Protein AF-0000000067843805 (afdb_homodimer)

Secondary structure (DSSP, 8-state):
-----S--B-TTHHHHHHHHHHHH--HHHHHHHHS-HHHHHHHHHHHS------TTS-PPPPHHHHHHHHHHHHHTT--HHHHHHHHHHBHHHHHHTT-TTBS----HHHHHHHHHHHHHHHHHHHHHHHHHHHHHTT----S-EEEEEEEEE-PPP---HHHHHHHHTTPPPTT--HHHHHT--SS-EEEEETTEEEEEEEEEEEEETTT--EEEEEEEETTS-GGGGHHHH--TT-SS-EEEE-GGG--HHHHHHHHHTT-EEEEPP--BTTBPPPHHHHHHHHHHHHHHHHHHHHHHHHHHTT-S-----SHHHHHHHHHHHHHHHHHHHHHHHHHHT----/-----S--B-TTHHHHHHHHHHHH--HHHHHHHHS-HHHHHHHHHHHS------TTS-PPPPHHHHHHHHHHHHHTT--HHHHHHHHHHBHHHHHHTT-TTBS----HHHHHHHHHHHHHHHHHHHHHHHHHHHHHTT----S-EEEEEEEEE-PPP---HHHHHHHHTTPPPTT--HHHHHT--SS-EEEEETTEEEEEEEEEEEEETTT--EEEEEEEETTS-GGGGHHHH--TT-SS-EEEE-GGG--HHHHHHHHHTT-EEEEPP--BTTBPPPHHHHHHHHHHHHHHHHHHHHHHHHHHTT-S-----SHHHHHHHHHHHHHHHHHHHHHHHHHHTPPP-

Nearest PDB structures (foldseek):
  7pik-assembly1_D  TM=4.884E-01  e=7.419E-01  Escherichia coli
  8ea4-assembly1_Z  TM=3.146E-01  e=2.326E-01  Scytonema hofmannii
  7des-assembly1_A  TM=2.210E-01  e=5.798E+00  Leishmania major
  8sxz-assembly1_c  TM=9.378E-02  e=5.798E+00  Homo sapiens
  7des-assembly1_A  TM=2.209E-01  e=5.864E+00  Leishmania major

Sequence (690 aa):
MKKRTAIKTDLFADEHHRKKIDTLGDPLAQIESYIDFAALAAEVDRVAPRPVSPQGGRPPYPTETMVRILVLKRLYNLSDEQMEYQLLDRMSYKRFCGLASAVNIPDRTTVWTFENRIGDAGAKVLFDGVTAQLLRHGFIARGGQIVDATLVPAPKQRNSREENKLVREGAMPANWKPAKRRQKDTDATWTQKHGKNHFGYKLSVNVDKKYKIIRKFETDTASVHDSKHFDALIDRSNTSRDVYADRGHTSADREGWLKDHGYRNQIQRKGYRNKPLSECQQRRNHRIAKTRARVEHVFASIEQMGGKLIRTIGQGRANFAMTMMAACYNLKRLVYFQKAGIKAFMKKRTAIKTDLFADEHHRKKIDTLGDPLAQIESYIDFAALAAEVDRVAPRPVSPQGGRPPYPTETMVRILVLKRLYNLSDEQMEYQLLDRMSYKRFCGLASAVNIPDRTTVWTFENRIGDAGAKVLFDGVTAQLLRHGFIARGGQIVDATLVPAPKQRNSREENKLVREGAMPANWKPAKRRQKDTDATWTQKHGKNHFGYKLSVNVDKKYKIIRKFETDTASVHDSKHFDALIDRSNTSRDVYADRGHTSADREGWLKDHGYRNQIQRKGYRNKPLSECQQRRNHRIAKTRARVEHVFASIEQMGGKLIRTIGQGRANFAMTMMAACYNLKRLVYFQKAGIKAF

InterPro domains:
  IPR002559 Transposase IS4-like domain [PF01609] (144-331)
  IPR008490 Transposase InsH, N-terminal [PF05598] (18-117)
  IPR047959 IS5 family transposase [NF033581] (28-331)

Solvent-accessible surface area (backbone atoms only — not comparable to full-atom values): 37544 Å² total; per-residue (Å²): 126,82,79,70,60,44,68,42,71,40,97,59,20,64,62,54,32,51,53,51,45,57,69,74,60,44,73,60,59,50,46,56,73,67,48,65,51,64,60,37,24,52,52,33,39,69,79,41,59,72,77,74,69,64,100,84,61,84,45,62,67,56,56,43,36,54,49,41,47,53,50,51,30,49,53,54,50,44,52,55,66,52,39,31,51,43,45,58,34,24,53,64,51,17,47,66,36,72,38,69,45,26,52,59,70,76,43,42,64,54,52,49,50,51,51,62,63,34,35,52,64,29,28,49,44,42,29,50,40,47,51,48,53,39,42,74,62,41,54,62,50,30,77,15,38,34,46,50,71,44,77,28,41,34,81,81,76,93,61,56,75,69,50,47,53,33,34,74,70,75,39,76,60,85,83,54,48,72,71,56,51,74,72,50,51,68,57,50,27,63,31,75,55,96,89,38,81,42,45,14,25,26,45,31,38,14,26,21,55,69,78,62,41,72,77,33,64,48,72,47,40,33,56,61,62,69,56,77,48,48,75,78,28,63,65,85,76,36,75,34,47,40,39,34,35,53,44,80,56,64,42,73,66,52,53,52,50,34,52,77,71,63,35,42,88,39,52,27,77,71,64,42,97,92,46,67,68,48,70,68,52,46,52,50,33,49,55,44,46,61,63,52,51,56,56,54,53,49,55,49,52,44,39,70,25,58,37,57,68,41,92,60,64,36,59,65,48,41,42,26,53,53,36,43,50,54,27,50,46,45,45,51,50,49,38,48,32,60,73,71,64,59,70,54,125,127,85,80,71,61,45,69,42,72,39,97,58,20,62,61,55,32,51,52,50,45,58,70,74,60,46,71,60,58,52,45,58,73,68,48,65,52,65,59,38,25,52,51,33,40,70,78,39,58,72,79,75,69,66,100,85,62,84,46,62,67,55,58,42,34,53,49,41,47,52,49,50,29,49,53,56,50,43,53,55,64,53,39,32,51,44,44,59,33,23,53,63,52,17,47,68,36,74,37,69,45,26,50,60,71,76,44,43,64,56,53,49,50,50,52,62,63,34,33,52,65,29,28,50,43,44,30,50,40,47,51,49,52,39,41,74,64,42,56,62,50,30,76,16,36,34,46,52,69,45,78,27,41,32,80,81,77,94,62,55,74,71,51,46,54,34,34,73,71,75,38,78,61,83,82,54,49,71,72,57,50,74,71,50,50,66,57,51,26,64,31,76,55,98,88,38,81,44,45,14,24,26,45,33,38,16,25,20,57,68,78,62,40,73,79,33,65,48,73,48,39,33,56,59,62,70,56,78,49,49,74,78,29,63,64,84,75,35,75,33,46,40,39,36,36,52,43,79,57,64,43,73,68,52,52,52,50,34,50,75,71,63,36,41,88,41,51,28,77,71,62,42,97,92,47,65,67,49,71,68,53,47,52,50,33,49,56,44,48,60,61,52,50,57,55,53,53,50,56,49,52,44,38,69,25,59,38,56,69,42,92,58,65,37,59,65,50,42,42,27,53,52,37,42,50,54,28,50,46,44,44,50,49,49,40,49,32,62,74,70,65,59,70,51,124

pLDDT: mean 88.42, std 11.35, range [29.36, 98.56]

Foldseek 3Di:
DPPDDPDDDDPCVVVVVVVVPVVVPDVLVLLLVQADLVQLLVLLCVQQNDDPDDPPDDDADRSSLLVQLLLLCLLQVHQLQRSQVCCVVPQSNCVSSVNNPPPDDDHSVSSVVVCVRSFLVSLLSLLVSLVVSCVVLPNFFEDEKEKDKDFFAEDDDDDDPVQLVQLVVVHHPPPDDPVRVVQDFSQADWDDDPNDIGIFKMKMFIARLPLRATDDIDIGHPHDQSLVCVVVHDDPRYPALEYAYEQSNDDPVVVVVSVVVPHDYLYQHDADPVGGQDPVSVVSNVVSVVSNCSNVVLQVSLCVSNGRHDHDGYRRVVSSSSSSSSSSSSSVSSSVCVVVVPGHD/DPPDDPDDDDPCVVVVVVVVCVVVPDVLVLLLVQADLVQLLVLLCVQQNDDPDDPPDDDADRSSLLVQLLLLCLLQVHQLQRSQVCCVVPQSNCVSSVNNPPPDDDHSVSSVVVCVRSFLVSLLSLLVSLVVSCVVLPNFFEDEKEKDKDFFAEDDDDDDPVQLVQLVVVHHPPPDDPVRVVQDFSQADWDDDPNDIGIFKMKMFMAGLPLRATDDIDIGHPHDQSLVCVVVHDDPRYPALEYAYEQSNDDPVVVVVSVVVPHDYLYQHDADPVGGQDPVSVVSNVVSVVSNCSNVVLQVSLCVSNGRHDHDGYRRVVSSSSSSSSSSSSSVSSSVCVVVVPGHD

Organism: Pseudomonas putida (strain ATCC 47054 / DSM 6125 / CFBP 8728 / NCIMB 11950 / KT2440) (NCBI:txid160488)

Radius of gyration: 28.91 Å; Cα contacts (8 Å, |Δi|>4): 1058; chains: 2; bounding box: 80×74×62 Å

Structure (mmCIF, N/CA/C/O backbone):
data_AF-0000000067843805-model_v1
#
loop_
_entity.id
_entity.type
_entity.pdbx_description
1 polymer Transposase
#
loop_
_atom_site.group_PDB
_atom_site.id
_atom_site.type_symbol
_atom_site.label_atom_id
_atom_site.label_alt_id
_atom_site.label_comp_id
_atom_site.label_asym_id
_atom_site.label_entity_id
_atom_site.label_seq_id
_atom_site.pdbx_PDB_ins_code
_atom_site.Cartn_x
_atom_site.Cartn_y
_atom_site.Cartn_z
_atom_site.occupancy
_atom_site.B_iso_or_equiv
_atom_site.auth_seq_id
_atom_site.auth_comp_id
_atom_site.auth_asym_id
_atom_site.auth_atom_id
_atom_site.pdbx_PDB_model_num
ATOM 1 N N . MET A 1 1 ? -37.188 27.422 4.289 1 29.36 1 MET A N 1
ATOM 2 C CA . MET A 1 1 ? -37.25 26.625 3.061 1 29.36 1 MET A CA 1
ATOM 3 C C . MET A 1 1 ? -36.219 25.484 3.113 1 29.36 1 MET A C 1
ATOM 5 O O . MET A 1 1 ? -35.062 25.688 3.48 1 29.36 1 MET A O 1
ATOM 9 N N . LYS A 1 2 ? -36.781 24.328 2.949 1 39.44 2 LYS A N 1
ATOM 10 C CA . LYS A 1 2 ? -36 23.109 3.18 1 39.44 2 LYS A CA 1
ATOM 11 C C . LYS A 1 2 ? -34.812 23.016 2.211 1 39.44 2 LYS A C 1
ATOM 13 O O . LYS A 1 2 ? -35 23.094 0.994 1 39.44 2 LYS A O 1
ATOM 18 N N . LYS A 1 3 ? -33.562 23.5 2.525 1 47.06 3 LYS A N 1
ATOM 19 C CA . LYS A 1 3 ? -32.375 23.438 1.675 1 47.06 3 LYS A CA 1
ATOM 20 C C . LYS A 1 3 ? -32.344 22.156 0.862 1 47.06 3 LYS A C 1
ATOM 22 O O . LYS A 1 3 ? -32.469 21.062 1.421 1 47.06 3 LYS A O 1
ATOM 27 N N . ARG A 1 4 ? -32.562 22.094 -0.448 1 50.38 4 ARG A N 1
ATOM 28 C CA . ARG A 1 4 ? -32.625 20.984 -1.38 1 50.38 4 ARG A CA 1
ATOM 29 C C . ARG A 1 4 ? -31.328 20.203 -1.408 1 50.38 4 ARG A C 1
ATOM 31 O O . ARG A 1 4 ? -30.25 20.797 -1.49 1 50.38 4 ARG A O 1
ATOM 38 N N . THR A 1 5 ? -31.297 18.953 -0.808 1 55.38 5 THR A N 1
ATOM 39 C CA . THR A 1 5 ? -30.094 18.125 -0.772 1 55.38 5 THR A CA 1
ATOM 40 C C . THR A 1 5 ? -30.094 17.141 -1.935 1 55.38 5 THR A C 1
ATOM 42 O O . THR A 1 5 ? -31.141 16.672 -2.361 1 55.38 5 THR A O 1
ATOM 45 N N . ALA A 1 6 ? -28.984 16.969 -2.518 1 60.19 6 ALA A N 1
ATOM 46 C CA . ALA A 1 6 ? -28.812 16.016 -3.609 1 60.19 6 ALA A CA 1
ATOM 47 C C . ALA A 1 6 ? -28.969 14.578 -3.113 1 60.19 6 ALA A C 1
ATOM 49 O O . ALA A 1 6 ? -29.125 13.648 -3.914 1 60.19 6 ALA A O 1
ATOM 50 N N . ILE A 1 7 ? -29.062 14.336 -1.867 1 58.94 7 ILE A N 1
ATOM 51 C CA . ILE A 1 7 ? -29.109 12.977 -1.338 1 58.94 7 ILE A CA 1
ATOM 52 C C . ILE A 1 7 ? -30.547 12.453 -1.397 1 58.94 7 ILE A C 1
ATOM 54 O O . ILE A 1 7 ? -31.453 13.031 -0.79 1 58.94 7 ILE A O 1
ATOM 58 N N . LYS A 1 8 ? -30.797 11.492 -2.348 1 63.19 8 LYS A N 1
ATOM 59 C CA . LYS A 1 8 ? -32.062 10.766 -2.424 1 63.19 8 LYS A CA 1
ATOM 60 C C . LYS A 1 8 ? -31.938 9.367 -1.833 1 63.19 8 LYS A C 1
ATOM 62 O O . LYS A 1 8 ? -30.984 8.641 -2.145 1 63.19 8 LYS A O 1
ATOM 67 N N . THR A 1 9 ? -32.719 8.969 -0.816 1 67.88 9 THR A N 1
ATOM 68 C CA . THR A 1 9 ? -32.625 7.684 -0.135 1 67.88 9 THR A CA 1
ATOM 69 C C . THR A 1 9 ? -33.562 6.66 -0.769 1 67.88 9 THR A C 1
ATOM 71 O O . THR A 1 9 ? -34.625 7.023 -1.285 1 67.88 9 THR A O 1
ATOM 74 N N . ASP A 1 10 ? -33.062 5.492 -1.151 1 65.12 10 ASP A N 1
ATOM 75 C CA . ASP A 1 10 ? -33.875 4.402 -1.71 1 65.12 10 ASP A CA 1
ATOM 76 C C . ASP A 1 10 ? -33.5 3.07 -1.058 1 65.12 10 ASP A C 1
ATOM 78 O O . ASP A 1 10 ? -32.344 2.838 -0.704 1 65.12 10 ASP A O 1
ATOM 82 N N . LEU A 1 11 ? -34.562 2.227 -0.754 1 60.84 11 LEU A N 1
ATOM 83 C CA . LEU A 1 11 ? -34.406 0.916 -0.137 1 60.84 11 LEU A CA 1
ATOM 84 C C . LEU A 1 11 ? -33.562 0.006 -1.024 1 60.84 11 LEU A C 1
ATOM 86 O O . LEU A 1 11 ? -32.906 -0.917 -0.532 1 60.84 11 LEU A O 1
ATOM 90 N N . PHE A 1 12 ? -33.688 0.333 -2.316 1 65.38 12 PHE A N 1
ATOM 91 C CA . PHE A 1 12 ? -32.969 -0.493 -3.27 1 65.38 12 PHE A CA 1
ATOM 92 C C . PHE A 1 12 ? -31.672 0.192 -3.699 1 65.38 12 PHE A C 1
ATOM 94 O O . PHE A 1 12 ? -31.156 -0.056 -4.797 1 65.38 12 PHE A O 1
ATOM 101 N N . ALA A 1 13 ? -31.25 1.041 -2.881 1 72.06 13 ALA A N 1
ATOM 102 C CA . ALA A 1 13 ? -30.047 1.812 -3.182 1 72.06 13 ALA A CA 1
ATOM 103 C C . ALA A 1 13 ? -28.859 0.89 -3.496 1 72.06 13 ALA A C 1
ATOM 105 O O . ALA A 1 13 ? -28.078 1.172 -4.398 1 72.06 13 ALA A O 1
ATOM 106 N N . ASP A 1 14 ? -28.844 -0.285 -2.914 1 75.88 14 ASP A N 1
ATOM 107 C CA . ASP A 1 14 ? -27.734 -1.22 -3.086 1 75.88 14 ASP A CA 1
ATOM 108 C C . ASP A 1 14 ? -27.719 -1.8 -4.5 1 75.88 14 ASP A C 1
ATOM 110 O O . ASP A 1 14 ? -26.641 -2.035 -5.066 1 75.88 14 ASP A O 1
ATOM 114 N N . GLU A 1 15 ? -28.891 -2.041 -5.023 1 75.69 15 GLU A N 1
ATOM 115 C CA . GLU A 1 15 ? -28.969 -2.58 -6.379 1 75.69 15 GLU A CA 1
ATOM 116 C C . GLU A 1 15 ? -28.453 -1.573 -7.402 1 75.69 15 GLU A C 1
ATOM 118 O O . GLU A 1 15 ? -27.781 -1.949 -8.367 1 75.69 15 GLU A O 1
ATOM 123 N N . HIS A 1 16 ? -28.844 -0.326 -7.109 1 77.12 16 HIS A N 1
ATOM 124 C CA . HIS A 1 16 ? -28.359 0.733 -7.988 1 77.12 16 HIS A CA 1
ATOM 125 C C . HIS A 1 16 ? -26.844 0.848 -7.918 1 77.12 16 HIS A C 1
ATOM 127 O O . HIS A 1 16 ? -26.188 1.018 -8.945 1 77.12 16 HIS A O 1
ATOM 133 N N . HIS A 1 17 ? -26.375 0.719 -6.777 1 82.75 17 HIS A N 1
ATOM 134 C CA . HIS A 1 17 ? -24.938 0.823 -6.586 1 82.75 17 HIS A CA 1
ATOM 135 C C . HIS A 1 17 ? -24.203 -0.331 -7.266 1 82.75 17 HIS A C 1
ATOM 137 O O . HIS A 1 17 ? -23.156 -0.132 -7.871 1 82.75 17 HIS A O 1
ATOM 143 N N . ARG A 1 18 ? -24.781 -1.494 -7.246 1 79.56 18 ARG A N 1
ATOM 144 C CA . ARG A 1 18 ? -24.188 -2.664 -7.875 1 79.56 18 ARG A CA 1
ATOM 145 C C . ARG A 1 18 ? -24.062 -2.477 -9.383 1 79.56 18 ARG A C 1
ATOM 147 O O . ARG A 1 18 ? -23.047 -2.822 -9.977 1 79.56 18 ARG A O 1
ATOM 154 N N . LYS A 1 19 ? -25.047 -1.924 -9.938 1 79.44 19 LYS A N 1
ATOM 155 C CA . LYS A 1 19 ? -25.047 -1.679 -11.375 1 79.44 19 LYS A CA 1
ATOM 156 C C . LYS A 1 19 ? -23.969 -0.662 -11.758 1 79.44 19 LYS A C 1
ATOM 158 O O . LYS A 1 19 ? -23.297 -0.816 -12.773 1 79.44 19 LYS A O 1
ATOM 163 N N . LYS A 1 20 ? -23.891 0.308 -10.938 1 83.56 20 LYS A N 1
ATOM 164 C CA . LYS A 1 20 ? -22.891 1.335 -11.195 1 83.56 20 LYS A CA 1
ATOM 165 C C . LYS A 1 20 ? -21.469 0.773 -11.055 1 83.56 20 LYS A C 1
ATOM 167 O O . LYS A 1 20 ? -20.578 1.155 -11.797 1 83.56 20 LYS A O 1
ATOM 172 N N . ILE A 1 21 ? -21.281 -0.107 -10.109 1 83.44 21 ILE A N 1
ATOM 173 C CA . ILE A 1 21 ? -20 -0.762 -9.914 1 83.44 21 ILE A CA 1
ATOM 174 C C . ILE A 1 21 ? -19.625 -1.554 -11.164 1 83.44 21 ILE A C 1
ATOM 176 O O . ILE A 1 21 ? -18.469 -1.522 -11.602 1 83.44 21 ILE A O 1
ATOM 180 N N . ASP A 1 22 ? -20.562 -2.191 -11.703 1 81.88 22 ASP A N 1
ATOM 181 C CA . ASP A 1 22 ? -20.344 -2.965 -12.922 1 81.88 22 ASP A CA 1
ATOM 182 C C . ASP A 1 22 ? -19.938 -2.061 -14.086 1 81.88 22 ASP A C 1
ATOM 184 O O . ASP A 1 22 ? -19.062 -2.412 -14.875 1 81.88 22 ASP A O 1
ATOM 188 N N . THR A 1 23 ? -20.547 -0.917 -14.086 1 82.5 23 THR A N 1
ATOM 189 C CA . THR A 1 23 ? -20.266 0.026 -15.164 1 82.5 23 THR A CA 1
ATOM 190 C C . THR A 1 23 ? -18.859 0.599 -15.031 1 82.5 23 THR A C 1
ATOM 192 O O . THR A 1 23 ? -18.172 0.826 -16.031 1 82.5 23 THR A O 1
ATOM 195 N N . LEU A 1 24 ? -18.469 0.817 -13.867 1 82.25 24 LEU A N 1
ATOM 196 C CA . LEU A 1 24 ? -17.141 1.379 -13.625 1 82.25 24 LEU A CA 1
ATOM 197 C C . LEU A 1 24 ? -16.047 0.336 -13.875 1 82.25 24 LEU A C 1
ATOM 199 O O . LEU A 1 24 ? -14.898 0.684 -14.125 1 82.25 24 LEU A O 1
ATOM 203 N N . GLY A 1 25 ? -16.375 -0.924 -13.906 1 80.12 25 GLY A N 1
ATOM 204 C CA . GLY A 1 25 ? -15.422 -2 -14.109 1 80.12 25 GLY A CA 1
ATOM 205 C C . GLY A 1 25 ? -14.938 -2.625 -12.812 1 80.12 25 GLY A C 1
ATOM 206 O O . GLY A 1 25 ? -14.047 -2.086 -12.148 1 80.12 25 GLY A O 1
ATOM 207 N N . ASP A 1 26 ? -15.492 -3.711 -12.453 1 84.5 26 ASP A N 1
ATOM 208 C CA . ASP A 1 26 ? -15.094 -4.512 -11.297 1 84.5 26 ASP A CA 1
ATOM 209 C C . ASP A 1 26 ? -14.039 -5.547 -11.68 1 84.5 26 ASP A C 1
ATOM 211 O O . ASP A 1 26 ? -14.336 -6.512 -12.391 1 84.5 26 ASP A O 1
ATOM 215 N N . PRO A 1 27 ? -12.836 -5.305 -11.266 1 85.81 27 PRO A N 1
ATOM 216 C CA . PRO A 1 27 ? -11.773 -6.25 -11.617 1 85.81 27 PRO A CA 1
ATOM 217 C C . PRO A 1 27 ? -12.102 -7.684 -11.195 1 85.81 27 PRO A C 1
ATOM 219 O O . PRO A 1 2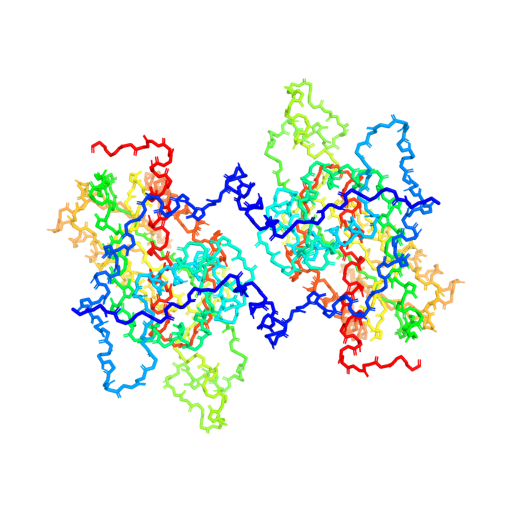7 ? -11.656 -8.633 -11.844 1 85.81 27 PRO A O 1
ATOM 222 N N . LEU A 1 28 ? -12.875 -7.883 -10.172 1 93 28 LEU A N 1
ATOM 223 C CA . LEU A 1 28 ? -13.195 -9.219 -9.68 1 93 28 LEU A CA 1
ATOM 224 C C . LEU A 1 28 ? -14.195 -9.914 -10.594 1 93 28 LEU A C 1
ATOM 226 O O . LEU A 1 28 ? -14.203 -11.141 -10.695 1 93 28 LEU A O 1
ATOM 230 N N . ALA A 1 29 ? -15.039 -9.078 -11.25 1 89.88 29 ALA A N 1
ATOM 231 C CA . ALA A 1 29 ? -15.992 -9.648 -12.203 1 89.88 29 ALA A CA 1
ATOM 232 C C . ALA A 1 29 ? -15.258 -10.273 -13.391 1 89.88 29 ALA A C 1
ATOM 234 O O . ALA A 1 29 ? -15.672 -11.32 -13.898 1 89.88 29 ALA A O 1
ATOM 235 N N . GLN A 1 30 ? -14.211 -9.656 -13.773 1 90.12 30 GLN A N 1
ATOM 236 C CA . GLN A 1 30 ? -13.398 -10.203 -14.859 1 90.12 30 GLN A CA 1
ATOM 237 C C . GLN A 1 30 ? -12.734 -11.508 -14.445 1 90.12 30 GLN A C 1
ATOM 239 O O . GLN A 1 30 ? -12.727 -12.477 -15.211 1 90.12 30 GLN A O 1
ATOM 244 N N . ILE A 1 31 ? -12.219 -11.539 -13.297 1 94.81 31 ILE A N 1
ATOM 245 C CA . ILE A 1 31 ? -11.586 -12.758 -12.805 1 94.81 31 ILE A CA 1
ATOM 246 C C . ILE A 1 31 ? -12.609 -13.891 -12.742 1 94.81 31 ILE A C 1
ATOM 248 O O . ILE A 1 31 ? -12.328 -15.008 -13.18 1 94.81 31 ILE A O 1
ATOM 252 N N . GLU A 1 32 ? -13.758 -13.531 -12.32 1 93.12 32 GLU A N 1
ATOM 253 C CA . GLU A 1 32 ? -14.828 -14.516 -12.188 1 93.12 32 GLU A CA 1
ATOM 254 C C . GLU A 1 32 ? -15.227 -15.086 -13.547 1 93.12 32 GLU A C 1
ATOM 256 O O . GLU A 1 32 ? -15.531 -16.281 -13.656 1 93.12 32 GLU A O 1
ATOM 261 N N . SER A 1 33 ? -15.203 -14.297 -14.523 1 92.56 33 SER A N 1
ATOM 262 C CA . SER A 1 33 ? -15.688 -14.711 -15.836 1 92.56 33 SER A CA 1
ATOM 263 C C . SER A 1 33 ? -14.672 -15.594 -16.547 1 92.56 33 SER A C 1
ATOM 265 O O . SER A 1 33 ? -15.047 -16.422 -17.375 1 92.56 33 SER A O 1
ATOM 267 N N . TYR A 1 34 ? -13.453 -15.531 -16.156 1 94.44 34 TYR A N 1
ATOM 268 C CA . TYR A 1 34 ? -12.438 -16.203 -16.969 1 94.44 34 TYR A CA 1
ATOM 269 C C . TYR A 1 34 ? -11.836 -17.391 -16.203 1 94.44 34 TYR A C 1
ATOM 271 O O . TYR A 1 34 ? -11.188 -18.25 -16.797 1 94.44 34 TYR A O 1
ATOM 279 N N . ILE A 1 35 ? -12.008 -17.422 -14.938 1 97.38 35 ILE A N 1
ATOM 280 C CA . ILE A 1 35 ? -11.422 -18.484 -14.133 1 97.38 35 ILE A CA 1
ATOM 281 C C . ILE A 1 35 ? -12.5 -19.484 -13.734 1 97.38 35 ILE A C 1
ATOM 283 O O . ILE A 1 35 ? -13.594 -19.094 -13.312 1 97.38 35 ILE A O 1
ATOM 287 N N . ASP A 1 36 ? -12.273 -20.734 -13.898 1 97.88 36 ASP A N 1
ATOM 288 C CA . ASP A 1 36 ? -13.172 -21.797 -13.484 1 97.88 36 ASP A CA 1
ATOM 289 C C . ASP A 1 36 ? -12.93 -22.188 -12.023 1 97.88 36 ASP A C 1
ATOM 291 O O . ASP A 1 36 ? -12.25 -23.172 -11.742 1 97.88 36 ASP A O 1
ATOM 295 N N . PHE A 1 37 ? -13.555 -21.516 -11.148 1 97.88 37 PHE A N 1
ATOM 296 C CA . PHE A 1 37 ? -13.352 -21.719 -9.719 1 97.88 37 PHE A CA 1
ATOM 297 C C . PHE A 1 37 ? -13.953 -23.047 -9.273 1 97.88 37 PHE A C 1
ATOM 299 O O . PHE A 1 37 ? -13.492 -23.641 -8.297 1 97.88 37 PHE A O 1
ATOM 306 N N . ALA A 1 38 ? -15 -23.484 -9.945 1 97.19 38 ALA A N 1
ATOM 307 C CA . ALA A 1 38 ? -15.594 -24.781 -9.625 1 97.19 38 ALA A CA 1
ATOM 308 C C . ALA A 1 38 ? -14.578 -25.906 -9.82 1 97.19 38 ALA A C 1
ATOM 310 O O . ALA A 1 38 ? -14.484 -26.812 -8.992 1 97.19 38 ALA A O 1
ATOM 311 N N . ALA A 1 39 ? -13.875 -25.766 -10.867 1 97.62 39 ALA A N 1
ATOM 312 C CA . ALA A 1 39 ? -12.844 -26.766 -11.148 1 97.62 39 ALA A CA 1
ATOM 313 C C . ALA A 1 39 ? -11.742 -26.719 -10.094 1 97.62 39 ALA A C 1
ATOM 315 O O . ALA A 1 39 ? -11.25 -27.766 -9.656 1 97.62 39 ALA A O 1
ATOM 316 N N . LEU A 1 40 ? -11.305 -25.531 -9.711 1 98 40 LEU A N 1
ATOM 317 C CA . LEU A 1 40 ? -10.289 -25.391 -8.672 1 98 40 LEU A CA 1
ATOM 318 C C . LEU A 1 40 ? -10.766 -26 -7.355 1 98 40 LEU A C 1
ATOM 320 O O . LEU A 1 40 ? -10.016 -26.688 -6.676 1 98 40 LEU A O 1
ATOM 324 N N . ALA A 1 41 ? -12.016 -25.75 -7.043 1 96.69 41 ALA A N 1
ATOM 325 C CA . ALA A 1 41 ? -12.602 -26.266 -5.812 1 96.69 41 ALA A CA 1
ATOM 326 C C . ALA A 1 41 ? -12.633 -27.797 -5.824 1 96.69 41 ALA A C 1
ATOM 328 O O . ALA A 1 41 ? -12.359 -28.438 -4.809 1 96.69 41 ALA A O 1
ATOM 329 N N . ALA A 1 42 ? -12.977 -28.312 -6.949 1 96.31 42 ALA A N 1
ATOM 330 C CA . ALA A 1 42 ? -13.023 -29.766 -7.086 1 96.31 42 ALA A CA 1
ATOM 331 C C . ALA A 1 42 ? -11.648 -30.391 -6.84 1 96.31 42 ALA A C 1
ATOM 333 O O . ALA A 1 42 ? -11.539 -31.438 -6.203 1 96.31 42 ALA A O 1
ATOM 334 N N . GLU A 1 43 ? -10.617 -29.734 -7.348 1 95.81 43 GLU A N 1
ATOM 335 C CA . GLU A 1 43 ? -9.258 -30.234 -7.137 1 95.81 43 GLU A CA 1
ATOM 336 C C . GLU A 1 43 ? -8.867 -30.172 -5.664 1 95.81 43 GLU A C 1
ATOM 338 O O . GLU A 1 43 ? -8.211 -31.078 -5.156 1 95.81 43 GLU A O 1
ATOM 343 N N . VAL A 1 44 ? -9.25 -29.109 -4.984 1 96.19 44 VAL A N 1
ATOM 344 C CA . VAL A 1 44 ? -8.961 -28.969 -3.562 1 96.19 44 VAL A CA 1
ATOM 345 C C . VAL A 1 44 ? -9.695 -30.062 -2.777 1 96.19 44 VAL A C 1
ATOM 347 O O . VAL A 1 44 ? -9.117 -30.688 -1.879 1 96.19 44 VAL A O 1
ATOM 350 N N . ASP A 1 45 ? -10.961 -30.328 -3.145 1 93.75 45 ASP A N 1
ATOM 351 C CA . ASP A 1 45 ? -11.766 -31.328 -2.451 1 93.75 45 ASP A CA 1
ATOM 352 C C . ASP A 1 45 ? -11.164 -32.719 -2.611 1 93.75 45 ASP A C 1
ATOM 354 O O . ASP A 1 45 ? -11.297 -33.562 -1.723 1 93.75 45 ASP A O 1
ATOM 358 N N . ARG A 1 46 ? -10.531 -32.938 -3.654 1 93.5 46 ARG A N 1
ATOM 359 C CA . ARG A 1 46 ? -9.906 -34.219 -3.904 1 93.5 46 ARG A CA 1
ATOM 360 C C . ARG A 1 46 ? -8.742 -34.469 -2.947 1 93.5 46 ARG A C 1
ATOM 362 O O . ARG A 1 46 ? -8.57 -35.562 -2.447 1 93.5 46 ARG A O 1
ATOM 369 N N . VAL A 1 47 ? -7.969 -33.469 -2.662 1 92.19 47 VAL A N 1
ATOM 370 C CA . VAL A 1 47 ? -6.754 -33.625 -1.871 1 92.19 47 VAL A CA 1
ATOM 371 C C . VAL A 1 47 ? -7.062 -33.406 -0.394 1 92.19 47 VAL A C 1
ATOM 373 O O . VAL A 1 47 ? -6.371 -33.938 0.482 1 92.19 47 VAL A O 1
ATOM 376 N N . ALA A 1 48 ? -8.008 -32.562 -0.133 1 89.94 48 ALA A N 1
ATOM 377 C CA . ALA A 1 48 ? -8.43 -32.25 1.23 1 89.94 48 ALA A CA 1
ATOM 378 C C . ALA A 1 48 ? -9.953 -32.281 1.355 1 89.94 48 ALA A C 1
ATOM 380 O O . ALA A 1 48 ? -10.594 -31.219 1.417 1 89.94 48 ALA A O 1
ATOM 381 N N . PRO A 1 49 ? -10.406 -33.5 1.468 1 82.25 49 PRO A N 1
ATOM 382 C CA . PRO A 1 49 ? -11.867 -33.656 1.5 1 82.25 49 PRO A CA 1
ATOM 383 C C . PRO A 1 49 ? -12.5 -32.969 2.701 1 82.25 49 PRO A C 1
ATOM 385 O O . PRO A 1 49 ? -11.875 -32.844 3.758 1 82.25 49 PRO A O 1
ATOM 388 N N . ARG A 1 50 ? -13.672 -32.531 2.463 1 76.62 50 ARG A N 1
ATOM 389 C CA . ARG A 1 50 ? -14.445 -31.844 3.492 1 76.62 50 ARG A CA 1
ATOM 390 C C . ARG A 1 50 ? -14.773 -32.781 4.648 1 76.62 50 ARG A C 1
ATOM 392 O O . ARG A 1 50 ? -15.117 -33.938 4.438 1 76.62 50 ARG A O 1
ATOM 399 N N . PRO A 1 51 ? -14.438 -32.219 5.836 1 66.25 51 PRO A N 1
ATOM 400 C CA . PRO A 1 51 ? -14.812 -33.062 6.957 1 66.25 51 PRO A CA 1
ATOM 401 C C . PRO A 1 51 ? -16.312 -33.344 7.016 1 66.25 51 PRO A C 1
ATOM 403 O O . PRO A 1 51 ? -17.109 -32.469 6.703 1 66.25 51 PRO A O 1
ATOM 406 N N . VAL A 1 52 ? -16.734 -34.531 6.664 1 59.25 52 VAL A N 1
ATOM 407 C CA . VAL A 1 52 ? -18.125 -34.906 6.781 1 59.25 52 VAL A CA 1
ATOM 408 C C . VAL A 1 52 ? -18.609 -34.688 8.211 1 59.25 52 VAL A C 1
ATOM 410 O O . VAL A 1 52 ? -17.953 -35.094 9.172 1 59.25 52 VAL A O 1
ATOM 413 N N . SER A 1 53 ? -19.125 -33.469 8.391 1 54.06 53 SER A N 1
ATOM 414 C CA . SER A 1 53 ? -19.625 -33.188 9.727 1 54.06 53 SER A CA 1
ATOM 415 C C . SER A 1 53 ? -20.438 -34.375 10.266 1 54.06 53 SER A C 1
ATOM 417 O O . SER A 1 53 ? -21.281 -34.938 9.555 1 54.06 53 SER A O 1
ATOM 419 N N . PRO A 1 54 ? -20.016 -34.969 11.328 1 48.34 54 PRO A N 1
ATOM 420 C CA . PRO A 1 54 ? -21.031 -35.812 11.945 1 48.34 54 PRO A CA 1
ATOM 421 C C . PRO A 1 54 ? -22.406 -35.156 12 1 48.34 54 PRO A C 1
ATOM 423 O O . PRO A 1 54 ? -22.516 -33.938 11.828 1 48.34 54 PRO A O 1
ATOM 426 N N . GLN A 1 55 ? -23.562 -35.781 12.508 1 43.59 55 GLN A N 1
ATOM 427 C CA . GLN A 1 55 ? -24.922 -35.406 12.867 1 43.59 55 GLN A CA 1
ATOM 428 C C . GLN A 1 55 ? -24.953 -34.188 13.75 1 43.59 55 GLN A C 1
ATOM 430 O O . GLN A 1 55 ? -24.281 -34.125 14.781 1 43.59 55 GLN A O 1
ATOM 435 N N . GLY A 1 56 ? -25.219 -32.781 13.211 1 52.03 56 GLY A N 1
ATOM 436 C CA . GLY A 1 56 ? -25.703 -31.641 13.977 1 52.03 56 GLY A CA 1
ATOM 437 C C . GLY A 1 56 ? -24.859 -30.391 13.797 1 52.03 56 GLY A C 1
ATOM 438 O O . GLY A 1 56 ? -25.203 -29.328 14.32 1 52.03 56 GLY A O 1
ATOM 439 N N . GLY A 1 57 ? -23.609 -30.391 13.25 1 53.75 57 GLY A N 1
ATOM 440 C CA . GLY A 1 57 ? -22.859 -29.156 13.289 1 53.75 57 GLY A CA 1
ATOM 441 C C . GLY A 1 57 ? -23.109 -28.266 12.086 1 53.75 57 GLY A C 1
ATOM 442 O O . GLY A 1 57 ? -23.797 -28.656 11.141 1 53.75 57 GLY A O 1
ATOM 443 N N . ARG A 1 58 ? -23 -26.938 12.219 1 60.12 58 ARG A N 1
ATOM 444 C CA . ARG A 1 58 ? -23.172 -25.984 11.125 1 60.12 58 ARG A CA 1
ATOM 445 C C . ARG A 1 58 ? -22.422 -26.438 9.875 1 60.12 58 ARG A C 1
ATOM 447 O O . ARG A 1 58 ? -21.25 -26.797 9.945 1 60.12 58 ARG A O 1
ATOM 454 N N . PRO A 1 59 ? -23.188 -26.688 8.812 1 70.69 59 PRO A N 1
ATOM 455 C CA . PRO A 1 59 ? -22.547 -27.141 7.578 1 70.69 59 PRO A CA 1
ATOM 456 C C . PRO A 1 59 ? -21.438 -26.203 7.117 1 70.69 59 PRO A C 1
ATOM 458 O O . PRO A 1 59 ? -21.5 -24.984 7.332 1 70.69 59 PRO A O 1
ATOM 461 N N . PRO A 1 60 ? -20.344 -26.812 6.613 1 79.25 60 PRO A N 1
ATOM 462 C CA . PRO A 1 60 ? -19.203 -26 6.148 1 79.25 60 PRO A CA 1
ATOM 463 C C . PRO A 1 60 ? -19.547 -25.172 4.91 1 79.25 60 PRO A C 1
ATOM 465 O O . PRO A 1 60 ? -20.5 -25.484 4.191 1 79.25 60 PRO A O 1
ATOM 468 N N . TYR A 1 61 ? -18.922 -24.078 4.688 1 89.12 61 TYR A N 1
ATOM 469 C CA . TYR A 1 61 ? -19.047 -23.297 3.467 1 89.12 61 TYR A CA 1
ATOM 470 C C . TYR A 1 61 ? -18.562 -24.094 2.258 1 89.12 61 TYR A C 1
ATOM 472 O O . TYR A 1 61 ? -17.688 -24.953 2.385 1 89.12 61 TYR A O 1
ATOM 480 N N . PRO A 1 62 ? -19.156 -23.797 1.126 1 91.44 62 PRO A N 1
ATOM 481 C CA . PRO A 1 62 ? -18.656 -24.469 -0.081 1 91.44 62 PRO A CA 1
ATOM 482 C C . PRO A 1 62 ? -17.172 -24.203 -0.326 1 91.44 62 PRO A C 1
ATOM 484 O O . PRO A 1 62 ? -16.688 -23.109 -0.081 1 91.44 62 PRO A O 1
ATOM 487 N N . THR A 1 63 ? -16.5 -25.25 -0.782 1 94.12 63 THR A N 1
ATOM 488 C CA . THR A 1 63 ? -15.07 -25.141 -1.049 1 94.12 63 THR A CA 1
ATOM 489 C C . THR A 1 63 ? -14.789 -24.031 -2.047 1 94.12 63 THR A C 1
ATOM 491 O O . THR A 1 63 ? -13.789 -23.312 -1.917 1 94.12 63 THR A O 1
ATOM 494 N N . GLU A 1 64 ? -15.68 -23.906 -3.004 1 96 64 GLU A N 1
ATOM 495 C CA . GLU A 1 64 ? -15.492 -22.859 -4.008 1 96 64 GLU A CA 1
ATOM 496 C C . GLU A 1 64 ? -15.453 -21.469 -3.363 1 96 64 GLU A C 1
ATOM 498 O O . GLU A 1 64 ? -14.609 -20.641 -3.715 1 96 64 GLU A O 1
ATOM 503 N N . THR A 1 65 ? -16.359 -21.234 -2.443 1 95.69 65 THR A N 1
ATOM 504 C CA . THR A 1 65 ? -16.391 -19.969 -1.719 1 95.69 65 THR A CA 1
ATOM 505 C C . THR A 1 65 ? -15.078 -19.734 -0.976 1 95.69 65 THR A C 1
ATOM 507 O O . THR A 1 65 ? -14.508 -18.656 -1.045 1 95.69 65 THR A O 1
ATOM 510 N N . MET A 1 66 ? -14.617 -20.75 -0.363 1 96.31 66 MET A N 1
ATOM 511 C CA . MET A 1 66 ? -13.406 -20.625 0.443 1 96.31 66 MET A CA 1
ATOM 512 C C . MET A 1 66 ? -12.188 -20.406 -0.443 1 96.31 66 MET A C 1
ATOM 514 O O . MET A 1 66 ? -11.273 -19.656 -0.084 1 96.31 66 MET A O 1
ATOM 518 N N . VAL A 1 67 ? -12.141 -21.047 -1.6 1 97.62 67 VAL A N 1
ATOM 519 C CA . VAL A 1 67 ? -11.047 -20.859 -2.547 1 97.62 67 VAL A CA 1
ATOM 520 C C . VAL A 1 67 ? -11.039 -19.422 -3.057 1 97.62 67 VAL A C 1
ATOM 522 O O . VAL A 1 67 ? -9.977 -18.797 -3.137 1 97.62 67 VAL A O 1
ATOM 525 N N . ARG A 1 68 ? -12.227 -18.938 -3.361 1 97.88 68 ARG A N 1
ATOM 526 C CA . ARG A 1 68 ? -12.344 -17.547 -3.814 1 97.88 68 ARG A CA 1
ATOM 527 C C . ARG A 1 68 ? -11.852 -16.578 -2.748 1 97.88 68 ARG A C 1
ATOM 529 O O . ARG A 1 68 ? -11.195 -15.586 -3.062 1 97.88 68 ARG A O 1
ATOM 536 N N . ILE A 1 69 ? -12.156 -16.875 -1.547 1 97.5 69 ILE A N 1
ATOM 537 C CA . ILE A 1 69 ? -11.719 -16.031 -0.433 1 97.5 69 ILE A CA 1
ATOM 538 C C . ILE A 1 69 ? -10.195 -16.062 -0.334 1 97.5 69 ILE A C 1
ATOM 540 O O . ILE A 1 69 ? -9.562 -15.016 -0.138 1 97.5 69 ILE A O 1
ATOM 544 N N . LEU A 1 70 ? -9.578 -17.203 -0.529 1 97 70 LEU A N 1
ATOM 545 C CA . LEU A 1 70 ? -8.125 -17.328 -0.481 1 97 70 LEU A CA 1
ATOM 546 C C . LEU A 1 70 ? -7.48 -16.531 -1.608 1 97 70 LEU A C 1
ATOM 548 O O . LEU A 1 70 ? -6.457 -15.867 -1.401 1 97 70 LEU A O 1
ATOM 552 N N . VAL A 1 71 ? -8.07 -16.609 -2.738 1 97.31 71 VAL A N 1
ATOM 553 C CA . VAL A 1 71 ? -7.562 -15.875 -3.891 1 97.31 71 VAL A CA 1
ATOM 554 C C . VAL A 1 71 ? -7.645 -14.375 -3.621 1 97.31 71 VAL A C 1
ATOM 556 O O . VAL A 1 71 ? -6.684 -13.641 -3.859 1 97.31 71 VAL A O 1
ATOM 559 N N . LEU A 1 72 ? -8.773 -13.961 -3.092 1 96.38 72 LEU A N 1
ATOM 560 C CA . LEU A 1 72 ? -8.961 -12.555 -2.746 1 96.38 72 LEU A CA 1
ATOM 561 C C . LEU A 1 72 ? -7.922 -12.102 -1.723 1 96.38 72 LEU A C 1
ATOM 563 O O . LEU A 1 72 ? -7.332 -11.023 -1.863 1 96.38 72 LEU A O 1
ATOM 567 N N . LYS A 1 73 ? -7.773 -12.906 -0.749 1 96 73 LYS A N 1
ATOM 568 C CA . LYS A 1 73 ? -6.836 -12.617 0.329 1 96 73 LYS A CA 1
ATOM 569 C C . LYS A 1 73 ? -5.426 -12.391 -0.216 1 96 73 LYS A C 1
ATOM 571 O O . LYS A 1 73 ? -4.738 -11.453 0.196 1 96 73 LYS A O 1
ATOM 576 N N . ARG A 1 74 ? -5.027 -13.156 -1.184 1 95.44 74 ARG A N 1
ATOM 577 C CA . ARG A 1 74 ? -3.691 -13.031 -1.759 1 95.44 74 ARG A CA 1
ATOM 578 C C . ARG A 1 74 ? -3.629 -11.891 -2.766 1 95.44 74 ARG A C 1
ATOM 580 O O . ARG A 1 74 ? -2.65 -11.141 -2.801 1 95.44 74 ARG A O 1
ATOM 587 N N . LEU A 1 75 ? -4.66 -11.75 -3.584 1 95.06 75 LEU A N 1
ATOM 588 C CA . LEU A 1 75 ? -4.691 -10.711 -4.609 1 95.06 75 LEU A CA 1
ATOM 589 C C . LEU A 1 75 ? -4.469 -9.336 -3.994 1 95.06 75 LEU A C 1
ATOM 591 O O . LEU A 1 75 ? -3.807 -8.484 -4.594 1 95.06 75 LEU A O 1
ATOM 595 N N . TYR A 1 76 ? -4.988 -9.156 -2.789 1 93.5 76 TYR A N 1
ATOM 596 C CA . TYR A 1 76 ? -4.898 -7.848 -2.156 1 93.5 76 TYR A CA 1
ATOM 597 C C . TYR A 1 76 ? -4.027 -7.902 -0.906 1 93.5 76 TYR A C 1
ATOM 599 O O . TYR A 1 76 ? -3.941 -6.926 -0.158 1 93.5 76 TYR A O 1
ATOM 607 N N . ASN A 1 77 ? -3.371 -9.062 -0.726 1 93.75 77 ASN A N 1
ATOM 608 C CA . ASN A 1 77 ? -2.453 -9.312 0.38 1 93.75 77 ASN A CA 1
ATOM 609 C C . ASN A 1 77 ? -3.051 -8.875 1.715 1 93.75 77 ASN A C 1
ATOM 611 O O . ASN A 1 77 ? -2.43 -8.117 2.461 1 93.75 77 ASN A O 1
ATOM 615 N N . LEU A 1 78 ? -4.234 -9.367 2.016 1 94.38 78 LEU A N 1
ATOM 616 C CA . LEU A 1 78 ? -4.98 -9 3.213 1 94.38 78 LEU A CA 1
ATOM 617 C C . LEU A 1 78 ? -4.652 -9.93 4.371 1 94.38 78 LEU A C 1
ATOM 619 O O . LEU A 1 78 ? -4.465 -11.133 4.168 1 94.38 78 LEU A O 1
ATOM 623 N N . SER A 1 79 ? -4.555 -9.367 5.598 1 91.06 79 SER A N 1
ATOM 624 C CA . SER A 1 79 ? -4.52 -10.211 6.785 1 91.06 79 SER A CA 1
ATOM 625 C C . SER A 1 79 ? -5.848 -10.93 6.996 1 91.06 79 SER A C 1
ATOM 627 O O . SER A 1 79 ? -6.836 -10.625 6.324 1 91.06 79 SER A O 1
ATOM 629 N N . ASP A 1 80 ? -5.832 -11.859 7.934 1 90.62 80 ASP A N 1
ATOM 630 C CA . ASP A 1 80 ? -7.07 -12.562 8.242 1 90.62 80 ASP A CA 1
ATOM 631 C C . ASP A 1 80 ? -8.141 -11.594 8.75 1 90.62 80 ASP A C 1
ATOM 633 O O . ASP A 1 80 ? -9.305 -11.695 8.359 1 90.62 80 ASP A O 1
ATOM 637 N N . GLU A 1 81 ? -7.695 -10.695 9.547 1 90.62 81 GLU A N 1
ATOM 638 C CA . GLU A 1 81 ? -8.625 -9.719 10.109 1 90.62 81 GLU A CA 1
ATOM 639 C C . GLU A 1 81 ? -9.164 -8.789 9.023 1 90.62 81 GLU A C 1
ATOM 641 O O . GLU A 1 81 ? -10.367 -8.516 8.977 1 90.62 81 GLU A O 1
ATOM 646 N N . GLN A 1 82 ? -8.328 -8.352 8.18 1 92.31 82 GLN A N 1
ATOM 647 C CA . GLN A 1 82 ? -8.734 -7.469 7.094 1 92.31 82 GLN A CA 1
ATOM 648 C C . GLN A 1 82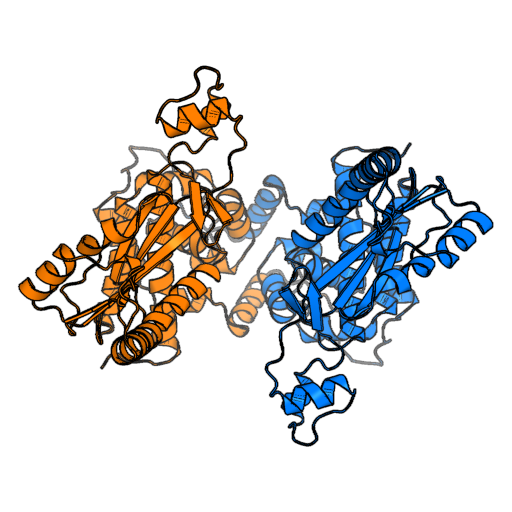 ? -9.656 -8.188 6.113 1 92.31 82 GLN A C 1
ATOM 650 O O . GLN A 1 82 ? -10.594 -7.586 5.578 1 92.31 82 GLN A O 1
ATOM 655 N N . MET A 1 83 ? -9.328 -9.414 5.914 1 94.62 83 MET A N 1
ATOM 656 C CA . MET A 1 83 ? -10.164 -10.188 5 1 94.62 83 MET A CA 1
ATOM 657 C C . MET A 1 83 ? -11.594 -10.297 5.535 1 94.62 83 MET A C 1
ATOM 659 O O . MET A 1 83 ? -12.555 -10.078 4.797 1 94.62 83 MET A O 1
ATOM 663 N N . GLU A 1 84 ? -11.703 -10.648 6.809 1 94.06 84 GLU A N 1
ATOM 664 C CA . GLU A 1 84 ? -13.031 -10.734 7.418 1 94.06 84 GLU A CA 1
ATOM 665 C C . GLU A 1 84 ? -13.758 -9.398 7.344 1 94.06 84 GLU A C 1
ATOM 667 O O . GLU A 1 84 ? -14.914 -9.336 6.914 1 94.06 84 GLU A O 1
ATOM 672 N N . TYR A 1 85 ? -13.055 -8.367 7.691 1 93.5 85 TYR A N 1
ATOM 673 C CA . TYR A 1 85 ? -13.656 -7.039 7.695 1 93.5 85 TYR A CA 1
ATOM 674 C C . TYR A 1 85 ? -14.102 -6.637 6.293 1 93.5 85 TYR A C 1
ATOM 676 O O . TYR A 1 85 ? -15.242 -6.195 6.102 1 93.5 85 TYR A O 1
ATOM 684 N N . GLN A 1 86 ? -13.266 -6.797 5.344 1 94.25 86 GLN A N 1
ATOM 685 C CA . GLN A 1 86 ? -13.547 -6.336 3.988 1 94.25 86 GLN A CA 1
ATOM 686 C C . GLN A 1 86 ? -14.609 -7.211 3.324 1 94.25 86 GLN A C 1
ATOM 688 O O . GLN A 1 86 ? -15.375 -6.734 2.486 1 94.25 86 GLN A O 1
ATOM 693 N N . LEU A 1 87 ? -14.586 -8.461 3.701 1 93.5 87 LEU A N 1
ATOM 694 C CA . LEU A 1 87 ? -15.633 -9.336 3.186 1 93.5 87 LEU A CA 1
ATOM 695 C C . LEU A 1 87 ? -17 -8.859 3.643 1 93.5 87 LEU A C 1
ATOM 697 O O . LEU A 1 87 ? -17.984 -8.969 2.895 1 93.5 87 LEU A O 1
ATOM 701 N N . LEU A 1 88 ? -17.109 -8.359 4.812 1 91.5 88 LEU A N 1
ATOM 702 C CA . LEU A 1 88 ? -18.359 -7.812 5.344 1 91.5 88 LEU A CA 1
ATOM 703 C C . LEU A 1 88 ? -18.672 -6.453 4.727 1 91.5 88 LEU A C 1
ATOM 705 O O . LEU A 1 88 ? -19.828 -6.141 4.445 1 91.5 88 LEU A O 1
ATOM 709 N N . ASP A 1 89 ? -17.688 -5.754 4.414 1 92.69 89 ASP A N 1
ATOM 710 C CA . ASP A 1 89 ? -17.812 -4.328 4.121 1 92.69 89 ASP A CA 1
ATOM 711 C C . ASP A 1 89 ? -18 -4.09 2.623 1 92.69 89 ASP A C 1
ATOM 713 O O . ASP A 1 89 ? -18.656 -3.131 2.219 1 92.69 89 ASP A O 1
ATOM 717 N N . ARG A 1 90 ? -17.422 -4.895 1.771 1 93.5 90 ARG A N 1
ATOM 718 C CA . ARG A 1 90 ? -17.359 -4.613 0.34 1 93.5 90 ARG A CA 1
ATOM 719 C C . ARG A 1 90 ? -18.359 -5.473 -0.423 1 93.5 90 ARG A C 1
ATOM 721 O O . ARG A 1 90 ? -18.328 -6.703 -0.338 1 93.5 90 ARG A O 1
ATOM 728 N N . MET A 1 91 ? -19.141 -4.852 -1.221 1 90.94 91 MET A N 1
ATOM 729 C CA . MET A 1 91 ? -20.156 -5.543 -2.025 1 90.94 91 MET A CA 1
ATOM 730 C C . MET A 1 91 ? -19.484 -6.402 -3.098 1 90.94 91 MET A C 1
ATOM 732 O O . MET A 1 91 ? -19.922 -7.527 -3.355 1 90.94 91 MET A O 1
ATOM 736 N N . SER A 1 92 ? -18.469 -5.906 -3.68 1 93.25 92 SER A N 1
ATOM 737 C CA . SER A 1 92 ? -17.766 -6.629 -4.742 1 93.25 92 SER A CA 1
ATOM 738 C C . SER A 1 92 ? -17.156 -7.926 -4.219 1 93.25 92 SER A C 1
ATOM 740 O O . SER A 1 92 ? -17.203 -8.953 -4.895 1 93.25 92 SER A O 1
ATOM 742 N N . TYR A 1 93 ? -16.562 -7.883 -2.963 1 95 93 TYR A N 1
ATOM 743 C CA . TYR A 1 93 ? -15.977 -9.078 -2.361 1 95 93 TYR A CA 1
ATOM 744 C C . TYR A 1 93 ? -17.031 -10.141 -2.109 1 95 93 TYR A C 1
ATOM 746 O O . TYR A 1 93 ? -16.828 -11.32 -2.418 1 95 93 TYR A O 1
ATOM 754 N N . LYS A 1 94 ? -18.203 -9.695 -1.573 1 92.56 94 LYS A N 1
ATOM 755 C CA . LYS A 1 94 ? -19.297 -10.625 -1.302 1 92.56 94 LYS A CA 1
ATOM 756 C C . LYS A 1 94 ? -19.781 -11.289 -2.586 1 92.56 94 LYS A C 1
ATOM 758 O O . LYS A 1 94 ? -19.969 -12.5 -2.635 1 92.56 94 LYS A O 1
ATOM 763 N N . ARG A 1 95 ? -19.938 -10.484 -3.545 1 91.19 95 ARG A N 1
ATOM 764 C CA . ARG A 1 95 ? -20.406 -11 -4.824 1 91.19 95 ARG A CA 1
ATOM 765 C C . ARG A 1 95 ? -19.406 -11.984 -5.426 1 91.19 95 ARG A C 1
ATOM 767 O O . ARG A 1 95 ? -19.781 -13.062 -5.883 1 91.19 95 ARG A O 1
ATOM 774 N N . PHE A 1 96 ? -18.172 -11.688 -5.438 1 95.56 96 PHE A N 1
ATOM 775 C CA . PHE A 1 96 ? -17.125 -12.523 -5.992 1 95.56 96 PHE A CA 1
ATOM 776 C C . PHE A 1 96 ? -17.078 -13.883 -5.301 1 95.56 96 PHE A C 1
ATOM 778 O O . PHE A 1 96 ? -16.859 -14.906 -5.949 1 95.56 96 PHE A O 1
ATOM 785 N N . CYS A 1 97 ? -17.344 -13.859 -3.982 1 95.38 97 CYS A N 1
ATOM 786 C CA . CYS A 1 97 ? -17.219 -15.086 -3.193 1 95.38 97 CYS A CA 1
ATOM 787 C C . CYS A 1 97 ? -18.562 -15.82 -3.137 1 95.38 97 CYS A C 1
ATOM 789 O O . CYS A 1 97 ? -18.688 -16.812 -2.424 1 95.38 97 CYS A O 1
ATOM 791 N N . GLY A 1 98 ? -19.578 -15.328 -3.797 1 90.06 98 GLY A N 1
ATOM 792 C CA . GLY A 1 98 ? -20.891 -15.961 -3.795 1 90.06 98 GLY A CA 1
ATOM 793 C C . GLY A 1 98 ? -21.656 -15.75 -2.502 1 90.06 98 GLY A C 1
ATOM 794 O O . GLY A 1 98 ? -22.422 -16.609 -2.076 1 90.06 98 GLY A O 1
ATOM 795 N N . LEU A 1 99 ? -21.391 -14.57 -1.868 1 89.75 99 LEU A N 1
ATOM 796 C CA . LEU A 1 99 ? -21.969 -14.328 -0.552 1 89.75 99 LEU A CA 1
ATOM 797 C C . LEU A 1 99 ? -22.844 -13.07 -0.564 1 89.75 99 LEU A C 1
ATOM 799 O O . LEU A 1 99 ? -23.094 -12.484 0.487 1 89.75 99 LEU A O 1
ATOM 803 N N . ALA A 1 100 ? -23.266 -12.586 -1.678 1 82.5 100 ALA A N 1
ATOM 804 C CA . ALA A 1 100 ? -23.969 -11.32 -1.817 1 82.5 100 ALA A CA 1
ATOM 805 C C . ALA A 1 100 ? -25.234 -11.305 -0.965 1 82.5 100 ALA A C 1
ATOM 807 O O . ALA A 1 100 ? -25.578 -10.281 -0.37 1 82.5 100 ALA A O 1
ATOM 808 N N . SER A 1 101 ? -25.906 -12.438 -0.837 1 80 101 SER A N 1
ATOM 809 C CA . SER A 1 101 ? -27.156 -12.492 -0.095 1 80 101 SER A CA 1
ATOM 810 C C . SER A 1 101 ? -27.016 -13.359 1.156 1 80 101 SER A C 1
ATOM 812 O O . SER A 1 101 ? -28.031 -13.789 1.731 1 80 101 SER A O 1
ATOM 814 N N . ALA A 1 102 ? -25.781 -13.586 1.496 1 83.44 102 ALA A N 1
ATOM 815 C CA . ALA A 1 102 ? -25.547 -14.469 2.637 1 83.44 102 ALA A CA 1
ATOM 816 C C . ALA A 1 102 ? -25.609 -13.695 3.949 1 83.44 102 ALA A C 1
ATOM 818 O O . ALA A 1 102 ? -25.078 -12.578 4.047 1 83.44 102 ALA A O 1
ATOM 819 N N . VAL A 1 103 ? -26.281 -14.258 4.902 1 79.12 103 VAL A N 1
ATOM 820 C CA . VAL A 1 103 ? -26.344 -13.641 6.219 1 79.12 103 VAL A CA 1
ATOM 821 C C . VAL A 1 103 ? -25.047 -13.883 6.977 1 79.12 103 VAL A C 1
ATOM 823 O O . VAL A 1 103 ? -24.5 -12.969 7.602 1 79.12 103 VAL A O 1
ATOM 826 N N . ASN A 1 104 ? -24.641 -15.117 6.789 1 84 104 ASN A N 1
ATOM 827 C CA . ASN A 1 104 ? -23.406 -15.477 7.48 1 84 104 ASN A CA 1
ATOM 828 C C . ASN A 1 104 ? -22.203 -15.398 6.547 1 84 104 ASN A C 1
ATOM 830 O O . ASN A 1 104 ? -22.25 -15.906 5.422 1 84 104 ASN A O 1
ATOM 834 N N . ILE A 1 105 ? -21.234 -14.727 7.016 1 89.38 105 ILE A N 1
ATOM 835 C CA . ILE A 1 105 ? -19.984 -14.586 6.27 1 89.38 105 ILE A CA 1
ATOM 836 C C . ILE A 1 105 ? -18.859 -15.266 7.035 1 89.38 105 ILE A C 1
ATOM 838 O O . ILE A 1 105 ? -18.781 -15.18 8.266 1 89.38 105 ILE A O 1
ATOM 842 N N . PRO A 1 106 ? -18.031 -16.047 6.312 1 91.88 106 PRO A N 1
ATOM 843 C CA . PRO A 1 106 ? -16.891 -16.672 6.996 1 91.88 106 PRO A CA 1
ATOM 844 C C . PRO A 1 106 ? -16.047 -15.672 7.77 1 91.88 106 PRO A C 1
ATOM 846 O O . PRO A 1 106 ? -15.695 -14.617 7.238 1 91.88 106 PRO A O 1
ATOM 849 N N . ASP A 1 107 ? -15.758 -15.977 9.016 1 92.38 107 ASP A N 1
ATOM 850 C CA . ASP A 1 107 ? -14.914 -15.109 9.828 1 92.38 107 ASP A CA 1
ATOM 851 C C . ASP A 1 107 ? -13.445 -15.492 9.695 1 92.38 107 ASP A C 1
ATOM 853 O O . ASP A 1 107 ? -13.102 -16.422 8.961 1 92.38 107 ASP A O 1
ATOM 857 N N . ARG A 1 108 ? -12.602 -14.781 10.383 1 93.25 108 ARG A N 1
ATOM 858 C CA . ARG A 1 108 ? -11.164 -14.969 10.25 1 93.25 108 ARG A CA 1
ATOM 859 C C . ARG A 1 108 ? -10.758 -16.375 10.68 1 93.25 108 ARG A C 1
ATOM 861 O O . ARG A 1 108 ? -9.852 -16.969 10.086 1 93.25 108 ARG A O 1
ATOM 868 N N . THR A 1 109 ? -11.406 -16.969 11.625 1 92.69 109 THR A N 1
ATOM 869 C CA . THR A 1 109 ? -11.078 -18.297 12.102 1 92.69 109 THR A CA 1
ATOM 870 C C . THR A 1 109 ? -11.453 -19.359 11.07 1 92.69 109 THR A C 1
ATOM 872 O O . THR A 1 109 ? -10.719 -20.328 10.867 1 92.69 109 THR A O 1
ATOM 875 N N . THR A 1 110 ? -12.625 -19.156 10.469 1 92.06 110 THR A N 1
ATOM 876 C CA . THR A 1 110 ? -13.078 -20.062 9.43 1 92.06 110 THR A CA 1
ATOM 877 C C . THR A 1 110 ? -12.086 -20.094 8.266 1 92.06 110 THR A C 1
ATOM 879 O O . THR A 1 110 ? -11.727 -21.156 7.77 1 92.06 110 THR A O 1
ATOM 882 N N . VAL A 1 111 ? -11.633 -18.922 7.871 1 93.62 111 VAL A N 1
ATOM 883 C CA . VAL A 1 111 ? -10.688 -18.797 6.762 1 93.62 111 VAL A CA 1
ATOM 884 C C . VAL A 1 111 ? -9.359 -19.453 7.148 1 93.62 111 VAL A C 1
ATOM 886 O O . VAL A 1 111 ? -8.797 -20.234 6.379 1 93.62 111 VAL A O 1
ATOM 889 N N . TRP A 1 112 ? -8.953 -19.156 8.297 1 91.81 112 TRP A N 1
ATOM 890 C CA . TRP A 1 112 ? -7.699 -19.719 8.805 1 91.81 112 TRP A CA 1
ATOM 891 C C . TRP A 1 112 ? -7.766 -21.234 8.875 1 91.81 112 TRP A C 1
ATOM 893 O O . TRP A 1 112 ? -6.816 -21.922 8.484 1 91.81 112 TRP A O 1
ATOM 903 N N . THR A 1 113 ? -8.844 -21.781 9.375 1 91.5 113 THR A N 1
ATOM 904 C CA . THR A 1 113 ? -9.023 -23.219 9.492 1 91.5 113 THR A CA 1
ATOM 905 C C . THR A 1 113 ? -9.008 -23.891 8.125 1 91.5 113 THR A C 1
ATOM 907 O O . THR A 1 113 ? -8.422 -24.953 7.953 1 91.5 113 THR A O 1
ATOM 910 N N . PHE A 1 114 ? -9.625 -23.297 7.23 1 93.62 114 PHE A N 1
ATOM 911 C CA . PHE A 1 114 ? -9.633 -23.828 5.875 1 93.62 114 PHE A CA 1
ATOM 912 C C . PHE A 1 114 ? -8.227 -23.844 5.289 1 93.62 114 PHE A C 1
ATOM 914 O O . PHE A 1 114 ? -7.793 -24.828 4.707 1 93.62 114 PHE A O 1
ATOM 921 N N . GLU A 1 115 ? -7.488 -22.75 5.457 1 94 115 GLU A N 1
ATOM 922 C CA . GLU A 1 115 ? -6.109 -22.641 4.984 1 94 115 GLU A CA 1
ATOM 923 C C . GLU A 1 115 ? -5.238 -23.734 5.574 1 94 115 GLU A C 1
ATOM 925 O O . GLU A 1 115 ? -4.461 -24.375 4.859 1 94 115 GLU A O 1
ATOM 930 N N . ASN A 1 116 ? -5.43 -23.969 6.797 1 91.31 116 ASN A N 1
ATOM 931 C CA . ASN A 1 116 ? -4.641 -24.984 7.48 1 91.31 116 ASN A CA 1
ATOM 932 C C . ASN A 1 116 ? -5.043 -26.391 7.039 1 91.31 116 ASN A C 1
ATOM 934 O O . ASN A 1 116 ? -4.203 -27.281 6.977 1 91.31 116 ASN A O 1
ATOM 938 N N . ARG A 1 117 ? -6.273 -26.5 6.801 1 91.56 117 ARG A N 1
ATOM 939 C CA . ARG A 1 117 ? -6.77 -27.797 6.363 1 91.56 117 ARG A CA 1
ATOM 940 C C . ARG A 1 117 ? -6.172 -28.188 5.02 1 91.56 117 ARG A C 1
ATOM 942 O O . ARG A 1 117 ? -5.68 -29.312 4.852 1 91.56 117 ARG A O 1
ATOM 949 N N . ILE A 1 118 ? -6.23 -27.297 4.094 1 93.88 118 ILE A N 1
ATOM 950 C CA . ILE A 1 118 ? -5.773 -27.672 2.764 1 93.88 118 ILE A CA 1
ATOM 951 C C . ILE A 1 118 ? -4.25 -27.641 2.709 1 93.88 118 ILE A C 1
ATOM 953 O O . ILE A 1 118 ? -3.627 -28.422 1.978 1 93.88 118 ILE A O 1
ATOM 957 N N . GLY A 1 119 ? -3.584 -26.719 3.467 1 93.12 119 GLY A N 1
ATOM 958 C CA . GLY A 1 119 ? -2.141 -26.688 3.639 1 93.12 119 GLY A CA 1
ATOM 959 C C . GLY A 1 119 ? -1.388 -26.531 2.33 1 93.12 119 GLY A C 1
ATOM 960 O O . GLY A 1 119 ? -1.929 -26.016 1.353 1 93.12 119 GLY A O 1
ATOM 961 N N . ASP A 1 120 ? -0.174 -27 2.336 1 93.88 120 ASP A N 1
ATOM 962 C CA . ASP A 1 120 ? 0.719 -26.891 1.187 1 93.88 120 ASP A CA 1
ATOM 963 C C . ASP A 1 120 ? 0.175 -27.672 -0.01 1 93.88 120 ASP A C 1
ATOM 965 O O . ASP A 1 120 ? 0.254 -27.203 -1.147 1 93.88 120 ASP A O 1
ATOM 969 N N . ALA A 1 121 ? -0.362 -28.766 0.299 1 94.38 121 ALA A N 1
ATOM 970 C CA . ALA A 1 121 ? -0.9 -29.609 -0.763 1 94.38 121 ALA A CA 1
ATOM 971 C C . ALA A 1 121 ? -2.049 -28.922 -1.489 1 94.38 121 ALA A C 1
ATOM 973 O O . ALA A 1 121 ? -2.127 -28.953 -2.719 1 94.38 121 ALA A O 1
ATOM 974 N N . GLY A 1 122 ? -2.871 -28.328 -0.689 1 95.69 122 GLY A N 1
ATOM 975 C CA . GLY A 1 122 ? -3.986 -27.609 -1.279 1 95.69 122 GLY A CA 1
ATOM 976 C C . GLY A 1 122 ? -3.549 -26.422 -2.125 1 95.69 122 GLY A C 1
ATOM 977 O O . GLY A 1 122 ? -4.109 -26.172 -3.195 1 95.69 122 GLY A O 1
ATOM 978 N N . ALA A 1 123 ? -2.576 -25.688 -1.642 1 97.38 123 ALA A N 1
ATOM 979 C CA . ALA A 1 123 ? -2.057 -24.547 -2.398 1 97.38 123 ALA A CA 1
ATOM 980 C C . ALA A 1 123 ? -1.44 -25.016 -3.719 1 97.38 123 ALA A C 1
ATOM 982 O O . ALA A 1 123 ? -1.636 -24.375 -4.754 1 97.38 123 ALA A O 1
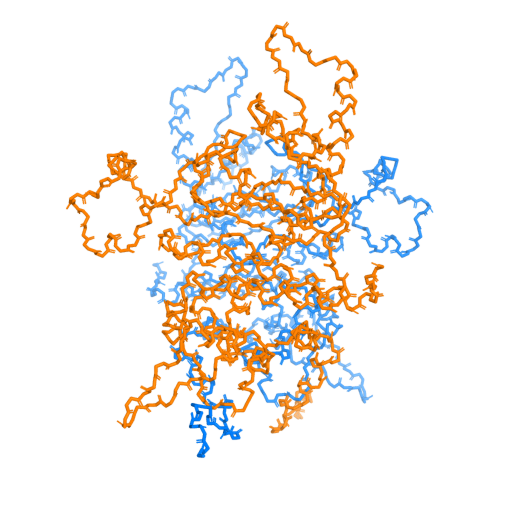ATOM 983 N N . LYS A 1 124 ? -0.738 -26.109 -3.645 1 97.31 124 LYS A N 1
ATOM 984 C CA . LYS A 1 124 ? -0.116 -26.656 -4.852 1 97.31 124 LYS A CA 1
ATOM 985 C C . LYS A 1 124 ? -1.17 -27.078 -5.871 1 97.31 124 LYS A C 1
ATOM 987 O O . LYS A 1 124 ? -1.01 -26.828 -7.07 1 97.31 124 LYS A O 1
ATOM 992 N N . VAL A 1 125 ? -2.189 -27.641 -5.398 1 97.44 125 VAL A N 1
ATOM 993 C CA . VAL A 1 125 ? -3.275 -28.078 -6.27 1 97.44 125 VAL A CA 1
ATOM 994 C C . VAL A 1 125 ? -3.939 -26.859 -6.918 1 97.44 125 VAL A C 1
ATOM 996 O O . VAL A 1 125 ? -4.371 -26.922 -8.07 1 97.44 125 VAL A O 1
ATOM 999 N N . LEU A 1 126 ? -4.059 -25.828 -6.152 1 98.06 126 LEU A N 1
ATOM 1000 C CA . LEU A 1 126 ? -4.621 -24.609 -6.711 1 98.06 126 LEU A CA 1
ATOM 1001 C C . LEU A 1 126 ? -3.715 -24.047 -7.805 1 98.06 126 LEU A C 1
ATOM 1003 O O . LEU A 1 126 ? -4.195 -23.641 -8.867 1 98.06 126 LEU A O 1
ATOM 1007 N N . PHE A 1 127 ? -2.408 -24.047 -7.586 1 98.56 127 PHE A N 1
ATOM 1008 C CA . PHE A 1 127 ? -1.448 -23.609 -8.594 1 98.56 127 PHE A CA 1
ATOM 1009 C C . PHE A 1 127 ? -1.558 -24.453 -9.852 1 98.56 127 PHE A C 1
ATOM 1011 O O . PHE A 1 127 ? -1.646 -23.922 -10.961 1 98.56 127 PHE A O 1
ATOM 1018 N N . ASP A 1 128 ? -1.595 -25.719 -9.633 1 98 128 ASP A N 1
ATOM 1019 C CA . ASP A 1 128 ? -1.693 -26.656 -10.75 1 98 128 ASP A CA 1
ATOM 1020 C C . ASP A 1 128 ? -3.012 -26.484 -11.5 1 98 128 ASP A C 1
ATOM 1022 O O . ASP A 1 128 ? -3.059 -26.609 -12.719 1 98 128 ASP A O 1
ATOM 1026 N N . GLY A 1 129 ? -4.051 -26.234 -10.711 1 98.12 129 GLY A N 1
ATOM 1027 C CA . GLY A 1 129 ? -5.348 -26.016 -11.32 1 98.12 129 GLY A CA 1
ATOM 1028 C C . GLY A 1 129 ? -5.371 -24.797 -12.234 1 98.12 129 GLY A C 1
ATOM 1029 O O . GLY A 1 129 ? -5.93 -24.844 -13.328 1 98.12 129 GLY A O 1
ATOM 1030 N N . VAL A 1 130 ? -4.816 -23.734 -11.781 1 98.25 130 VAL A N 1
ATOM 1031 C CA . VAL A 1 130 ? -4.742 -22.531 -12.602 1 98.25 130 VAL A CA 1
ATOM 1032 C C . VAL A 1 130 ? -3.879 -22.797 -13.836 1 98.25 130 VAL A C 1
ATOM 1034 O O . VAL A 1 130 ? -4.227 -22.391 -14.945 1 98.25 130 VAL A O 1
ATOM 1037 N N . THR A 1 131 ? -2.77 -23.5 -13.617 1 97.38 131 THR A N 1
ATOM 1038 C CA . THR A 1 131 ? -1.883 -23.859 -14.719 1 97.38 131 THR A CA 1
ATOM 1039 C C . THR A 1 131 ? -2.619 -24.719 -15.75 1 97.38 131 THR A C 1
ATOM 1041 O O . THR A 1 131 ? -2.457 -24.516 -16.953 1 97.38 131 THR A O 1
ATOM 1044 N N . ALA A 1 132 ? -3.438 -25.625 -15.289 1 97.38 132 ALA A N 1
ATOM 1045 C CA . ALA A 1 132 ? -4.219 -26.469 -16.172 1 97.38 132 ALA A CA 1
ATOM 1046 C C . ALA A 1 132 ? -5.184 -25.641 -17.016 1 97.38 132 ALA A C 1
ATOM 1048 O O . ALA A 1 132 ? -5.387 -25.938 -18.203 1 97.38 132 ALA A O 1
ATOM 1049 N N . GLN A 1 133 ? -5.77 -24.703 -16.406 1 97.31 133 GLN A N 1
ATOM 1050 C CA . GLN A 1 133 ? -6.672 -23.828 -17.156 1 97.31 133 GLN A CA 1
ATOM 1051 C C . GLN A 1 133 ? -5.914 -23.031 -18.219 1 97.31 133 GLN A C 1
ATOM 1053 O O . GLN A 1 133 ? -6.414 -22.828 -19.328 1 97.31 133 GLN A O 1
ATOM 1058 N N . LEU A 1 134 ? -4.711 -22.562 -17.922 1 96.88 134 LEU A N 1
ATOM 1059 C CA . LEU A 1 134 ? -3.867 -21.875 -18.891 1 96.88 134 LEU A CA 1
ATOM 1060 C C . LEU A 1 134 ? -3.545 -22.797 -20.062 1 96.88 134 LEU A C 1
ATOM 1062 O O . LEU A 1 134 ? -3.627 -22.375 -21.219 1 96.88 134 LEU A O 1
ATOM 1066 N N . LEU A 1 135 ? -3.277 -24.016 -19.766 1 95.25 135 LEU A N 1
ATOM 1067 C CA . LEU A 1 135 ? -2.953 -25 -20.781 1 95.25 135 LEU A CA 1
ATOM 1068 C C . LEU A 1 135 ? -4.164 -25.281 -21.672 1 95.25 135 LEU A C 1
ATOM 1070 O O . LEU A 1 135 ? -4.031 -25.422 -22.891 1 95.25 135 LEU A O 1
ATOM 1074 N N . ARG A 1 136 ? -5.316 -25.359 -21.062 1 95 136 ARG A N 1
ATOM 1075 C CA . ARG A 1 136 ? -6.547 -25.609 -21.812 1 95 136 ARG A CA 1
ATOM 1076 C C . ARG A 1 136 ? -6.812 -24.484 -22.812 1 95 136 ARG A C 1
ATOM 1078 O O . ARG A 1 136 ? -7.379 -24.719 -23.891 1 95 136 ARG A O 1
ATOM 1085 N N . HIS A 1 137 ? -6.383 -23.281 -22.5 1 95.12 137 HIS A N 1
ATOM 1086 C CA . HIS A 1 137 ? -6.551 -22.141 -23.391 1 95.12 137 HIS A CA 1
ATOM 1087 C C . HIS A 1 137 ? -5.414 -22.078 -24.406 1 95.12 137 HIS A C 1
ATOM 1089 O O . HIS A 1 137 ? -5.355 -21.141 -25.219 1 95.12 137 HIS A O 1
ATOM 1095 N N . GLY A 1 138 ? -4.43 -23.047 -24.281 1 94 138 GLY A N 1
ATOM 1096 C CA . GLY A 1 138 ? -3.404 -23.188 -25.297 1 94 138 GLY A CA 1
ATOM 1097 C C . GLY A 1 138 ? -2.096 -22.516 -24.938 1 94 138 GLY A C 1
ATOM 1098 O O . GLY A 1 138 ? -1.172 -22.453 -25.75 1 94 138 GLY A O 1
ATOM 1099 N N . PHE A 1 139 ? -2.008 -22.047 -23.734 1 96.06 139 PHE A N 1
ATOM 1100 C CA . PHE A 1 139 ? -0.792 -21.359 -23.344 1 96.06 139 PHE A CA 1
ATOM 1101 C C . PHE A 1 139 ? 0.252 -22.328 -22.812 1 96.06 139 PHE A C 1
ATOM 1103 O O . PHE A 1 139 ? 0.525 -22.391 -21.609 1 96.06 139 PHE A O 1
ATOM 1110 N N . ILE A 1 140 ? 0.866 -22.984 -23.703 1 94.62 140 ILE A N 1
ATOM 1111 C CA . ILE A 1 140 ? 1.911 -23.953 -23.375 1 94.62 140 ILE A CA 1
ATOM 1112 C C . ILE A 1 140 ? 3.246 -23.219 -23.203 1 94.62 140 ILE A C 1
ATOM 1114 O O . ILE A 1 140 ? 3.436 -22.125 -23.734 1 94.62 140 ILE A O 1
ATOM 1118 N N . ALA A 1 141 ? 4.086 -23.812 -22.469 1 93.19 141 ALA A N 1
ATOM 1119 C CA . ALA A 1 141 ? 5.402 -23.219 -22.266 1 93.19 141 ALA A CA 1
ATOM 1120 C C . ALA A 1 141 ? 6.195 -23.172 -23.562 1 93.19 141 ALA A C 1
ATOM 1122 O O . ALA A 1 141 ? 6.363 -24.203 -24.234 1 93.19 141 ALA A O 1
ATOM 1123 N N . ARG A 1 142 ? 6.652 -22.016 -23.906 1 91.56 142 ARG A N 1
ATOM 1124 C CA . ARG A 1 142 ? 7.328 -21.828 -25.188 1 91.56 142 ARG A CA 1
ATOM 1125 C C . ARG A 1 142 ? 8.391 -20.734 -25.094 1 91.56 142 ARG A C 1
ATOM 1127 O O . ARG A 1 142 ? 8.305 -19.859 -24.234 1 91.56 142 ARG A O 1
ATOM 1134 N N . GLY A 1 143 ? 9.383 -20.828 -25.984 1 92.88 143 GLY A N 1
ATOM 1135 C CA . GLY A 1 143 ? 10.32 -19.75 -26.188 1 92.88 143 GLY A CA 1
ATOM 1136 C C . GLY A 1 143 ? 11.508 -19.797 -25.234 1 92.88 143 GLY A C 1
ATOM 1137 O O . GLY A 1 143 ? 12.398 -18.953 -25.312 1 92.88 143 GLY A O 1
ATOM 1138 N N . GLY A 1 144 ? 11.492 -20.797 -24.375 1 96.12 144 GLY A N 1
ATOM 1139 C CA . GLY A 1 144 ? 12.562 -20.891 -23.391 1 96.12 144 GLY A CA 1
ATOM 1140 C C . GLY A 1 144 ? 12.078 -20.688 -21.969 1 96.12 144 GLY A C 1
ATOM 1141 O O . GLY A 1 144 ? 10.922 -20.312 -21.75 1 96.12 144 GLY A O 1
ATOM 1142 N N . GLN A 1 145 ? 12.898 -21.031 -21.062 1 97.69 145 GLN A N 1
ATOM 1143 C CA . GLN A 1 145 ? 12.539 -20.938 -19.641 1 97.69 145 GLN A CA 1
ATOM 1144 C C . GLN A 1 145 ? 13.547 -20.078 -18.875 1 97.69 145 GLN A C 1
ATOM 1146 O O . GLN A 1 145 ? 14.758 -20.188 -19.109 1 97.69 145 GLN A O 1
ATOM 1151 N N . ILE A 1 146 ? 13.031 -19.188 -18.094 1 98.06 146 ILE A N 1
ATOM 1152 C CA . ILE A 1 146 ? 13.836 -18.25 -17.312 1 98.06 146 ILE A CA 1
ATOM 1153 C C . ILE A 1 146 ? 13.75 -18.609 -15.828 1 98.06 146 ILE A C 1
ATOM 1155 O O . ILE A 1 146 ? 12.656 -18.703 -15.266 1 98.06 146 ILE A O 1
ATOM 1159 N N . VAL A 1 147 ? 14.898 -18.844 -15.203 1 96.81 147 VAL A N 1
ATOM 1160 C CA . VAL A 1 147 ? 14.961 -19.172 -13.789 1 96.81 147 VAL A CA 1
ATOM 1161 C C . VAL A 1 147 ? 15.477 -17.969 -13 1 96.81 147 VAL A C 1
ATOM 1163 O O . VAL A 1 147 ? 16.484 -17.359 -13.367 1 96.81 147 VAL A O 1
ATOM 1166 N N . ASP A 1 148 ? 14.781 -17.594 -12.023 1 96.5 148 ASP A N 1
ATOM 1167 C CA . ASP A 1 148 ? 15.156 -16.5 -11.148 1 96.5 148 ASP A CA 1
ATOM 1168 C C . ASP A 1 148 ? 14.523 -16.641 -9.766 1 96.5 148 ASP A C 1
ATOM 1170 O O . ASP A 1 148 ? 13.781 -17.594 -9.516 1 96.5 148 ASP A O 1
ATOM 1174 N N . ALA A 1 149 ? 14.945 -15.828 -8.836 1 96.12 149 ALA A N 1
ATOM 1175 C CA . ALA A 1 149 ? 14.422 -15.898 -7.477 1 96.12 149 ALA A CA 1
ATOM 1176 C C . ALA A 1 149 ? 14.148 -14.508 -6.918 1 96.12 149 ALA A C 1
ATOM 1178 O O . ALA A 1 149 ? 14.742 -13.523 -7.371 1 96.12 149 ALA A O 1
ATOM 1179 N N . THR A 1 150 ? 13.203 -14.414 -6.074 1 95.88 150 THR A N 1
ATOM 1180 C CA . THR A 1 150 ? 12.898 -13.172 -5.383 1 95.88 150 THR A CA 1
ATOM 1181 C C . THR A 1 150 ? 12.781 -13.398 -3.879 1 95.88 150 THR A C 1
ATOM 1183 O O . THR A 1 150 ? 12.398 -14.484 -3.439 1 95.88 150 THR A O 1
ATOM 1186 N N . LEU A 1 151 ? 13.188 -12.453 -3.1 1 95.69 151 LEU A N 1
ATOM 1187 C CA . LEU A 1 151 ? 13.047 -12.516 -1.649 1 95.69 151 LEU A CA 1
ATOM 1188 C C . LEU A 1 151 ? 11.625 -12.156 -1.224 1 95.69 151 LEU A C 1
ATOM 1190 O O . LEU A 1 151 ? 11.008 -11.266 -1.802 1 95.69 151 LEU A O 1
ATOM 1194 N N . VAL A 1 152 ? 11.125 -12.883 -0.344 1 96.5 152 VAL A N 1
ATOM 1195 C CA . VAL A 1 152 ? 9.82 -12.656 0.257 1 96.5 152 VAL A CA 1
ATOM 1196 C C . VAL A 1 152 ? 9.984 -12.273 1.727 1 96.5 152 VAL A C 1
ATOM 1198 O O . VAL A 1 152 ? 10.281 -13.133 2.566 1 96.5 152 VAL A O 1
ATOM 1201 N N . PRO A 1 153 ? 9.773 -11.016 2.021 1 95.06 153 PRO A N 1
ATOM 1202 C CA . PRO A 1 153 ? 10.023 -10.555 3.389 1 95.06 153 PRO A CA 1
ATOM 1203 C C . PRO A 1 153 ? 8.992 -11.086 4.387 1 95.06 153 PRO A C 1
ATOM 1205 O O . PRO A 1 153 ? 7.824 -11.273 4.031 1 95.06 153 PRO A O 1
ATOM 1208 N N . ALA A 1 154 ? 9.469 -11.352 5.582 1 92.81 154 ALA A N 1
ATOM 1209 C CA . ALA A 1 154 ? 8.648 -11.656 6.754 1 92.81 154 ALA A CA 1
ATOM 1210 C C . ALA A 1 154 ? 8.867 -10.633 7.859 1 92.81 154 ALA A C 1
ATOM 1212 O O . ALA A 1 154 ? 9.875 -9.922 7.863 1 92.81 154 ALA A O 1
ATOM 1213 N N . PRO A 1 155 ? 7.848 -10.406 8.703 1 87 155 PRO A N 1
ATOM 1214 C CA . PRO A 1 155 ? 8.047 -9.43 9.781 1 87 155 PRO A CA 1
ATOM 1215 C C . PRO A 1 155 ? 9.312 -9.703 10.594 1 87 155 PRO A C 1
ATOM 1217 O O . PRO A 1 155 ? 9.586 -10.852 10.961 1 87 155 PRO A O 1
ATOM 1220 N N . LYS A 1 156 ? 10.047 -8.594 10.766 1 82.38 156 LYS A N 1
ATOM 1221 C CA . LYS A 1 156 ? 11.312 -8.711 11.492 1 82.38 156 LYS A CA 1
ATOM 1222 C C . LYS A 1 156 ? 11.062 -8.969 12.977 1 82.38 156 LYS A C 1
ATOM 1224 O O . LYS A 1 156 ? 10.148 -8.398 13.57 1 82.38 156 LYS A O 1
ATOM 1229 N N . GLN A 1 157 ? 11.789 -9.953 13.438 1 74.38 157 GLN A N 1
ATOM 1230 C CA . GLN A 1 157 ? 11.672 -10.297 14.852 1 74.38 157 GLN A CA 1
ATOM 1231 C C . GLN A 1 157 ? 12.719 -9.562 15.68 1 74.38 157 GLN A C 1
ATOM 1233 O O . GLN A 1 157 ? 13.883 -9.469 15.281 1 74.38 157 GLN A O 1
ATOM 1238 N N . ARG A 1 158 ? 12.25 -8.781 16.578 1 73.38 158 ARG A N 1
ATOM 1239 C CA . ARG A 1 158 ? 13.195 -8.109 17.469 1 73.38 158 ARG A CA 1
ATOM 1240 C C . ARG A 1 158 ? 13.695 -9.055 18.547 1 73.38 158 ARG A C 1
ATOM 1242 O O . ARG A 1 158 ? 12.922 -9.484 19.406 1 73.38 158 ARG A O 1
ATOM 1249 N N . ASN A 1 159 ? 14.836 -9.672 18.359 1 71.19 159 ASN A N 1
ATOM 1250 C CA . ASN A 1 159 ? 15.469 -10.555 19.328 1 71.19 159 ASN A CA 1
ATOM 1251 C C . ASN A 1 159 ? 16.828 -10.023 19.766 1 71.19 159 ASN A C 1
ATOM 1253 O O . ASN A 1 159 ? 17.453 -9.227 19.062 1 71.19 159 ASN A O 1
ATOM 1257 N N . SER A 1 160 ? 17.094 -10.273 21.016 1 74.38 160 SER A N 1
ATOM 1258 C CA . SER A 1 160 ? 18.453 -9.969 21.469 1 74.38 160 SER A CA 1
ATOM 1259 C C . SER A 1 160 ? 19.484 -10.742 20.656 1 74.38 160 SER A C 1
ATOM 1261 O O . SER A 1 160 ? 19.141 -11.703 19.969 1 74.38 160 SER A O 1
ATOM 1263 N N . ARG A 1 161 ? 20.75 -10.273 20.766 1 75.81 161 ARG A N 1
ATOM 1264 C CA . ARG A 1 161 ? 21.828 -10.93 20.047 1 75.81 161 ARG A CA 1
ATOM 1265 C C . ARG A 1 161 ? 21.953 -12.391 20.453 1 75.81 161 ARG A C 1
ATOM 1267 O O . ARG A 1 161 ? 22.188 -13.266 19.609 1 75.81 161 ARG A O 1
ATOM 1274 N N . GLU A 1 162 ? 21.797 -12.664 21.703 1 73.69 162 GLU A N 1
ATOM 1275 C CA . GLU A 1 162 ? 21.906 -14.023 22.234 1 73.69 162 GLU A CA 1
ATOM 1276 C C . GLU A 1 162 ? 20.766 -14.906 21.734 1 73.69 162 GLU A C 1
ATOM 1278 O O . GLU A 1 162 ? 21 -16.062 21.359 1 73.69 162 GLU A O 1
ATOM 1283 N N . GLU A 1 163 ? 19.656 -14.305 21.656 1 74.94 163 GLU A N 1
ATOM 1284 C CA . GLU A 1 163 ? 18.484 -15.047 21.203 1 74.94 163 GLU A CA 1
ATOM 1285 C C . GLU A 1 163 ? 18.594 -15.375 19.719 1 74.94 163 GLU A C 1
ATOM 1287 O O . GLU A 1 163 ? 18.219 -16.469 19.281 1 74.94 163 GLU A O 1
ATOM 1292 N N . ASN A 1 164 ? 19.156 -14.508 19.016 1 73.75 164 ASN A N 1
ATOM 1293 C CA . ASN A 1 164 ? 19.312 -14.711 17.578 1 73.75 164 ASN A CA 1
ATOM 1294 C C . ASN A 1 164 ? 20.281 -15.844 17.281 1 73.75 164 ASN A C 1
ATOM 1296 O O . ASN A 1 164 ? 20.078 -16.609 16.344 1 73.75 164 ASN A O 1
ATOM 1300 N N . LYS A 1 165 ? 21.359 -15.883 18.047 1 75.38 165 LYS A N 1
ATOM 1301 C CA . LYS A 1 165 ? 22.328 -16.969 17.875 1 75.38 165 LYS A CA 1
ATOM 1302 C C . LYS A 1 165 ? 21.688 -18.328 18.094 1 75.38 165 LYS A C 1
ATOM 1304 O O . LYS A 1 165 ? 21.922 -19.266 17.328 1 75.38 165 LYS A O 1
ATOM 1309 N N . LEU A 1 166 ? 20.859 -18.406 19.078 1 72.06 166 LEU A N 1
ATOM 1310 C CA . LEU A 1 166 ? 20.188 -19.656 19.406 1 72.06 166 LEU A CA 1
ATOM 1311 C C . LEU A 1 166 ? 19.219 -20.062 18.297 1 72.06 166 LEU A C 1
ATOM 1313 O O . LEU A 1 166 ? 19.156 -21.234 17.906 1 72.06 166 LEU A O 1
ATOM 1317 N N . VAL A 1 167 ? 18.531 -19.125 17.828 1 70.38 167 VAL A N 1
ATOM 1318 C CA . VAL A 1 167 ? 17.547 -19.375 16.781 1 70.38 167 VAL A CA 1
ATOM 1319 C C . VAL A 1 167 ? 18.234 -19.828 15.5 1 70.38 167 VAL A C 1
ATOM 1321 O O . VAL A 1 167 ? 17.766 -20.719 14.805 1 70.38 167 VAL A O 1
ATOM 1324 N N . ARG A 1 168 ? 19.406 -19.266 15.211 1 72.31 168 ARG A N 1
ATOM 1325 C CA . ARG A 1 168 ? 20.156 -19.609 14.008 1 72.31 168 ARG A CA 1
ATOM 1326 C C . ARG A 1 168 ? 20.656 -21.062 14.07 1 72.31 168 ARG A C 1
ATOM 1328 O O . ARG A 1 168 ? 20.797 -21.719 13.039 1 72.31 168 ARG A O 1
ATOM 1335 N N . GLU A 1 169 ? 20.844 -21.422 15.305 1 71.88 169 GLU A N 1
ATOM 1336 C CA . GLU A 1 169 ? 21.328 -22.781 15.508 1 71.88 169 GLU A CA 1
ATOM 1337 C C . GLU A 1 169 ? 20.172 -23.766 15.609 1 71.88 169 GLU A C 1
ATOM 1339 O O . GLU A 1 169 ? 20.375 -24.938 15.898 1 71.88 169 GLU A O 1
ATOM 1344 N N . GLY A 1 170 ? 19.016 -23.266 15.312 1 69.25 170 GLY A N 1
ATOM 1345 C CA . GLY A 1 170 ? 17.844 -24.141 15.312 1 69.25 170 GLY A CA 1
ATOM 1346 C C . GLY A 1 170 ? 17.328 -24.422 16.703 1 69.25 170 GLY A C 1
ATOM 1347 O O . GLY A 1 170 ? 16.578 -25.391 16.906 1 69.25 170 GLY A O 1
ATOM 1348 N N . ALA A 1 171 ? 17.922 -23.641 17.766 1 71.06 171 ALA A N 1
ATOM 1349 C CA . ALA A 1 171 ? 17.5 -23.859 19.141 1 71.06 171 ALA A CA 1
ATOM 1350 C C . ALA A 1 171 ? 16.547 -22.75 19.609 1 71.06 171 ALA A C 1
ATOM 1352 O O . ALA A 1 171 ? 16.594 -21.625 19.094 1 71.06 171 ALA A O 1
ATOM 1353 N N . MET A 1 172 ? 15.516 -23.094 20.375 1 69.5 172 MET A N 1
ATOM 1354 C CA . MET A 1 172 ? 14.586 -22.109 20.953 1 69.5 172 MET A CA 1
ATOM 1355 C C . MET A 1 172 ? 15.109 -21.609 22.281 1 69.5 172 MET A C 1
ATOM 1357 O O . MET A 1 172 ? 15.484 -22.391 23.156 1 69.5 172 MET A O 1
ATOM 1361 N N . PRO A 1 173 ? 15.18 -20.312 22.469 1 69.25 173 PRO A N 1
ATOM 1362 C CA . PRO A 1 173 ? 15.617 -19.812 23.766 1 69.25 173 PRO A CA 1
ATOM 1363 C C . PRO A 1 173 ? 14.734 -20.297 24.906 1 69.25 173 PRO A C 1
ATOM 1365 O O . PRO A 1 173 ? 13.5 -20.219 24.812 1 69.25 173 PRO A O 1
ATOM 1368 N N . ALA A 1 174 ? 15.281 -20.875 25.812 1 68.62 174 ALA A N 1
ATOM 1369 C CA . ALA A 1 174 ? 14.586 -21.469 26.953 1 68.62 174 ALA A CA 1
ATOM 1370 C C . ALA A 1 174 ? 13.773 -20.406 27.703 1 68.62 174 ALA A C 1
ATOM 1372 O O . ALA A 1 174 ? 12.773 -20.734 28.344 1 68.62 174 ALA A O 1
ATOM 1373 N N . ASN A 1 175 ? 14.109 -19.156 27.547 1 69.31 175 ASN A N 1
ATOM 1374 C CA . ASN A 1 175 ? 13.484 -18.125 28.359 1 69.31 175 ASN A CA 1
ATOM 1375 C C . ASN A 1 175 ? 12.266 -17.531 27.656 1 69.31 175 ASN A C 1
ATOM 1377 O O . ASN A 1 175 ? 11.625 -16.609 28.188 1 69.31 175 ASN A O 1
ATOM 1381 N N . TRP A 1 176 ? 12 -18.047 26.469 1 72.81 176 TRP A N 1
ATOM 1382 C CA . TRP A 1 176 ? 10.836 -17.484 25.797 1 72.81 176 TRP A CA 1
ATOM 1383 C C . TRP A 1 176 ? 9.539 -18.016 26.406 1 72.81 176 TRP A C 1
ATOM 1385 O O . TRP A 1 176 ? 9.359 -19.219 26.547 1 72.81 176 TRP A O 1
ATOM 1395 N N . LYS A 1 177 ? 8.75 -17.016 26.844 1 75.12 177 LYS A N 1
ATOM 1396 C CA . LYS A 1 177 ? 7.395 -17.406 27.219 1 75.12 177 LYS A CA 1
ATOM 1397 C C . LYS A 1 177 ? 6.633 -17.984 26.031 1 75.12 177 LYS A C 1
ATOM 1399 O O . LYS A 1 177 ? 6.941 -17.672 24.891 1 75.12 177 LYS A O 1
ATOM 1404 N N . PRO A 1 178 ? 5.785 -19 26.359 1 72.31 178 PRO A N 1
ATOM 1405 C CA . PRO A 1 178 ? 5.039 -19.672 25.281 1 72.31 178 PRO A CA 1
ATOM 1406 C C . PRO A 1 178 ? 4.387 -18.672 24.312 1 72.31 178 PRO A C 1
ATOM 1408 O O . PRO A 1 178 ? 4.379 -18.906 23.109 1 72.31 178 PRO A O 1
ATOM 1411 N N . ALA A 1 179 ? 3.941 -17.562 24.859 1 70 179 ALA A N 1
ATOM 1412 C CA . ALA A 1 179 ? 3.27 -16.578 24.016 1 70 179 ALA A CA 1
ATOM 1413 C C . ALA A 1 179 ? 4.246 -15.945 23.031 1 70 179 ALA A C 1
ATOM 1415 O O . ALA A 1 179 ? 3.908 -15.727 21.859 1 70 179 ALA A O 1
ATOM 1416 N N . LYS A 1 180 ? 5.367 -15.68 23.578 1 72.56 180 LYS A N 1
ATOM 1417 C CA . LYS A 1 180 ? 6.398 -15.094 22.719 1 72.56 180 LYS A CA 1
ATOM 1418 C C . LYS A 1 180 ? 6.863 -16.078 21.656 1 72.56 180 LYS A C 1
ATOM 1420 O O . LYS A 1 180 ? 7.105 -15.695 20.516 1 72.56 180 LYS A O 1
ATOM 1425 N N . ARG A 1 181 ? 6.93 -17.328 22.031 1 70.06 181 ARG A N 1
ATOM 1426 C CA . ARG A 1 181 ? 7.406 -18.375 21.125 1 70.06 181 ARG A CA 1
ATOM 1427 C C . ARG A 1 181 ? 6.469 -18.531 19.938 1 70.06 181 ARG A C 1
ATOM 1429 O O . ARG A 1 181 ? 6.918 -18.734 18.812 1 70.06 181 ARG A O 1
ATOM 1436 N N . ARG A 1 182 ? 5.23 -18.375 20.234 1 72.69 182 ARG A N 1
ATOM 1437 C CA . ARG A 1 182 ? 4.238 -18.578 19.172 1 72.69 182 ARG A CA 1
ATOM 1438 C C . ARG A 1 182 ? 4.27 -17.422 18.172 1 72.69 182 ARG A C 1
ATOM 1440 O O . ARG A 1 182 ? 3.812 -17.578 17.031 1 72.69 182 ARG A O 1
ATOM 1447 N N . GLN A 1 183 ? 4.906 -16.344 18.578 1 77.31 183 GLN A N 1
ATOM 1448 C CA . GLN A 1 183 ? 4.879 -15.148 17.75 1 77.31 183 GLN A CA 1
ATOM 1449 C C . GLN A 1 183 ? 6.199 -14.969 17.016 1 77.31 183 GLN A C 1
ATOM 1451 O O . GLN A 1 183 ? 6.363 -14.008 16.25 1 77.31 183 GLN A O 1
ATOM 1456 N N . LYS A 1 184 ? 7.031 -15.945 17.203 1 78.75 184 LYS A N 1
ATOM 1457 C CA . LYS A 1 184 ? 8.352 -15.812 16.594 1 78.75 184 LYS A CA 1
ATOM 1458 C C . LYS A 1 184 ? 8.523 -16.781 15.438 1 78.75 184 LYS A C 1
ATOM 1460 O O . LYS A 1 184 ? 8.25 -17.984 15.578 1 78.75 184 LYS A O 1
ATOM 1465 N N . ASP A 1 185 ? 8.875 -16.297 14.336 1 83 185 ASP A N 1
ATOM 1466 C CA . ASP A 1 185 ? 9.203 -17.141 13.188 1 83 185 ASP A CA 1
ATOM 1467 C C . ASP A 1 185 ? 10.633 -17.656 13.281 1 83 185 ASP A C 1
ATOM 1469 O O . ASP A 1 185 ? 11.586 -16.969 12.922 1 83 185 ASP A O 1
ATOM 1473 N N . THR A 1 186 ? 10.75 -18.844 13.609 1 81.19 186 THR A N 1
ATOM 1474 C CA . THR A 1 186 ? 12.078 -19.406 13.828 1 81.19 186 THR A CA 1
ATOM 1475 C C . THR A 1 186 ? 12.625 -20.016 12.539 1 81.19 186 THR A C 1
ATOM 1477 O O . THR A 1 186 ? 13.789 -20.406 12.477 1 81.19 186 THR A O 1
ATOM 1480 N N . ASP A 1 187 ? 11.867 -20.109 11.539 1 88.56 187 ASP A N 1
ATOM 1481 C CA . ASP A 1 187 ? 12.305 -20.719 10.297 1 88.56 187 ASP A CA 1
ATOM 1482 C C . ASP A 1 187 ? 12.883 -19.688 9.336 1 88.56 187 ASP A C 1
ATOM 1484 O O . ASP A 1 187 ? 13.828 -19.969 8.594 1 88.56 187 ASP A O 1
ATOM 1488 N N . ALA A 1 188 ? 12.344 -18.438 9.414 1 90.38 188 ALA A N 1
ATOM 1489 C CA . ALA A 1 188 ? 12.82 -17.375 8.531 1 90.38 188 ALA A CA 1
ATOM 1490 C C . ALA A 1 188 ? 14.297 -17.078 8.789 1 90.38 188 ALA A C 1
ATOM 1492 O O . ALA A 1 188 ? 14.789 -17.25 9.906 1 90.38 188 ALA A O 1
ATOM 1493 N N . THR A 1 189 ? 15 -16.656 7.711 1 90.81 189 THR A N 1
ATOM 1494 C CA . THR A 1 189 ? 16.422 -16.422 7.875 1 90.81 189 THR A CA 1
ATOM 1495 C C . THR A 1 189 ? 16.828 -15.07 7.293 1 90.81 189 THR A C 1
ATOM 1497 O O . THR A 1 189 ? 16.047 -14.445 6.582 1 90.81 189 THR A O 1
ATOM 1500 N N . TRP A 1 190 ? 17.938 -14.688 7.695 1 90.31 190 TRP A N 1
ATOM 1501 C CA . TRP A 1 190 ? 18.516 -13.438 7.215 1 90.31 190 TRP A CA 1
ATOM 1502 C C . TRP A 1 190 ? 19.422 -13.68 6.012 1 90.31 190 TRP A C 1
ATOM 1504 O O . TRP A 1 190 ? 20.062 -14.727 5.91 1 90.31 190 TRP A O 1
ATOM 1514 N N . THR A 1 191 ? 19.406 -12.758 5.078 1 91.25 191 THR A N 1
ATOM 1515 C CA . THR A 1 191 ? 20.344 -12.758 3.959 1 91.25 191 THR A CA 1
ATOM 1516 C C . THR A 1 191 ? 20.75 -11.328 3.596 1 91.25 191 THR A C 1
ATOM 1518 O O . THR A 1 191 ? 20.109 -10.367 4.023 1 91.25 191 THR A O 1
ATOM 1521 N N . GLN A 1 192 ? 21.844 -11.195 2.984 1 90 192 GLN A N 1
ATOM 1522 C CA . GLN A 1 192 ? 22.312 -9.883 2.561 1 90 192 GLN A CA 1
ATOM 1523 C C . GLN A 1 192 ? 22.281 -9.75 1.041 1 90 192 GLN A C 1
ATOM 1525 O O . GLN A 1 192 ? 22.781 -10.633 0.326 1 90 192 GLN A O 1
ATOM 1530 N N . LYS A 1 193 ? 21.578 -8.75 0.612 1 84.38 193 LYS A N 1
ATOM 1531 C CA . LYS A 1 193 ? 21.516 -8.43 -0.812 1 84.38 193 LYS A CA 1
ATOM 1532 C C . LYS A 1 193 ? 21.891 -6.973 -1.063 1 84.38 193 LYS A C 1
ATOM 1534 O O . LYS A 1 193 ? 21.25 -6.062 -0.534 1 84.38 193 LYS A O 1
ATOM 1539 N N . HIS A 1 194 ? 22.844 -6.773 -1.908 1 82.44 194 HIS A N 1
ATOM 1540 C CA . HIS A 1 194 ? 23.328 -5.438 -2.236 1 82.44 194 HIS A CA 1
ATOM 1541 C C . HIS A 1 194 ? 23.625 -4.629 -0.974 1 82.44 194 HIS A C 1
ATOM 1543 O O . HIS A 1 194 ? 23.188 -3.477 -0.86 1 82.44 194 HIS A O 1
ATOM 1549 N N . GLY A 1 195 ? 24.141 -5.285 0.003 1 82.81 195 GLY A N 1
ATOM 1550 C CA . GLY A 1 195 ? 24.562 -4.613 1.223 1 82.81 195 GLY A CA 1
ATOM 1551 C C . GLY A 1 195 ? 23.438 -4.406 2.209 1 82.81 195 GLY A C 1
ATOM 1552 O O . GLY A 1 195 ? 23.625 -3.818 3.275 1 82.81 195 GLY A O 1
ATOM 1553 N N . LYS A 1 196 ? 22.297 -4.789 1.848 1 87.38 196 LYS A N 1
ATOM 1554 C CA . LYS A 1 196 ? 21.156 -4.645 2.738 1 87.38 196 LYS A CA 1
ATOM 1555 C C . LYS A 1 196 ? 20.703 -6 3.281 1 87.38 196 LYS A C 1
ATOM 1557 O O . LYS A 1 196 ? 20.734 -7 2.561 1 87.38 196 LYS A O 1
ATOM 1562 N N . ASN A 1 197 ? 20.328 -5.984 4.52 1 89.62 197 ASN A N 1
ATOM 1563 C CA . ASN A 1 197 ? 19.875 -7.211 5.168 1 89.62 197 ASN A CA 1
ATOM 1564 C C . ASN A 1 197 ? 18.391 -7.449 4.922 1 89.62 197 ASN A C 1
ATOM 1566 O O . ASN A 1 197 ? 17.578 -6.52 4.996 1 89.62 197 ASN A O 1
ATOM 1570 N N . HIS A 1 198 ? 18.125 -8.648 4.559 1 91.94 198 HIS A N 1
ATOM 1571 C CA . HIS A 1 198 ? 16.75 -9.047 4.324 1 91.94 198 HIS A CA 1
ATOM 1572 C C . HIS A 1 198 ? 16.375 -10.258 5.172 1 91.94 198 HIS A C 1
ATOM 1574 O O . HIS A 1 198 ? 17.172 -11.172 5.34 1 91.94 198 HIS A O 1
ATOM 1580 N N . PHE A 1 199 ? 15.188 -10.195 5.781 1 92.81 199 PHE A N 1
ATOM 1581 C CA . PHE A 1 199 ? 14.695 -11.273 6.629 1 92.81 199 PHE A CA 1
ATOM 1582 C C . PHE A 1 199 ? 13.438 -11.906 6.027 1 92.81 199 PHE A C 1
ATOM 1584 O O . PHE A 1 199 ? 12.492 -11.195 5.68 1 92.81 199 PHE A O 1
ATOM 1591 N N . GLY A 1 200 ? 13.477 -13.188 5.867 1 95.62 200 GLY A N 1
ATOM 1592 C CA . GLY A 1 200 ? 12.258 -13.836 5.395 1 95.62 200 GLY A CA 1
ATOM 1593 C C . GLY A 1 200 ? 12.531 -15.078 4.57 1 95.62 200 GLY A C 1
ATOM 1594 O O . GLY A 1 200 ? 13.266 -15.969 5.004 1 95.62 200 GLY A O 1
ATOM 1595 N N . TYR A 1 201 ? 11.914 -15.164 3.494 1 96.81 201 TYR A N 1
ATOM 1596 C CA . TYR A 1 201 ? 11.906 -16.375 2.674 1 96.81 201 TYR A CA 1
ATOM 1597 C C . TYR A 1 201 ? 12.273 -16.047 1.229 1 96.81 201 TYR A C 1
ATOM 1599 O O . TYR A 1 201 ? 12.602 -14.898 0.904 1 96.81 201 TYR A O 1
ATOM 1607 N N . LYS A 1 202 ? 12.344 -17.094 0.431 1 96.38 202 LYS A N 1
ATOM 1608 C CA . LYS A 1 202 ? 12.742 -16.969 -0.967 1 96.38 202 LYS A CA 1
ATOM 1609 C C . LYS A 1 202 ? 11.812 -17.766 -1.877 1 96.38 202 LYS A C 1
ATOM 1611 O O . LYS A 1 202 ? 11.438 -18.906 -1.557 1 96.38 202 LYS A O 1
ATOM 1616 N N . LEU A 1 203 ? 11.367 -17.109 -2.916 1 97.25 203 LEU A N 1
ATOM 1617 C CA . LEU A 1 203 ? 10.562 -17.75 -3.953 1 97.25 203 LEU A CA 1
ATOM 1618 C C . LEU A 1 203 ? 11.336 -17.844 -5.262 1 97.25 203 LEU A C 1
ATOM 1620 O O . LEU A 1 203 ? 11.625 -16.828 -5.898 1 97.25 203 LEU A O 1
ATOM 1624 N N . SER A 1 204 ? 11.75 -19.031 -5.645 1 97.38 204 SER A N 1
ATOM 1625 C CA . SER A 1 204 ? 12.391 -19.297 -6.926 1 97.38 204 SER A CA 1
ATOM 1626 C C . SER A 1 204 ? 11.383 -19.75 -7.977 1 97.38 204 SER A C 1
ATOM 1628 O O . SER A 1 204 ? 10.516 -20.578 -7.695 1 97.38 204 SER A O 1
ATOM 1630 N N . VAL A 1 205 ? 11.523 -19.141 -9.133 1 97.94 205 VAL A N 1
ATOM 1631 C CA . VAL A 1 205 ? 10.484 -19.438 -10.117 1 97.94 205 VAL A CA 1
ATOM 1632 C C . VAL A 1 205 ? 11.125 -19.797 -11.453 1 97.94 205 VAL A C 1
ATOM 1634 O O . VAL A 1 205 ? 12.273 -19.438 -11.719 1 97.94 205 VAL A O 1
ATOM 1637 N N . ASN A 1 206 ? 10.477 -20.594 -12.211 1 98 206 ASN A N 1
ATOM 1638 C CA . ASN A 1 206 ? 10.664 -20.828 -13.641 1 98 206 ASN A CA 1
ATOM 1639 C C . ASN A 1 206 ? 9.555 -20.188 -14.469 1 98 206 ASN A C 1
ATOM 1641 O O . ASN A 1 206 ? 8.375 -20.5 -14.273 1 98 206 ASN A O 1
ATOM 1645 N N . VAL A 1 207 ? 9.922 -19.297 -15.32 1 98.25 207 VAL A N 1
ATOM 1646 C CA . VAL A 1 207 ? 8.961 -18.547 -16.125 1 98.25 207 VAL A CA 1
ATOM 1647 C C . VAL A 1 207 ? 9.195 -18.812 -17.609 1 98.25 207 VAL A C 1
ATOM 1649 O O . VAL A 1 207 ? 10.336 -18.812 -18.062 1 98.25 207 VAL A O 1
ATOM 1652 N N . ASP A 1 208 ? 8.164 -19.125 -18.297 1 97.12 208 ASP A N 1
ATOM 1653 C CA . ASP A 1 208 ? 8.336 -19.281 -19.75 1 97.12 208 ASP A CA 1
ATOM 1654 C C . ASP A 1 208 ? 8.562 -17.938 -20.422 1 97.12 208 ASP A C 1
ATOM 1656 O O . ASP A 1 208 ? 7.938 -16.938 -20.062 1 97.12 208 ASP A O 1
ATOM 1660 N N . LYS A 1 209 ? 9.383 -17.938 -21.344 1 96.38 209 LYS A N 1
ATOM 1661 C CA . LYS A 1 209 ? 9.836 -16.719 -21.984 1 96.38 209 LYS A CA 1
ATOM 1662 C C . LYS A 1 209 ? 8.711 -16.062 -22.797 1 96.38 209 LYS A C 1
ATOM 1664 O O . LYS A 1 209 ? 8.516 -14.852 -22.734 1 96.38 209 LYS A O 1
ATOM 1669 N N . LYS A 1 210 ? 7.906 -16.766 -23.438 1 94.69 210 LYS A N 1
ATOM 1670 C CA . LYS A 1 210 ? 6.941 -16.234 -24.406 1 94.69 210 LYS A CA 1
ATOM 1671 C C . LYS A 1 210 ? 5.773 -15.57 -23.688 1 94.69 210 LYS A C 1
ATOM 1673 O O . LYS A 1 210 ? 5.438 -14.414 -23.984 1 94.69 210 LYS A O 1
ATOM 1678 N N . TYR A 1 211 ? 5.203 -16.266 -22.703 1 96.19 211 TYR A N 1
ATOM 1679 C CA . TYR A 1 211 ? 3.951 -15.789 -22.125 1 96.19 211 TYR A CA 1
ATOM 1680 C C . TYR A 1 211 ? 4.172 -15.25 -20.703 1 96.19 211 TYR A C 1
ATOM 1682 O O . TYR A 1 211 ? 3.258 -14.688 -20.109 1 96.19 211 TYR A O 1
ATOM 1690 N N . LYS A 1 212 ? 5.32 -15.43 -20.094 1 97.19 212 LYS A N 1
ATOM 1691 C CA . LYS A 1 212 ? 5.652 -14.977 -18.75 1 97.19 212 LYS A CA 1
ATOM 1692 C C . LYS A 1 212 ? 4.766 -15.648 -17.703 1 97.19 212 LYS A C 1
ATOM 1694 O O . LYS A 1 212 ? 4.25 -14.992 -16.797 1 97.19 212 LYS A O 1
ATOM 1699 N N . ILE A 1 213 ? 4.562 -16.938 -17.938 1 98 213 ILE A N 1
ATOM 1700 C CA . ILE A 1 213 ? 3.779 -17.734 -17 1 98 213 ILE A CA 1
ATOM 1701 C C . ILE A 1 213 ? 4.719 -18.516 -16.078 1 98 213 ILE A C 1
ATOM 1703 O O . ILE A 1 213 ? 5.719 -19.078 -16.531 1 98 213 ILE A O 1
ATOM 1707 N N . ILE A 1 214 ? 4.449 -18.5 -14.789 1 98.56 214 ILE A N 1
ATOM 1708 C CA . ILE A 1 214 ? 5.219 -19.312 -13.859 1 98.56 214 ILE A CA 1
ATOM 1709 C C . ILE A 1 214 ? 4.859 -20.797 -14.055 1 98.56 214 ILE A C 1
ATOM 1711 O O . ILE A 1 214 ? 3.701 -21.172 -13.883 1 98.56 214 ILE A O 1
ATOM 1715 N N . ARG A 1 215 ? 5.824 -21.578 -14.367 1 98.25 215 ARG A N 1
ATOM 1716 C CA . ARG A 1 215 ? 5.574 -22.984 -14.664 1 98.25 215 ARG A CA 1
ATOM 1717 C C . ARG A 1 215 ? 5.949 -23.859 -13.477 1 98.25 215 ARG A C 1
ATOM 1719 O O . ARG A 1 215 ? 5.285 -24.875 -13.211 1 98.25 215 ARG A O 1
ATOM 1726 N N . LYS A 1 216 ? 6.98 -23.484 -12.852 1 97.62 216 LYS A N 1
ATOM 1727 C CA . LYS A 1 216 ? 7.469 -24.156 -11.656 1 97.62 216 LYS A CA 1
ATOM 1728 C C . LYS A 1 216 ? 7.969 -23.156 -10.625 1 97.62 216 LYS A C 1
ATOM 1730 O O . LYS A 1 216 ? 8.281 -22.016 -10.961 1 97.62 216 LYS A O 1
ATOM 1735 N N . PHE A 1 217 ? 7.977 -23.609 -9.391 1 97.81 217 PHE A N 1
ATOM 1736 C CA . PHE A 1 217 ? 8.531 -22.75 -8.352 1 97.81 217 PHE A CA 1
ATOM 1737 C C . PHE A 1 217 ? 9.047 -23.578 -7.184 1 97.81 217 PHE A C 1
ATOM 1739 O O . PHE A 1 217 ? 8.695 -24.75 -7.043 1 97.81 217 PHE A O 1
ATOM 1746 N N . GLU A 1 218 ? 9.891 -23.016 -6.461 1 97 218 GLU A N 1
ATOM 1747 C CA . GLU A 1 218 ? 10.414 -23.562 -5.215 1 97 218 GLU A CA 1
ATOM 1748 C C . GLU A 1 218 ? 10.445 -22.516 -4.113 1 97 218 GLU A C 1
ATOM 1750 O O . GLU A 1 218 ? 10.766 -21.344 -4.367 1 97 218 GLU A O 1
ATOM 1755 N N . THR A 1 219 ? 10.039 -22.953 -2.93 1 96.44 219 THR A N 1
ATOM 1756 C CA . THR A 1 219 ? 10.031 -22.047 -1.783 1 96.44 219 THR A CA 1
ATOM 1757 C C . THR A 1 219 ? 11.086 -22.469 -0.766 1 96.44 219 THR A C 1
ATOM 1759 O O . THR A 1 219 ? 11.312 -23.656 -0.541 1 96.44 219 THR A O 1
ATOM 1762 N N . ASP A 1 220 ? 11.758 -21.484 -0.259 1 96.5 220 ASP A N 1
ATOM 1763 C CA . ASP A 1 220 ? 12.781 -21.734 0.747 1 96.5 220 ASP A CA 1
ATOM 1764 C C . ASP A 1 220 ? 13.016 -20.516 1.62 1 96.5 220 ASP A C 1
ATOM 1766 O O . ASP A 1 220 ? 12.352 -19.484 1.451 1 96.5 220 ASP A O 1
ATOM 1770 N N . THR A 1 221 ? 13.906 -20.641 2.611 1 95.12 221 THR A N 1
ATOM 1771 C CA . THR A 1 221 ? 14.258 -19.5 3.451 1 95.12 221 THR A CA 1
ATOM 1772 C C . THR A 1 221 ? 15.164 -18.531 2.701 1 95.12 221 THR A C 1
ATOM 1774 O O . THR A 1 221 ? 15.75 -18.891 1.675 1 95.12 221 THR A O 1
ATOM 1777 N N . ALA A 1 222 ? 15.297 -17.391 3.172 1 94.44 222 ALA A N 1
ATOM 1778 C CA . ALA A 1 222 ? 16.016 -16.312 2.486 1 94.44 222 ALA A CA 1
ATOM 1779 C C . ALA A 1 222 ? 17.5 -16.641 2.352 1 94.44 222 ALA A C 1
ATOM 1781 O O . ALA A 1 222 ? 18.156 -16.203 1.405 1 94.44 222 ALA A O 1
ATOM 1782 N N . SER A 1 223 ? 18.062 -17.453 3.221 1 92.75 223 SER A N 1
ATOM 1783 C CA . SER A 1 223 ? 19.5 -17.672 3.279 1 92.75 223 SER A CA 1
ATOM 1784 C C . SER A 1 223 ? 19.938 -18.734 2.266 1 92.75 223 SER A C 1
ATOM 1786 O O . SER A 1 223 ? 21.109 -18.812 1.917 1 92.75 223 SER A O 1
ATOM 1788 N N . VAL A 1 224 ? 19.016 -19.531 1.773 1 92 224 VAL A N 1
ATOM 1789 C CA . VAL A 1 224 ? 19.359 -20.609 0.853 1 92 224 VAL A CA 1
ATOM 1790 C C . VAL A 1 224 ? 19.719 -20.016 -0.51 1 92 224 VAL A C 1
ATOM 1792 O O . VAL A 1 224 ? 19.016 -19.156 -1.03 1 92 224 VAL A O 1
ATOM 1795 N N . HIS A 1 225 ? 20.797 -20.484 -0.973 1 90.19 225 HIS A N 1
ATOM 1796 C CA . HIS A 1 225 ? 21.266 -20 -2.266 1 90.19 225 HIS A CA 1
ATOM 1797 C C . HIS A 1 225 ? 20.344 -20.469 -3.395 1 90.19 225 HIS A C 1
ATOM 1799 O O . HIS A 1 225 ? 19.938 -21.625 -3.424 1 90.19 225 HIS A O 1
ATOM 1805 N N . ASP A 1 226 ? 20.109 -19.688 -4.352 1 85.31 226 ASP A N 1
ATOM 1806 C CA . ASP A 1 226 ? 19.172 -19.922 -5.445 1 85.31 226 ASP A CA 1
ATOM 1807 C C . ASP A 1 226 ? 19.625 -21.109 -6.301 1 85.31 226 ASP A C 1
ATOM 1809 O O . ASP A 1 226 ? 18.797 -21.797 -6.906 1 85.31 226 ASP A O 1
ATOM 1813 N N . SER A 1 227 ? 20.922 -21.328 -6.387 1 85.69 227 SER A N 1
ATOM 1814 C CA . SER A 1 227 ? 21.469 -22.375 -7.25 1 85.69 227 SER A CA 1
ATOM 1815 C C . SER A 1 227 ? 20.969 -23.75 -6.812 1 85.69 227 SER A C 1
ATOM 1817 O O . SER A 1 227 ? 20.891 -24.672 -7.625 1 85.69 227 SER A O 1
ATOM 1819 N N . LYS A 1 228 ? 20.547 -23.891 -5.594 1 86.94 228 LYS A N 1
ATOM 1820 C CA . LYS A 1 228 ? 20.109 -25.172 -5.062 1 86.94 228 LYS A CA 1
ATOM 1821 C C . LYS A 1 228 ? 18.75 -25.578 -5.633 1 86.94 228 LYS A C 1
ATOM 1823 O O . LYS A 1 228 ? 18.391 -26.75 -5.633 1 86.94 228 LYS A O 1
ATOM 1828 N N . HIS A 1 229 ? 18.062 -24.609 -6.117 1 90.62 229 HIS A N 1
ATOM 1829 C CA . HIS A 1 229 ? 16.703 -24.859 -6.594 1 90.62 229 HIS A CA 1
ATOM 1830 C C . HIS A 1 229 ? 16.688 -25.078 -8.102 1 90.62 229 HIS A C 1
ATOM 1832 O O . HIS A 1 229 ? 15.656 -25.469 -8.664 1 90.62 229 HIS A O 1
ATOM 1838 N N . PHE A 1 230 ? 17.781 -24.938 -8.742 1 90.88 230 PHE A N 1
ATOM 1839 C CA . PHE A 1 230 ? 17.844 -24.844 -10.203 1 90.88 230 PHE A CA 1
ATOM 1840 C C . PHE A 1 230 ? 17.266 -26.109 -10.844 1 90.88 230 PHE A C 1
ATOM 1842 O O . PHE A 1 230 ? 16.375 -26.016 -11.695 1 90.88 230 PHE A O 1
ATOM 1849 N N . ASP A 1 231 ? 17.609 -27.297 -10.406 1 88.94 231 ASP A N 1
ATOM 1850 C CA . ASP A 1 231 ? 17.203 -28.547 -11.031 1 88.94 231 ASP A CA 1
ATOM 1851 C C . ASP A 1 231 ? 15.703 -28.766 -10.891 1 88.94 231 ASP A C 1
ATOM 1853 O O . ASP A 1 231 ? 15.047 -29.203 -11.836 1 88.94 231 ASP A O 1
ATOM 1857 N N . ALA A 1 232 ? 15.289 -28.391 -9.773 1 92.62 232 ALA A N 1
ATOM 1858 C CA . ALA A 1 232 ? 13.875 -28.609 -9.484 1 92.62 232 ALA A CA 1
ATOM 1859 C C . ALA A 1 232 ? 13 -27.641 -10.281 1 92.62 232 ALA A C 1
ATOM 1861 O O . ALA A 1 232 ? 11.797 -27.875 -10.445 1 92.62 232 ALA A O 1
ATOM 1862 N N . LEU A 1 233 ? 13.586 -26.609 -10.805 1 95.25 233 LEU A N 1
ATOM 1863 C CA . LEU A 1 233 ? 12.812 -25.547 -11.461 1 95.25 233 LEU A CA 1
ATOM 1864 C C . LEU A 1 233 ? 12.734 -25.781 -12.961 1 95.25 233 LEU A C 1
ATOM 1866 O O . LEU A 1 233 ? 11.953 -25.125 -13.656 1 95.25 233 LEU A O 1
ATOM 1870 N N . ILE A 1 234 ? 13.438 -26.703 -13.5 1 95 234 ILE A N 1
ATOM 1871 C CA . ILE A 1 234 ? 13.477 -26.906 -14.945 1 95 234 ILE A CA 1
ATOM 1872 C C . ILE A 1 234 ? 12.172 -27.562 -15.398 1 95 234 ILE A C 1
ATOM 1874 O O . ILE A 1 234 ? 11.742 -28.562 -14.82 1 95 234 ILE A O 1
ATOM 1878 N N . ASP A 1 235 ? 11.555 -26.953 -16.266 1 94.75 235 ASP A N 1
ATOM 1879 C CA . ASP A 1 235 ? 10.328 -27.453 -16.875 1 94.75 235 ASP A CA 1
ATOM 1880 C C . ASP A 1 235 ? 10.625 -28.266 -18.141 1 94.75 235 ASP A C 1
ATOM 1882 O O . ASP A 1 235 ? 10.969 -27.719 -19.172 1 94.75 235 ASP A O 1
ATOM 1886 N N . ARG A 1 236 ? 10.367 -29.469 -18.156 1 92.38 236 ARG A N 1
ATOM 1887 C CA . ARG A 1 236 ? 10.688 -30.359 -19.266 1 92.38 236 ARG A CA 1
ATOM 1888 C C . ARG 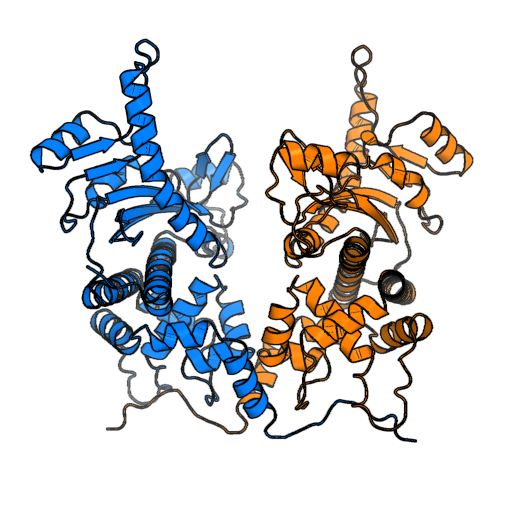A 1 236 ? 9.664 -30.234 -20.375 1 92.38 236 ARG A C 1
ATOM 1890 O O . ARG A 1 236 ? 9.906 -30.688 -21.5 1 92.38 236 ARG A O 1
ATOM 1897 N N . SER A 1 237 ? 8.594 -29.625 -20.062 1 92.38 237 SER A N 1
ATOM 1898 C CA . SER A 1 237 ? 7.512 -29.562 -21.047 1 92.38 237 SER A CA 1
ATOM 1899 C C . SER A 1 237 ? 7.672 -28.359 -21.969 1 92.38 237 SER A C 1
ATOM 1901 O O . SER A 1 237 ? 6.93 -28.203 -22.938 1 92.38 237 SER A O 1
ATOM 1903 N N . ASN A 1 238 ? 8.688 -27.484 -21.641 1 94.19 238 ASN A N 1
ATOM 1904 C CA . ASN A 1 238 ? 8.914 -26.328 -22.516 1 94.19 238 ASN A CA 1
ATOM 1905 C C . ASN A 1 238 ? 9.352 -26.766 -23.906 1 94.19 238 ASN A C 1
ATOM 1907 O O . ASN A 1 238 ? 10.219 -27.625 -24.047 1 94.19 238 ASN A O 1
ATOM 1911 N N . THR A 1 239 ? 8.828 -26.156 -24.938 1 93 239 THR A N 1
ATOM 1912 C CA . THR A 1 239 ? 9.109 -26.562 -26.312 1 93 239 THR A CA 1
ATOM 1913 C C . THR A 1 239 ? 10.508 -26.125 -26.734 1 93 239 THR A C 1
ATOM 1915 O O . THR A 1 239 ? 11.062 -26.656 -27.688 1 93 239 THR A O 1
ATOM 1918 N N . SER A 1 240 ? 10.977 -25.141 -26.109 1 94.56 240 SER A N 1
ATOM 1919 C CA . SER A 1 240 ? 12.344 -24.672 -26.359 1 94.56 240 SER A CA 1
ATOM 1920 C C . SER A 1 240 ? 13.32 -25.266 -25.359 1 94.56 240 SER A C 1
ATOM 1922 O O . SER A 1 240 ? 12.969 -25.484 -24.188 1 94.56 240 SER A O 1
ATOM 1924 N N . ARG A 1 241 ? 14.547 -25.453 -25.766 1 95.19 241 ARG A N 1
ATOM 1925 C CA . ARG A 1 241 ? 15.57 -26.047 -24.922 1 95.19 241 ARG A CA 1
ATOM 1926 C C . ARG A 1 241 ? 16.391 -24.969 -24.219 1 95.19 241 ARG A C 1
ATOM 1928 O O . ARG A 1 241 ? 17.312 -25.281 -23.453 1 95.19 241 ARG A O 1
ATOM 1935 N N . ASP A 1 242 ? 16.031 -23.75 -24.422 1 97 242 ASP A N 1
ATOM 1936 C CA . ASP A 1 242 ? 16.828 -22.656 -23.875 1 97 242 ASP A CA 1
ATOM 1937 C C . ASP A 1 242 ? 16.531 -22.453 -22.391 1 97 242 ASP A C 1
ATOM 1939 O O . ASP A 1 242 ? 15.359 -22.344 -22 1 97 242 ASP A O 1
ATOM 1943 N N . VAL A 1 243 ? 17.578 -22.422 -21.594 1 97.12 243 VAL A N 1
ATOM 1944 C CA . VAL A 1 243 ? 17.469 -22.172 -20.156 1 97.12 243 VAL A CA 1
ATOM 1945 C C . VAL A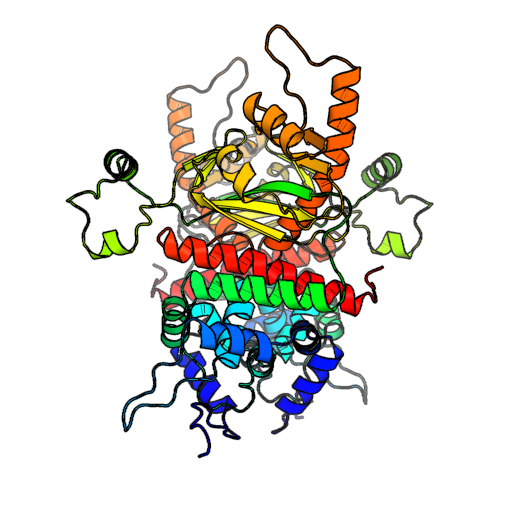 1 243 ? 18.234 -20.906 -19.797 1 97.12 243 VAL A C 1
ATOM 1947 O O . VAL A 1 243 ? 19.469 -20.875 -19.891 1 97.12 243 VAL A O 1
ATOM 1950 N N . TYR A 1 244 ? 17.469 -19.891 -19.375 1 97.31 244 TYR A N 1
ATOM 1951 C CA . TYR A 1 244 ? 18.062 -18.609 -19.031 1 97.31 244 TYR A CA 1
ATOM 1952 C C . TYR A 1 244 ? 18.203 -18.453 -17.516 1 97.31 244 TYR A C 1
ATOM 1954 O O . TYR A 1 244 ? 17.234 -18.672 -16.781 1 97.31 244 TYR A O 1
ATOM 1962 N N . ALA A 1 245 ? 19.391 -18.078 -17 1 95.94 245 ALA A N 1
ATOM 1963 C CA . ALA A 1 245 ? 19.625 -17.844 -15.586 1 95.94 245 ALA A CA 1
ATOM 1964 C C . ALA A 1 245 ? 20.766 -16.844 -15.383 1 95.94 245 ALA A C 1
ATOM 1966 O O . ALA A 1 245 ? 21.453 -16.469 -16.344 1 95.94 245 ALA A O 1
ATOM 1967 N N . ASP A 1 246 ? 20.844 -16.359 -14.203 1 92.94 246 ASP A N 1
ATOM 1968 C CA . ASP A 1 246 ? 21.859 -15.344 -13.922 1 92.94 246 ASP A CA 1
ATOM 1969 C C . ASP A 1 246 ? 23.203 -15.992 -13.625 1 92.94 246 ASP A C 1
ATOM 1971 O O . ASP A 1 246 ? 23.328 -17.219 -13.656 1 92.94 246 ASP A O 1
ATOM 1975 N N . ARG A 1 247 ? 24.203 -15.227 -13.445 1 90.56 247 ARG A N 1
ATOM 1976 C CA . ARG A 1 247 ? 25.578 -15.68 -13.289 1 90.56 247 ARG A CA 1
ATOM 1977 C C . ARG A 1 247 ? 25.734 -16.516 -12.023 1 90.56 247 ARG A C 1
ATOM 1979 O O . ARG A 1 247 ? 26.672 -17.312 -11.914 1 90.56 247 ARG A O 1
ATOM 1986 N N . GLY A 1 248 ? 24.828 -16.391 -11.109 1 87.06 248 GLY A N 1
ATOM 1987 C CA . GLY A 1 248 ? 24.906 -17.141 -9.859 1 87.06 248 GLY A CA 1
ATOM 1988 C C . GLY A 1 248 ? 24.625 -18.625 -10.039 1 87.06 248 GLY A C 1
ATOM 1989 O O . GLY A 1 248 ? 24.922 -19.438 -9.156 1 87.06 248 GLY A O 1
ATOM 1990 N N . HIS A 1 249 ? 24.203 -18.969 -11.164 1 90.31 249 HIS A N 1
ATOM 1991 C CA . HIS A 1 249 ? 23.828 -20.359 -11.406 1 90.31 249 HIS A CA 1
ATOM 1992 C C . HIS A 1 249 ? 24.906 -21.094 -12.188 1 90.31 249 HIS A C 1
ATOM 1994 O O . HIS A 1 249 ? 24.734 -22.266 -12.531 1 90.31 249 HIS A O 1
ATOM 2000 N N . THR A 1 250 ? 25.938 -20.438 -12.422 1 87.38 250 THR A N 1
ATOM 2001 C CA . THR A 1 250 ? 27 -21.047 -13.219 1 87.38 250 THR A CA 1
ATOM 2002 C C . THR A 1 250 ? 27.75 -22.094 -12.398 1 87.38 250 THR A C 1
ATOM 2004 O O . THR A 1 250 ? 28.156 -21.828 -11.266 1 87.38 250 THR A O 1
ATOM 2007 N N . SER A 1 251 ? 27.781 -23.281 -12.914 1 87.44 251 SER A N 1
ATOM 2008 C CA . SER A 1 251 ? 28.578 -24.375 -12.367 1 87.44 251 SER A CA 1
ATOM 2009 C C . SER A 1 251 ? 28.906 -25.406 -13.43 1 87.44 251 SER A C 1
ATOM 2011 O O . SER A 1 251 ? 28.109 -25.625 -14.352 1 87.44 251 SER A O 1
ATOM 2013 N N . ALA A 1 252 ? 30.141 -25.984 -13.273 1 87.5 252 ALA A N 1
ATOM 2014 C CA . ALA A 1 252 ? 30.547 -27.016 -14.234 1 87.5 252 ALA A CA 1
ATOM 2015 C C . ALA A 1 252 ? 29.547 -28.172 -14.25 1 87.5 252 ALA A C 1
ATOM 2017 O O . ALA A 1 252 ? 29.188 -28.656 -15.32 1 87.5 252 ALA A O 1
ATOM 2018 N N . ASP A 1 253 ? 29.156 -28.516 -13.133 1 89.31 253 ASP A N 1
ATOM 2019 C CA . ASP A 1 253 ? 28.219 -29.609 -12.992 1 89.31 253 ASP A CA 1
ATOM 2020 C C . ASP A 1 253 ? 26.891 -29.297 -13.672 1 89.31 253 ASP A C 1
ATOM 2022 O O . ASP A 1 253 ? 26.297 -30.141 -14.352 1 89.31 253 ASP A O 1
ATOM 2026 N N . ARG A 1 254 ? 26.438 -28.125 -13.531 1 90 254 ARG A N 1
ATOM 2027 C CA . ARG A 1 254 ? 25.172 -27.703 -14.109 1 90 254 ARG A CA 1
ATOM 2028 C C . ARG A 1 254 ? 25.266 -27.625 -15.633 1 90 254 ARG A C 1
ATOM 2030 O O . ARG A 1 254 ? 24.328 -28.031 -16.328 1 90 254 ARG A O 1
ATOM 2037 N N . GLU A 1 255 ? 26.375 -27.156 -16.094 1 90.31 255 GLU A N 1
ATOM 2038 C CA . GLU A 1 255 ? 26.578 -27.109 -17.531 1 90.31 255 GLU A CA 1
ATOM 2039 C C . GLU A 1 255 ? 26.562 -28.516 -18.141 1 90.31 255 GLU A C 1
ATOM 2041 O O . GLU A 1 255 ? 25.969 -28.734 -19.203 1 90.31 255 GLU A O 1
ATOM 2046 N N . GLY A 1 256 ? 27.266 -29.375 -17.5 1 91.81 256 GLY A N 1
ATOM 2047 C CA . GLY A 1 256 ? 27.25 -30.766 -17.938 1 91.81 256 GLY A CA 1
ATOM 2048 C C . GLY A 1 256 ? 25.875 -31.391 -17.906 1 91.81 256 GLY A C 1
ATOM 2049 O O . GLY A 1 256 ? 25.484 -32.062 -18.859 1 91.81 256 GLY A O 1
ATOM 2050 N N . TRP A 1 257 ? 25.188 -31.062 -16.844 1 91.12 257 TRP A N 1
ATOM 2051 C CA . TRP A 1 257 ? 23.844 -31.594 -16.688 1 91.12 257 TRP A CA 1
ATOM 2052 C C . TRP A 1 257 ? 22.906 -31.094 -17.797 1 91.12 257 TRP A C 1
ATOM 2054 O O . TRP A 1 257 ? 22.141 -31.859 -18.375 1 91.12 257 TRP A O 1
ATOM 2064 N N . LEU A 1 258 ? 22.984 -29.859 -18.094 1 93.5 258 LEU A N 1
ATOM 2065 C CA . LEU A 1 258 ? 22.156 -29.266 -19.141 1 93.5 258 LEU A CA 1
ATOM 2066 C C . LEU A 1 258 ? 22.453 -29.906 -20.5 1 93.5 258 LEU A C 1
ATOM 2068 O O . LEU A 1 258 ? 21.531 -30.219 -21.25 1 93.5 258 LEU A O 1
ATOM 2072 N N . LYS A 1 259 ? 23.703 -30.094 -20.734 1 92.75 259 LYS A N 1
ATOM 2073 C CA . LYS A 1 259 ? 24.109 -30.734 -21.984 1 92.75 259 LYS A CA 1
ATOM 2074 C C . LYS A 1 259 ? 23.594 -32.156 -22.078 1 92.75 259 LYS A C 1
ATOM 2076 O O . LYS A 1 259 ? 23.031 -32.562 -23.109 1 92.75 259 LYS A O 1
ATOM 2081 N N . ASP A 1 260 ? 23.703 -32.844 -21.047 1 93.75 260 ASP A N 1
ATOM 2082 C CA . ASP A 1 260 ? 23.297 -34.25 -21 1 93.75 260 ASP A CA 1
ATOM 2083 C C . ASP A 1 260 ? 21.797 -34.406 -21.203 1 93.75 260 ASP A C 1
ATOM 2085 O O . ASP A 1 260 ? 21.328 -35.406 -21.734 1 93.75 260 ASP A O 1
ATOM 2089 N N . HIS A 1 261 ? 21.094 -33.406 -20.812 1 93.12 261 HIS A N 1
ATOM 2090 C CA . HIS A 1 261 ? 19.641 -33.469 -20.906 1 93.12 261 HIS A CA 1
ATOM 2091 C C . HIS A 1 261 ? 19.109 -32.719 -22.109 1 93.12 261 HIS A C 1
ATOM 2093 O O . HIS A 1 261 ? 17.906 -32.531 -22.234 1 93.12 261 HIS A O 1
ATOM 2099 N N . GLY A 1 262 ? 20.047 -32.188 -22.906 1 92.12 262 GLY A N 1
ATOM 2100 C CA . GLY A 1 262 ? 19.672 -31.625 -24.188 1 92.12 262 GLY A CA 1
ATOM 2101 C C . GLY A 1 262 ? 19.25 -30.156 -24.094 1 92.12 262 GLY A C 1
ATOM 2102 O O . GLY A 1 262 ? 18.578 -29.656 -24.984 1 92.12 262 GLY A O 1
ATOM 2103 N N . TYR A 1 263 ? 19.531 -29.516 -23.031 1 95.25 263 TYR A N 1
ATOM 2104 C CA . TYR A 1 263 ? 19.172 -28.109 -22.875 1 95.25 263 TYR A CA 1
ATOM 2105 C C . TYR A 1 263 ? 20.281 -27.203 -23.406 1 95.25 263 TYR A C 1
ATOM 2107 O O . TYR A 1 263 ? 21.438 -27.609 -23.453 1 95.25 263 TYR A O 1
ATOM 2115 N N . ARG A 1 264 ? 19.859 -26.062 -23.922 1 95.31 264 ARG A N 1
ATOM 2116 C CA . ARG A 1 264 ? 20.828 -25.031 -24.328 1 95.31 264 ARG A CA 1
ATOM 2117 C C . ARG A 1 264 ? 21.125 -24.094 -23.172 1 95.31 264 ARG A C 1
ATOM 2119 O O . ARG A 1 264 ? 20.219 -23.484 -22.609 1 95.31 264 ARG A O 1
ATOM 2126 N N . ASN A 1 265 ? 22.344 -23.984 -22.938 1 94.06 265 ASN A N 1
ATOM 2127 C CA . ASN A 1 265 ? 22.828 -23.219 -21.797 1 94.06 265 ASN A CA 1
ATOM 2128 C C . ASN A 1 265 ? 22.859 -21.719 -22.094 1 94.06 265 ASN A C 1
ATOM 2130 O O . ASN A 1 265 ? 23.719 -21.25 -22.828 1 94.06 265 ASN A O 1
ATOM 2134 N N . GLN A 1 266 ? 21.875 -21.031 -21.516 1 95.88 266 GLN A N 1
ATOM 2135 C CA . GLN A 1 266 ? 21.859 -19.562 -21.594 1 95.88 266 GLN A CA 1
ATOM 2136 C C . GLN A 1 266 ? 22.047 -18.953 -20.203 1 95.88 266 GLN A C 1
ATOM 2138 O O . GLN A 1 266 ? 21.266 -18.062 -19.812 1 95.88 266 GLN A O 1
ATOM 2143 N N . ILE A 1 267 ? 23.031 -19.359 -19.516 1 94.62 267 ILE A N 1
ATOM 2144 C CA . ILE A 1 267 ? 23.406 -18.812 -18.203 1 94.62 267 ILE A CA 1
ATOM 2145 C C . ILE A 1 267 ? 24.531 -17.797 -18.375 1 94.62 267 ILE A C 1
ATOM 2147 O O . ILE A 1 267 ? 25.516 -18.062 -19.078 1 94.62 267 ILE A O 1
ATOM 2151 N N . GLN A 1 268 ? 24.312 -16.688 -17.766 1 93.88 268 GLN A N 1
ATOM 2152 C CA . GLN A 1 268 ? 25.328 -15.656 -17.875 1 93.88 268 GLN A CA 1
ATOM 2153 C C . GLN A 1 268 ? 26.656 -16.141 -17.312 1 93.88 268 GLN A C 1
ATOM 2155 O O . GLN A 1 268 ? 26.703 -16.844 -16.312 1 93.88 268 GLN A O 1
ATOM 2160 N N . ARG A 1 269 ? 27.719 -15.719 -17.969 1 91.25 269 ARG A N 1
ATOM 2161 C CA . ARG A 1 269 ? 29.062 -16.109 -17.547 1 91.25 269 ARG A CA 1
ATOM 2162 C C . ARG A 1 269 ? 29.578 -15.203 -16.438 1 91.25 269 ARG A C 1
ATOM 2164 O O . ARG A 1 269 ? 29.203 -14.031 -16.359 1 91.25 269 ARG A O 1
ATOM 2171 N N . LYS A 1 270 ? 30.328 -15.812 -15.594 1 88.81 270 LYS A N 1
ATOM 2172 C CA . LYS A 1 270 ? 30.922 -15.07 -14.484 1 88.81 270 LYS A CA 1
ATOM 2173 C C . LYS A 1 270 ? 32.406 -14.859 -14.703 1 88.81 270 LYS A C 1
ATOM 2175 O O . LYS A 1 270 ? 33.125 -15.773 -15.148 1 88.81 270 LYS A O 1
ATOM 2180 N N . GLY A 1 271 ? 32.812 -13.586 -14.453 1 85.25 271 GLY A N 1
ATOM 2181 C CA . GLY A 1 271 ? 34.219 -13.297 -14.508 1 85.25 271 GLY A CA 1
ATOM 2182 C C . GLY A 1 271 ? 34.969 -13.68 -13.242 1 85.25 271 GLY A C 1
ATOM 2183 O O . GLY A 1 271 ? 34.375 -13.719 -12.156 1 85.25 271 GLY A O 1
ATOM 2184 N N . TYR A 1 272 ? 36.188 -14.094 -13.422 1 84.94 272 TYR A N 1
ATOM 2185 C CA . TYR A 1 272 ? 37.031 -14.43 -12.281 1 84.94 272 TYR A CA 1
ATOM 2186 C C . TYR A 1 272 ? 38.188 -13.438 -12.148 1 84.94 272 TYR A C 1
ATOM 2188 O O . TYR A 1 272 ? 38.438 -12.648 -13.062 1 84.94 272 TYR A O 1
ATOM 2196 N N . ARG A 1 273 ? 38.594 -13.188 -10.922 1 82.81 273 ARG A N 1
ATOM 2197 C CA . ARG A 1 273 ? 39.625 -12.227 -10.602 1 82.81 273 ARG A CA 1
ATOM 2198 C C . ARG A 1 273 ? 40.719 -12.211 -11.672 1 82.81 273 ARG A C 1
ATOM 2200 O O . ARG A 1 273 ? 41.125 -11.148 -12.148 1 82.81 273 ARG A O 1
ATOM 2207 N N . ASN A 1 274 ? 41.281 -13.227 -12.203 1 84.62 274 ASN A N 1
ATOM 2208 C CA . ASN A 1 274 ? 42.375 -13.266 -13.148 1 84.62 274 ASN A CA 1
ATOM 2209 C C . ASN A 1 274 ? 41.906 -13.633 -14.555 1 84.62 274 ASN A C 1
ATOM 2211 O O . ASN A 1 274 ? 42.719 -13.812 -15.461 1 84.62 274 ASN A O 1
ATOM 2215 N N . LYS A 1 275 ? 40.656 -13.711 -14.672 1 87.62 275 LYS A N 1
ATOM 2216 C CA . LYS A 1 275 ? 40.062 -14.039 -15.977 1 87.62 275 LYS A CA 1
ATOM 2217 C C . LYS A 1 275 ? 38.781 -13.273 -16.219 1 87.62 275 LYS A C 1
ATOM 2219 O O . LYS A 1 275 ? 37.688 -13.852 -16.141 1 87.62 275 LYS A O 1
ATOM 2224 N N . PRO A 1 276 ? 39.031 -11.922 -16.547 1 88.38 276 PRO A N 1
ATOM 2225 C CA . PRO A 1 276 ? 37.844 -11.133 -16.797 1 88.38 276 PRO A CA 1
ATOM 2226 C C . PRO A 1 276 ? 37.062 -11.594 -18.031 1 88.38 276 PRO A C 1
ATOM 2228 O O . PRO A 1 276 ? 37.625 -12.328 -18.859 1 88.38 276 PRO A O 1
ATOM 2231 N N . LEU A 1 277 ? 35.875 -11.227 -18.141 1 89.25 277 LEU A N 1
ATOM 2232 C CA . LEU A 1 277 ? 35 -11.602 -19.266 1 89.25 277 LEU A CA 1
ATOM 2233 C C . LEU A 1 277 ? 35.5 -10.969 -20.562 1 89.25 277 LEU A C 1
ATOM 2235 O O . LEU A 1 277 ? 35.875 -9.781 -20.594 1 89.25 277 LEU A O 1
ATOM 2239 N N . SER A 1 278 ? 35.688 -11.719 -21.594 1 90.69 278 SER A N 1
ATOM 2240 C CA . SER A 1 278 ? 36.031 -11.195 -22.906 1 90.69 278 SER A CA 1
ATOM 2241 C C . SER A 1 278 ? 34.875 -10.344 -23.469 1 90.69 278 SER A C 1
ATOM 2243 O O . SER A 1 278 ? 33.781 -10.344 -22.922 1 90.69 278 SER A O 1
ATOM 2245 N N . GLU A 1 279 ? 35.156 -9.594 -24.438 1 91 279 GLU A N 1
ATOM 2246 C CA . GLU A 1 279 ? 34.156 -8.773 -25.078 1 91 279 GLU A CA 1
ATOM 2247 C C . GLU A 1 279 ? 33 -9.633 -25.609 1 91 279 GLU A C 1
ATOM 2249 O O . GLU A 1 279 ? 31.828 -9.258 -25.516 1 91 279 GLU A O 1
ATOM 2254 N N . CYS A 1 280 ? 33.469 -10.75 -26.156 1 92.06 280 CYS A N 1
ATOM 2255 C CA . CYS A 1 280 ? 32.469 -11.68 -26.688 1 92.06 280 CYS A CA 1
ATOM 2256 C C . CYS A 1 280 ? 31.562 -12.219 -25.578 1 92.06 280 CYS A C 1
ATOM 2258 O O . CYS A 1 280 ? 30.344 -12.281 -25.734 1 92.06 280 CYS A O 1
ATOM 2260 N N . GLN A 1 281 ? 32.188 -12.484 -24.5 1 91 281 GLN A N 1
ATOM 2261 C CA . GLN A 1 281 ? 31.438 -12.992 -23.359 1 91 281 GLN A CA 1
ATOM 2262 C C . GLN A 1 281 ? 30.516 -11.922 -22.781 1 91 281 GLN A C 1
ATOM 2264 O O . GLN A 1 281 ? 29.406 -12.219 -22.328 1 91 281 GLN A O 1
ATOM 2269 N N . GLN A 1 282 ? 30.922 -10.766 -22.828 1 93.25 282 GLN A N 1
ATOM 2270 C CA . GLN A 1 282 ? 30.109 -9.656 -22.344 1 93.25 282 GLN A CA 1
ATOM 2271 C C . GLN A 1 282 ? 28.875 -9.445 -23.234 1 93.25 282 GLN A C 1
ATOM 2273 O O . GLN A 1 282 ? 27.781 -9.203 -22.734 1 93.25 282 GLN A O 1
ATOM 2278 N N . ARG A 1 283 ? 29.094 -9.508 -24.484 1 93.88 283 ARG A N 1
ATOM 2279 C CA . ARG A 1 283 ? 27.984 -9.367 -25.422 1 93.88 283 ARG A CA 1
ATOM 2280 C C . ARG A 1 283 ? 26.953 -10.477 -25.219 1 93.88 283 ARG A C 1
ATOM 2282 O O . ARG A 1 283 ? 25.75 -10.227 -25.266 1 93.88 283 ARG A O 1
ATOM 2289 N N . ARG A 1 284 ? 27.516 -11.633 -25 1 94 284 ARG A N 1
ATOM 2290 C CA . ARG A 1 284 ? 26.625 -12.766 -24.719 1 94 284 ARG A CA 1
ATOM 2291 C C . ARG A 1 284 ? 25.812 -12.531 -23.453 1 94 284 ARG A C 1
ATOM 2293 O O . ARG A 1 284 ? 24.594 -12.75 -23.453 1 94 284 ARG A O 1
ATOM 2300 N N . ASN A 1 285 ? 26.5 -12.109 -22.438 1 94.56 285 ASN A N 1
ATOM 2301 C CA . ASN A 1 285 ? 25.812 -11.844 -21.172 1 94.56 285 ASN A CA 1
ATOM 2302 C C . ASN A 1 285 ? 24.734 -10.773 -21.344 1 94.56 285 ASN A C 1
ATOM 2304 O O . ASN A 1 285 ? 23.672 -10.867 -20.734 1 94.56 285 ASN A O 1
ATOM 2308 N N . HIS A 1 286 ? 25.016 -9.859 -22.156 1 94.94 286 HIS A N 1
ATOM 2309 C CA . HIS A 1 286 ? 24.047 -8.789 -22.406 1 94.94 286 HIS A CA 1
ATOM 2310 C C . HIS A 1 286 ? 22.797 -9.328 -23.109 1 94.94 286 HIS A C 1
ATOM 2312 O O . HIS A 1 286 ? 21.672 -8.945 -22.781 1 94.94 286 HIS A O 1
ATOM 2318 N N . ARG A 1 287 ? 23 -10.133 -24.031 1 94.5 287 ARG A N 1
ATOM 2319 C CA . ARG A 1 287 ? 21.891 -10.734 -24.75 1 94.5 287 ARG A CA 1
ATOM 2320 C C . ARG A 1 287 ? 21.016 -11.562 -23.812 1 94.5 287 ARG A C 1
ATOM 2322 O O . ARG A 1 287 ? 19.797 -11.477 -23.875 1 94.5 287 ARG A O 1
ATOM 2329 N N . ILE A 1 288 ? 21.672 -12.289 -23 1 95.62 288 ILE A N 1
ATOM 2330 C CA . ILE A 1 288 ? 20.953 -13.141 -22.047 1 95.62 288 ILE A CA 1
ATOM 2331 C C . ILE A 1 288 ? 20.188 -12.273 -21.047 1 95.62 288 ILE A C 1
ATOM 2333 O O . ILE A 1 288 ? 19.031 -12.562 -20.719 1 95.62 288 ILE A O 1
ATOM 2337 N N . ALA A 1 289 ? 20.812 -11.242 -20.656 1 95.44 289 ALA A N 1
ATOM 2338 C CA . ALA A 1 289 ? 20.203 -10.328 -19.688 1 95.44 289 ALA A CA 1
ATOM 2339 C C . ALA A 1 289 ? 18.922 -9.703 -20.25 1 95.44 289 ALA A C 1
ATOM 2341 O O . ALA A 1 289 ? 17.953 -9.5 -19.531 1 95.44 289 ALA A O 1
ATOM 2342 N N . LYS A 1 290 ? 18.953 -9.391 -21.469 1 95.25 290 LYS A N 1
ATOM 2343 C CA . LYS A 1 290 ? 17.797 -8.805 -22.109 1 95.25 290 LYS A CA 1
ATOM 2344 C C . LYS A 1 290 ? 16.594 -9.734 -22.047 1 95.25 290 LYS A C 1
ATOM 2346 O O . LYS A 1 290 ? 15.469 -9.297 -21.766 1 95.25 290 LYS A O 1
ATOM 2351 N N . THR A 1 291 ? 16.859 -10.977 -22.266 1 95.81 291 THR A N 1
ATOM 2352 C CA . THR A 1 291 ? 15.781 -11.961 -22.188 1 95.81 291 THR A CA 1
ATOM 2353 C C . THR A 1 291 ? 15.328 -12.156 -20.75 1 95.81 291 THR A C 1
ATOM 2355 O O . THR A 1 291 ? 14.133 -12.242 -20.469 1 95.81 291 THR A O 1
ATOM 2358 N N . ARG A 1 292 ? 16.281 -12.125 -19.875 1 95.69 292 ARG A N 1
ATOM 2359 C CA . ARG A 1 292 ? 15.992 -12.359 -18.453 1 95.69 292 ARG A CA 1
ATOM 2360 C C . ARG A 1 292 ? 15.164 -11.219 -17.875 1 95.69 292 ARG A C 1
ATOM 2362 O O . ARG A 1 292 ? 14.477 -11.398 -16.859 1 95.69 292 ARG A O 1
ATOM 2369 N N . ALA A 1 293 ? 15.188 -10.102 -18.469 1 95.44 293 ALA A N 1
ATOM 2370 C CA . ALA A 1 293 ? 14.469 -8.93 -17.984 1 95.44 293 ALA A CA 1
ATOM 2371 C C . ALA A 1 293 ? 12.969 -9.195 -17.922 1 95.44 293 ALA A C 1
ATOM 2373 O O . ALA A 1 293 ? 12.25 -8.562 -17.141 1 95.44 293 ALA A O 1
ATOM 2374 N N . ARG A 1 294 ? 12.516 -10.164 -18.594 1 95.5 294 ARG A N 1
ATOM 2375 C CA . ARG A 1 294 ? 11.094 -10.492 -18.625 1 95.5 294 ARG A CA 1
ATOM 2376 C C . ARG A 1 294 ? 10.609 -10.992 -17.266 1 95.5 294 ARG A C 1
ATOM 2378 O O . ARG A 1 294 ? 9.438 -10.812 -16.922 1 95.5 294 ARG A O 1
ATOM 2385 N N . VAL A 1 295 ? 11.531 -11.609 -16.516 1 96.69 295 VAL A N 1
ATOM 2386 C CA . VAL A 1 295 ? 11.133 -12.141 -15.211 1 96.69 295 VAL A CA 1
ATOM 2387 C C . VAL A 1 295 ? 10.906 -10.992 -14.234 1 96.69 295 VAL A C 1
ATOM 2389 O O . VAL A 1 295 ? 10.188 -11.148 -13.242 1 96.69 295 VAL A O 1
ATOM 2392 N N . GLU A 1 296 ? 11.531 -9.859 -14.531 1 94.38 296 GLU A N 1
ATOM 2393 C CA . GLU A 1 296 ? 11.32 -8.688 -13.695 1 94.38 296 GLU A CA 1
ATOM 2394 C C . GLU A 1 296 ? 9.859 -8.227 -13.75 1 94.38 296 GLU A C 1
ATOM 2396 O O . GLU A 1 296 ? 9.336 -7.695 -12.773 1 94.38 296 GLU A O 1
ATOM 2401 N N . HIS A 1 297 ? 9.203 -8.438 -14.812 1 95.56 297 HIS A N 1
ATOM 2402 C CA . HIS A 1 297 ? 7.789 -8.109 -14.945 1 95.56 297 HIS A CA 1
ATOM 2403 C C . HIS A 1 297 ? 6.93 -9.008 -14.062 1 95.56 297 HIS A C 1
ATOM 2405 O O . HIS A 1 297 ? 5.934 -8.555 -13.492 1 95.56 297 HIS A O 1
ATOM 2411 N N . VAL A 1 298 ? 7.371 -10.203 -13.969 1 97.31 298 VAL A N 1
ATOM 2412 C CA . VAL A 1 298 ? 6.648 -11.156 -13.141 1 97.31 298 VAL A CA 1
ATOM 2413 C C . VAL A 1 298 ? 6.719 -10.727 -11.68 1 97.31 298 VAL A C 1
ATOM 2415 O O . VAL A 1 298 ? 5.691 -10.625 -11.008 1 97.31 298 VAL A O 1
ATOM 2418 N N . PHE A 1 299 ? 7.93 -10.438 -11.25 1 96.94 299 PHE A N 1
ATOM 2419 C CA . PHE A 1 299 ? 8.109 -10.047 -9.859 1 96.94 299 PHE A CA 1
ATOM 2420 C C . PHE A 1 299 ? 7.445 -8.711 -9.578 1 96.94 299 PHE A C 1
ATOM 2422 O O . PHE A 1 299 ? 6.906 -8.492 -8.492 1 96.94 299 PHE A O 1
ATOM 2429 N N . ALA A 1 300 ? 7.441 -7.836 -10.586 1 95.12 300 ALA A N 1
ATOM 2430 C CA . ALA A 1 300 ? 6.75 -6.555 -10.445 1 95.12 300 ALA A CA 1
ATOM 2431 C C . ALA A 1 300 ? 5.246 -6.762 -10.281 1 95.12 300 ALA A C 1
ATOM 2433 O O . ALA A 1 300 ? 4.609 -6.094 -9.461 1 95.12 300 ALA A O 1
ATOM 2434 N N . SER A 1 301 ? 4.73 -7.633 -11.039 1 95.69 301 SER A N 1
ATOM 2435 C CA . SER A 1 301 ? 3.307 -7.938 -10.945 1 95.69 301 SER A CA 1
ATOM 2436 C C . SER A 1 301 ? 2.953 -8.516 -9.578 1 95.69 301 SER A C 1
ATOM 2438 O O . SER A 1 301 ? 1.932 -8.148 -8.992 1 95.69 301 SER A O 1
ATOM 2440 N N . ILE A 1 302 ? 3.77 -9.375 -9.086 1 95.56 302 ILE A N 1
ATOM 2441 C CA . ILE A 1 302 ? 3.561 -9.961 -7.77 1 95.56 302 ILE A CA 1
ATOM 2442 C C . ILE A 1 302 ? 3.596 -8.859 -6.707 1 95.56 302 ILE A C 1
ATOM 2444 O O . ILE A 1 302 ? 2.773 -8.852 -5.789 1 95.56 302 ILE A O 1
ATOM 2448 N N . GLU A 1 303 ? 4.508 -7.938 -6.914 1 93.12 303 GLU A N 1
ATOM 2449 C CA . GLU A 1 303 ? 4.609 -6.812 -5.988 1 93.12 303 GLU A CA 1
ATOM 2450 C C . GLU A 1 303 ? 3.355 -5.945 -6.031 1 93.12 303 GLU A C 1
ATOM 2452 O O . GLU A 1 303 ? 2.908 -5.438 -4.996 1 93.12 303 GLU A O 1
ATOM 2457 N N . GLN A 1 304 ? 2.799 -5.809 -7.117 1 89.44 304 GLN A N 1
ATOM 2458 C CA . GLN A 1 304 ? 1.628 -4.957 -7.305 1 89.44 304 GLN A CA 1
ATOM 2459 C C . GLN A 1 304 ? 0.392 -5.57 -6.652 1 89.44 304 GLN A C 1
ATOM 2461 O O . GLN A 1 304 ? -0.607 -4.883 -6.434 1 89.44 304 GLN A O 1
ATOM 2466 N N . MET A 1 305 ? 0.447 -6.836 -6.395 1 89.31 305 MET A N 1
ATOM 2467 C CA . MET A 1 305 ? -0.657 -7.527 -5.734 1 89.31 305 MET A CA 1
ATOM 2468 C C . MET A 1 305 ? -0.562 -7.379 -4.219 1 89.31 305 MET A C 1
ATOM 2470 O O . MET A 1 305 ? -0.664 -8.367 -3.49 1 89.31 305 MET A O 1
ATOM 2474 N N . GLY A 1 306 ? -0.41 -6.18 -3.713 1 82.12 306 GLY A N 1
ATOM 2475 C CA . GLY A 1 306 ? -0.364 -5.906 -2.285 1 82.12 306 GLY A CA 1
ATOM 2476 C C . GLY A 1 306 ? 1.014 -6.105 -1.684 1 82.12 306 GLY A C 1
ATOM 2477 O O . GLY A 1 306 ? 1.18 -6.043 -0.464 1 82.12 306 GLY A O 1
ATOM 2478 N N . GLY A 1 307 ? 1.98 -6.453 -2.547 1 86.56 307 GLY A N 1
ATOM 2479 C CA . GLY A 1 307 ? 3.332 -6.629 -2.039 1 86.56 307 GLY A CA 1
ATOM 2480 C C . GLY A 1 307 ? 3.705 -8.086 -1.829 1 86.56 307 GLY A C 1
ATOM 2481 O O . GLY A 1 307 ? 2.869 -8.977 -1.993 1 86.56 307 GLY A O 1
ATOM 2482 N N . LYS A 1 308 ? 4.949 -8.336 -1.386 1 89.88 308 LYS A N 1
ATOM 2483 C CA . LYS A 1 308 ? 5.465 -9.695 -1.238 1 89.88 308 LYS A CA 1
ATOM 2484 C C . LYS A 1 308 ? 5.543 -10.094 0.232 1 89.88 308 LYS A C 1
ATOM 2486 O O . LYS A 1 308 ? 5.879 -11.234 0.552 1 89.88 308 LYS A O 1
ATOM 2491 N N . LEU A 1 309 ? 5.227 -9.133 1.086 1 90.75 309 LEU A N 1
ATOM 2492 C CA . LEU A 1 309 ? 5.332 -9.406 2.514 1 90.75 309 LEU A CA 1
ATOM 2493 C C . LEU A 1 309 ? 4.367 -10.516 2.924 1 90.75 309 LEU A C 1
ATOM 2495 O O . LEU A 1 309 ? 3.188 -10.477 2.568 1 90.75 309 LEU A O 1
ATOM 2499 N N . ILE A 1 310 ? 4.922 -11.516 3.578 1 92.38 310 ILE A N 1
ATOM 2500 C CA . ILE A 1 310 ? 4.035 -12.547 4.109 1 92.38 310 ILE A CA 1
ATOM 2501 C C . ILE A 1 310 ? 3.914 -12.391 5.621 1 92.38 310 ILE A C 1
ATOM 2503 O O . ILE A 1 310 ? 4.883 -12.031 6.297 1 92.38 310 ILE A O 1
ATOM 2507 N N . ARG A 1 311 ? 2.746 -12.602 6.133 1 87.19 311 ARG A N 1
ATOM 2508 C CA . ARG A 1 311 ? 2.459 -12.414 7.551 1 87.19 311 ARG A CA 1
ATOM 2509 C C . ARG A 1 311 ? 2.338 -13.758 8.266 1 87.19 311 ARG A C 1
ATOM 2511 O O . ARG A 1 311 ? 1.723 -13.844 9.328 1 87.19 311 ARG A O 1
ATOM 2518 N N . THR A 1 312 ? 2.906 -14.703 7.77 1 87.19 312 THR A N 1
ATOM 2519 C CA . THR A 1 312 ? 2.82 -16.047 8.336 1 87.19 312 THR A CA 1
ATOM 2520 C C . THR A 1 312 ? 4.035 -16.328 9.211 1 87.19 312 THR A C 1
ATOM 2522 O O . THR A 1 312 ? 5.055 -15.648 9.117 1 87.19 312 THR A O 1
ATOM 2525 N N . ILE A 1 313 ? 3.811 -17.328 10.055 1 87.06 313 ILE A N 1
ATOM 2526 C CA . ILE A 1 313 ? 4.895 -17.781 10.906 1 87.06 313 ILE A CA 1
ATOM 2527 C C . ILE A 1 313 ? 5.23 -19.234 10.578 1 87.06 313 ILE A C 1
ATOM 2529 O O . ILE A 1 313 ? 4.355 -20.109 10.617 1 87.06 313 ILE A O 1
ATOM 2533 N N . GLY A 1 314 ? 6.477 -19.438 10.203 1 89.94 314 GLY A N 1
ATOM 2534 C CA . GLY A 1 314 ? 6.914 -20.797 9.93 1 89.94 314 GLY A CA 1
ATOM 2535 C C . GLY A 1 314 ? 6.988 -21.125 8.453 1 89.94 314 GLY A C 1
ATOM 2536 O O . GLY A 1 314 ? 6.289 -20.516 7.641 1 89.94 314 GLY A O 1
ATOM 2537 N N . GLN A 1 315 ? 7.727 -22.141 8.172 1 91.38 315 GLN A N 1
ATOM 2538 C CA . GLN A 1 315 ? 8.016 -22.484 6.781 1 91.38 315 GLN A CA 1
ATOM 2539 C C . GLN A 1 315 ? 6.766 -23.016 6.082 1 91.38 315 GLN A C 1
ATOM 2541 O O . GLN A 1 315 ? 6.52 -22.688 4.918 1 91.38 315 GLN A O 1
ATOM 2546 N N . GLY A 1 316 ? 6.023 -23.875 6.785 1 92.25 316 GLY A N 1
ATOM 2547 C CA . GLY A 1 316 ? 4.832 -24.438 6.176 1 92.25 316 GLY A CA 1
ATOM 2548 C C . GLY A 1 316 ? 3.857 -23.391 5.68 1 92.25 316 GLY A C 1
ATOM 2549 O O . GLY A 1 316 ? 3.41 -23.438 4.531 1 92.25 316 GLY A O 1
ATOM 2550 N N . ARG A 1 317 ? 3.582 -22.516 6.504 1 92.31 317 ARG A N 1
ATOM 2551 C CA . ARG A 1 317 ? 2.641 -21.469 6.137 1 92.31 317 ARG A CA 1
ATOM 2552 C C . ARG A 1 317 ? 3.254 -20.516 5.117 1 92.31 317 ARG A C 1
ATOM 2554 O O . ARG A 1 317 ? 2.543 -19.953 4.281 1 92.31 317 ARG A O 1
ATOM 2561 N N . ALA A 1 318 ? 4.543 -20.312 5.246 1 95.44 318 ALA A N 1
ATOM 2562 C CA . ALA A 1 318 ? 5.23 -19.5 4.242 1 95.44 318 ALA A CA 1
ATOM 2563 C C . ALA A 1 318 ? 5.145 -20.141 2.863 1 95.44 318 ALA A C 1
ATOM 2565 O O . ALA A 1 318 ? 4.941 -19.453 1.859 1 95.44 318 ALA A O 1
ATOM 2566 N N . ASN A 1 319 ? 5.262 -21.484 2.891 1 96.75 319 ASN A N 1
ATOM 2567 C CA . ASN A 1 319 ? 5.105 -22.203 1.637 1 96.75 319 ASN A CA 1
ATOM 2568 C C . ASN A 1 319 ? 3.729 -21.984 1.022 1 96.75 319 ASN A C 1
ATOM 2570 O O . ASN A 1 319 ? 3.615 -21.719 -0.177 1 96.75 319 ASN A O 1
ATOM 2574 N N . PHE A 1 320 ? 2.779 -22.094 1.854 1 96.94 320 PHE A N 1
ATOM 2575 C CA . PHE A 1 320 ? 1.412 -21.875 1.4 1 96.94 320 PHE A CA 1
ATOM 2576 C C . PHE A 1 320 ? 1.266 -20.484 0.781 1 96.94 320 PHE A C 1
ATOM 2578 O O . PHE A 1 320 ? 0.755 -20.344 -0.333 1 96.94 320 PHE A O 1
ATOM 2585 N N . ALA A 1 321 ? 1.725 -19.484 1.467 1 96.31 321 ALA A N 1
ATOM 2586 C CA . ALA A 1 321 ? 1.582 -18.094 1.028 1 96.31 321 ALA A CA 1
ATOM 2587 C C . ALA A 1 321 ? 2.316 -17.859 -0.288 1 96.31 321 ALA A C 1
ATOM 2589 O O . ALA A 1 321 ? 1.788 -17.203 -1.192 1 96.31 321 ALA A O 1
ATOM 2590 N N . MET A 1 322 ? 3.498 -18.344 -0.388 1 97.62 322 MET A N 1
ATOM 2591 C CA . MET A 1 322 ? 4.293 -18.156 -1.597 1 97.62 322 MET A CA 1
ATOM 2592 C C . MET A 1 322 ? 3.693 -18.906 -2.775 1 97.62 322 MET A C 1
ATOM 2594 O O . MET A 1 322 ? 3.719 -18.422 -3.908 1 97.62 322 MET A O 1
ATOM 2598 N N . THR A 1 323 ? 3.172 -20.094 -2.496 1 98.06 323 THR A N 1
ATOM 2599 C CA . THR A 1 323 ? 2.486 -20.844 -3.547 1 98.06 323 THR A CA 1
ATOM 2600 C C . THR A 1 323 ? 1.277 -20.062 -4.059 1 98.06 323 THR A C 1
ATOM 2602 O O . THR A 1 323 ? 1.058 -19.969 -5.27 1 98.06 323 THR A O 1
ATOM 2605 N N . MET A 1 324 ? 0.571 -19.5 -3.156 1 97.62 324 MET A N 1
ATOM 2606 C CA . MET A 1 324 ? -0.59 -18.703 -3.549 1 97.62 324 MET A CA 1
ATOM 2607 C C . MET A 1 324 ? -0.165 -17.484 -4.348 1 97.62 324 MET A C 1
ATOM 2609 O O . MET A 1 324 ? -0.881 -17.047 -5.25 1 97.62 324 MET A O 1
ATOM 2613 N N . MET A 1 325 ? 0.984 -16.938 -4.043 1 97.69 325 MET A N 1
ATOM 2614 C CA . MET A 1 325 ? 1.521 -15.82 -4.82 1 97.69 325 MET A CA 1
ATOM 2615 C C . MET A 1 325 ? 1.695 -16.203 -6.285 1 97.69 325 MET A C 1
ATOM 2617 O O . MET A 1 325 ? 1.259 -15.484 -7.184 1 97.69 325 MET A O 1
ATOM 2621 N N . ALA A 1 326 ? 2.283 -17.328 -6.457 1 98.12 326 ALA A N 1
ATOM 2622 C CA . ALA A 1 326 ? 2.518 -17.828 -7.809 1 98.12 326 ALA A CA 1
ATOM 2623 C C . ALA A 1 326 ? 1.199 -18.156 -8.508 1 98.12 326 ALA A C 1
ATOM 2625 O O . ALA A 1 326 ? 1.012 -17.812 -9.68 1 98.12 326 ALA A O 1
ATOM 2626 N N . ALA A 1 327 ? 0.284 -18.781 -7.793 1 98.19 327 ALA A N 1
ATOM 2627 C CA . ALA A 1 327 ? -1.009 -19.156 -8.352 1 98.19 327 ALA A CA 1
ATOM 2628 C C . ALA A 1 327 ? -1.802 -17.922 -8.781 1 98.19 327 ALA A C 1
ATOM 2630 O O . ALA A 1 327 ? -2.367 -17.891 -9.875 1 98.19 327 ALA A O 1
ATOM 2631 N N . CYS A 1 328 ? -1.809 -16.938 -7.938 1 97.88 328 CYS A N 1
ATOM 2632 C CA . CYS A 1 328 ? -2.582 -15.734 -8.227 1 97.88 328 CYS A CA 1
ATOM 2633 C C . CYS A 1 328 ? -1.947 -14.938 -9.359 1 97.88 328 CYS A C 1
ATOM 2635 O O . CYS A 1 328 ? -2.65 -14.305 -10.148 1 97.88 328 CYS A O 1
ATOM 2637 N N . TYR A 1 329 ? -0.66 -14.969 -9.406 1 98.06 329 TYR A N 1
ATOM 2638 C CA . TYR A 1 329 ? -0.015 -14.344 -10.555 1 98.06 329 TYR A CA 1
ATOM 2639 C C . TYR A 1 329 ? -0.481 -14.977 -11.859 1 98.06 329 TYR A C 1
ATOM 2641 O O . TYR A 1 329 ? -0.875 -14.273 -12.789 1 98.06 329 TYR A O 1
ATOM 2649 N N . ASN A 1 330 ? -0.386 -16.328 -11.938 1 98.25 330 ASN A N 1
ATOM 2650 C CA . ASN A 1 330 ? -0.815 -17.047 -13.141 1 98.25 330 ASN A CA 1
ATOM 2651 C C . ASN A 1 330 ? -2.285 -16.781 -13.453 1 98.25 330 ASN A C 1
ATOM 2653 O O . ASN A 1 330 ? -2.664 -16.641 -14.617 1 98.25 330 ASN A O 1
ATOM 2657 N N . LEU A 1 331 ? -3.059 -16.719 -12.383 1 97.81 331 LEU A N 1
ATOM 2658 C CA . LEU A 1 331 ? -4.48 -16.422 -12.531 1 97.81 331 LEU A CA 1
ATOM 2659 C C . LEU A 1 331 ? -4.695 -15.07 -13.18 1 97.81 331 LEU A C 1
ATOM 2661 O O . LEU A 1 331 ? -5.477 -14.945 -14.133 1 97.81 331 LEU A O 1
ATOM 2665 N N . LYS A 1 332 ? -4.023 -14.07 -12.766 1 96.56 332 LYS A N 1
ATOM 2666 C CA . LYS A 1 332 ? -4.129 -12.727 -13.328 1 96.56 332 LYS A CA 1
ATOM 2667 C C . LYS A 1 332 ? -3.627 -12.695 -14.766 1 96.56 332 LYS A C 1
ATOM 2669 O O . LYS A 1 332 ? -4.16 -11.953 -15.594 1 96.56 332 LYS A O 1
ATOM 2674 N N . ARG A 1 333 ? -2.594 -13.461 -14.992 1 96 333 ARG A N 1
ATOM 2675 C CA . ARG A 1 333 ? -2.064 -13.539 -16.359 1 96 333 ARG A CA 1
ATOM 2676 C C . ARG A 1 333 ? -3.105 -14.109 -17.312 1 96 333 ARG A C 1
ATOM 2678 O O . ARG A 1 333 ? -3.27 -13.602 -18.422 1 96 333 ARG A O 1
ATOM 2685 N N . LEU A 1 334 ? -3.787 -15.133 -16.891 1 96.56 334 LEU A N 1
ATOM 2686 C CA . LEU A 1 334 ? -4.836 -15.734 -17.703 1 96.56 334 LEU A CA 1
ATOM 2687 C C . LEU A 1 334 ? -5.934 -14.711 -18 1 96.56 334 LEU A C 1
ATOM 2689 O O . LEU A 1 334 ? -6.375 -14.586 -19.156 1 96.56 334 LEU A O 1
ATOM 2693 N N . VAL A 1 335 ? -6.332 -14 -16.984 1 95.44 335 VAL A N 1
ATOM 2694 C CA . VAL A 1 335 ? -7.363 -12.984 -17.141 1 95.44 335 VAL A CA 1
ATOM 2695 C C . VAL A 1 335 ? -6.898 -11.922 -18.141 1 95.44 335 VAL A C 1
ATOM 2697 O O . VAL A 1 335 ? -7.664 -11.5 -19.016 1 95.44 335 VAL A O 1
ATOM 2700 N N . TYR A 1 336 ? -5.672 -11.562 -18.031 1 94.38 336 TYR A N 1
ATOM 2701 C CA . TYR A 1 336 ? -5.105 -10.578 -18.938 1 94.38 336 TYR A CA 1
ATOM 2702 C C . TYR A 1 336 ? -5.148 -11.078 -20.375 1 94.38 336 TYR A C 1
ATOM 2704 O O . TYR A 1 336 ? -5.539 -10.336 -21.297 1 94.38 336 TYR A O 1
ATOM 2712 N N . PHE A 1 337 ? -4.734 -12.359 -20.609 1 95.12 337 PHE A N 1
ATOM 2713 C CA . PHE A 1 337 ? -4.73 -12.938 -21.938 1 95.12 337 PHE A CA 1
ATOM 2714 C C . PHE A 1 337 ? -6.133 -12.93 -22.531 1 95.12 337 PHE A C 1
ATOM 2716 O O . PHE A 1 337 ? -6.316 -12.578 -23.703 1 95.12 337 PHE A O 1
ATOM 2723 N N . GLN A 1 338 ? -7.07 -13.25 -21.75 1 92.38 338 GLN A N 1
ATOM 2724 C CA . GLN A 1 338 ? -8.453 -13.336 -22.219 1 92.38 338 GLN A CA 1
ATOM 2725 C C . GLN A 1 338 ? -9.016 -11.953 -22.516 1 92.38 338 GLN A C 1
ATOM 2727 O O . GLN A 1 338 ? -9.672 -11.75 -23.547 1 92.38 338 GLN A O 1
ATOM 2732 N N . LYS A 1 339 ? -8.734 -11.016 -21.703 1 89.81 339 LYS A N 1
ATOM 2733 C CA . LYS A 1 339 ? -9.227 -9.648 -21.891 1 89.81 339 LYS A CA 1
ATOM 2734 C C . LYS A 1 339 ? -8.586 -9 -23.109 1 89.81 339 LYS A C 1
ATOM 2736 O O . LYS A 1 339 ? -9.258 -8.289 -23.859 1 89.81 339 LYS A O 1
ATOM 2741 N N . ALA A 1 340 ? -7.305 -9.234 -23.281 1 90.56 340 ALA A N 1
ATOM 2742 C CA . ALA A 1 340 ? -6.57 -8.625 -24.391 1 90.56 340 ALA A CA 1
ATOM 2743 C C . ALA A 1 340 ? -6.809 -9.391 -25.688 1 90.56 340 ALA A C 1
ATOM 2745 O O . ALA A 1 340 ? -6.395 -8.945 -26.766 1 90.56 340 ALA A O 1
ATOM 2746 N N . GLY A 1 341 ? -7.461 -10.461 -25.641 1 86.94 341 GLY A N 1
ATOM 2747 C CA . GLY A 1 341 ? -7.734 -11.266 -26.828 1 86.94 341 GLY A CA 1
ATOM 2748 C C . GLY A 1 341 ? -6.504 -11.977 -27.359 1 86.94 341 GLY A C 1
ATOM 2749 O O . GLY A 1 341 ? -6.383 -12.188 -28.562 1 86.94 341 GLY A O 1
ATOM 2750 N N . ILE A 1 342 ? -5.59 -12.211 -26.484 1 85.56 342 ILE A N 1
ATOM 2751 C CA . ILE A 1 342 ? -4.379 -12.922 -26.875 1 85.56 342 ILE A CA 1
ATOM 2752 C C . ILE A 1 342 ? -4.656 -14.422 -26.922 1 85.56 342 ILE A C 1
ATOM 2754 O O . ILE A 1 342 ? -5.094 -15.008 -25.922 1 85.56 342 ILE A O 1
ATOM 2758 N N . LYS A 1 343 ? -4.5 -14.977 -28.125 1 84.12 343 LYS A N 1
ATOM 2759 C CA . LYS A 1 343 ? -4.711 -16.406 -28.312 1 84.12 343 LYS A CA 1
ATOM 2760 C C . LYS A 1 343 ? -3.385 -17.156 -28.453 1 84.12 343 LYS A C 1
ATOM 2762 O O . LYS A 1 343 ? -2.406 -16.594 -28.953 1 84.12 343 LYS A O 1
ATOM 2767 N N . ALA A 1 344 ? -3.467 -18.297 -27.828 1 79.75 344 ALA A N 1
ATOM 2768 C CA . ALA A 1 344 ? -2.262 -19.125 -27.922 1 79.75 344 ALA A CA 1
ATOM 2769 C C . ALA A 1 344 ? -2.035 -19.625 -29.344 1 79.75 344 ALA A C 1
ATOM 2771 O O . ALA A 1 344 ? -2.992 -19.828 -30.094 1 79.75 344 ALA A O 1
ATOM 2772 N N . PHE A 1 345 ? -0.857 -19.484 -30.031 1 66.44 345 PHE A N 1
ATOM 2773 C CA . PHE A 1 345 ? -0.581 -20.094 -31.312 1 66.44 345 PHE A CA 1
ATOM 2774 C C . PHE A 1 345 ? -0.25 -21.578 -31.141 1 66.44 345 PHE A C 1
ATOM 2776 O O . PHE A 1 345 ? 0.308 -21.984 -30.125 1 66.44 345 PHE A O 1
ATOM 2783 N N . MET B 1 1 ? -30.047 -35.875 -1.904 1 29.75 1 MET B N 1
ATOM 2784 C CA . MET B 1 1 ? -30.156 -35.062 -0.681 1 29.75 1 MET B CA 1
ATOM 2785 C C . MET B 1 1 ? -29.438 -33.75 -0.82 1 29.75 1 MET B C 1
ATOM 2787 O O . MET B 1 1 ? -28.297 -33.688 -1.282 1 29.75 1 MET B O 1
ATOM 2791 N N . LYS B 1 2 ? -30.234 -32.75 -0.63 1 40.69 2 LYS B N 1
ATOM 2792 C CA . LYS B 1 2 ? -29.75 -31.391 -0.922 1 40.69 2 LYS B CA 1
ATOM 2793 C C . LYS B 1 2 ? -28.562 -31.031 -0.038 1 40.69 2 LYS B C 1
ATOM 2795 O O . LYS B 1 2 ? -28.641 -31.125 1.189 1 40.69 2 LYS B O 1
ATOM 2800 N N . LYS B 1 3 ? -27.219 -31.266 -0.447 1 48.53 3 LYS B N 1
ATOM 2801 C CA . LYS B 1 3 ? -26.016 -30.953 0.306 1 48.53 3 LYS B CA 1
ATOM 2802 C C . LYS B 1 3 ? -26.203 -29.672 1.131 1 48.53 3 LYS B C 1
ATOM 2804 O O . LYS B 1 3 ? -26.625 -28.641 0.605 1 48.53 3 LYS B O 1
ATOM 2809 N N . ARG B 1 4 ? -26.312 -29.672 2.473 1 51.66 4 ARG B N 1
ATOM 2810 C CA . ARG B 1 4 ? -26.562 -28.609 3.424 1 51.66 4 ARG B CA 1
ATOM 2811 C C . ARG B 1 4 ? -25.469 -27.547 3.354 1 51.66 4 ARG B C 1
ATOM 2813 O O . ARG B 1 4 ? -24.281 -27.859 3.369 1 51.66 4 ARG B O 1
ATOM 2820 N N . THR B 1 5 ? -25.75 -26.312 2.77 1 55.59 5 THR B N 1
ATOM 2821 C CA . THR B 1 5 ? -24.781 -25.219 2.645 1 55.59 5 THR B CA 1
ATOM 2822 C C . THR B 1 5 ? -24.906 -24.25 3.814 1 55.59 5 THR B C 1
ATOM 2824 O O . THR B 1 5 ? -26.016 -24.031 4.332 1 55.59 5 THR B O 1
ATOM 2827 N N . ALA B 1 6 ? -23.828 -23.812 4.312 1 60.12 6 ALA B N 1
ATOM 2828 C CA . ALA B 1 6 ? -23.781 -22.844 5.398 1 60.12 6 ALA B CA 1
ATOM 2829 C C . ALA B 1 6 ? -24.312 -21.484 4.938 1 60.12 6 ALA B C 1
ATOM 2831 O O . ALA B 1 6 ? -24.625 -20.625 5.758 1 60.12 6 ALA B O 1
ATOM 2832 N N . ILE B 1 7 ? -24.562 -21.266 3.703 1 57.88 7 ILE B N 1
ATOM 2833 C CA . ILE B 1 7 ? -24.969 -19.969 3.201 1 57.88 7 ILE B CA 1
ATOM 2834 C C . ILE B 1 7 ? -26.469 -19.797 3.385 1 57.88 7 ILE B C 1
ATOM 2836 O O . ILE B 1 7 ? -27.266 -20.562 2.846 1 57.88 7 ILE B O 1
ATOM 2840 N N . LYS B 1 8 ? -26.859 -18.906 4.363 1 62.94 8 LYS B N 1
ATOM 2841 C CA . LYS B 1 8 ? -28.234 -18.5 4.551 1 62.94 8 LYS B CA 1
ATOM 2842 C C . LYS B 1 8 ? -28.484 -17.125 3.957 1 62.94 8 LYS B C 1
ATOM 2844 O O . LYS B 1 8 ? -27.703 -16.188 4.18 1 62.94 8 LYS B O 1
ATOM 2849 N N . THR B 1 9 ? -29.422 -16.938 3.025 1 67.38 9 THR B N 1
ATOM 2850 C CA . THR B 1 9 ? -29.688 -15.672 2.346 1 67.38 9 THR B CA 1
ATOM 2851 C C . THR B 1 9 ? -30.781 -14.898 3.062 1 67.38 9 THR B C 1
ATOM 2853 O O . THR B 1 9 ? -31.688 -15.492 3.662 1 67.38 9 THR B O 1
ATOM 2856 N N . ASP B 1 10 ? -30.547 -13.641 3.418 1 64.69 10 ASP B N 1
ATOM 2857 C CA . ASP B 1 10 ? -31.531 -12.758 4.043 1 64.69 10 ASP B CA 1
ATOM 2858 C C . ASP B 1 10 ? -31.547 -11.391 3.371 1 64.69 10 ASP B C 1
ATOM 2860 O O . ASP B 1 10 ? -30.516 -10.898 2.93 1 64.69 10 ASP B O 1
ATOM 2864 N N . LEU B 1 11 ? -32.812 -10.828 3.158 1 60.41 11 LEU B N 1
ATOM 2865 C CA . LEU B 1 11 ? -33 -9.523 2.541 1 60.41 11 LEU B CA 1
ATOM 2866 C C . LEU B 1 11 ? -32.344 -8.43 3.367 1 60.41 11 LEU B C 1
ATOM 2868 O O . LEU B 1 11 ? -31.953 -7.383 2.834 1 60.41 11 LEU B O 1
ATOM 2872 N N . PHE B 1 12 ? -32.281 -8.766 4.668 1 65.12 12 PHE B N 1
ATOM 2873 C CA . PHE B 1 12 ? -31.688 -7.777 5.57 1 65.12 12 PHE B CA 1
ATOM 2874 C C . PHE B 1 12 ? -30.25 -8.133 5.895 1 65.12 12 PHE B C 1
ATOM 2876 O O . PHE B 1 12 ? -29.734 -7.762 6.949 1 65.12 12 PHE B O 1
ATOM 2883 N N . ALA B 1 13 ? -29.719 -8.867 5.039 1 71.81 13 ALA B N 1
ATOM 2884 C CA . ALA B 1 13 ? -28.344 -9.328 5.234 1 71.81 13 ALA B CA 1
ATOM 2885 C C . ALA B 1 13 ? -27.391 -8.156 5.461 1 71.81 13 ALA B C 1
ATOM 2887 O O . ALA B 1 13 ? -26.484 -8.234 6.297 1 71.81 13 ALA B O 1
ATOM 2888 N N . ASP B 1 14 ? -27.688 -7.016 4.883 1 75.94 14 ASP B N 1
ATOM 2889 C CA . ASP B 1 14 ? -26.812 -5.848 4.973 1 75.94 14 ASP B CA 1
ATOM 2890 C C . ASP B 1 14 ? -26.828 -5.262 6.383 1 75.94 14 ASP B C 1
ATOM 2892 O O . ASP B 1 14 ? -25.797 -4.773 6.867 1 75.94 14 ASP B O 1
ATOM 2896 N N . GLU B 1 15 ? -27.969 -5.297 7 1 75.38 15 GLU B N 1
ATOM 2897 C CA . GLU B 1 15 ? -28.078 -4.781 8.359 1 75.38 15 GLU B CA 1
ATOM 2898 C C . GLU B 1 15 ? -27.25 -5.625 9.336 1 75.38 15 GLU B C 1
ATOM 2900 O O . GLU B 1 15 ? -26.609 -5.09 10.242 1 75.38 15 GLU B O 1
ATOM 2905 N N . HIS B 1 16 ? -27.359 -6.938 9.062 1 76.94 16 HIS B N 1
ATOM 2906 C CA . HIS B 1 16 ? -26.562 -7.84 9.891 1 76.94 16 HIS B CA 1
ATOM 2907 C C . HIS B 1 16 ? -25.078 -7.598 9.695 1 76.94 16 HIS B C 1
ATOM 2909 O O . HIS B 1 16 ? -24.312 -7.598 10.664 1 76.94 16 HIS B O 1
ATOM 2915 N N . HIS B 1 17 ? -24.75 -7.367 8.523 1 82.69 17 HIS B N 1
ATOM 2916 C CA . HIS B 1 17 ? -23.344 -7.129 8.211 1 82.69 17 HIS B CA 1
ATOM 2917 C C . HIS B 1 17 ? -22.844 -5.828 8.844 1 82.69 17 HIS B C 1
ATOM 2919 O O . HIS B 1 17 ? -21.734 -5.766 9.359 1 82.69 17 HIS B O 1
ATOM 2925 N N . ARG B 1 18 ? -23.703 -4.848 8.883 1 79.56 18 ARG B N 1
ATOM 2926 C CA . ARG B 1 18 ? -23.344 -3.561 9.469 1 79.56 18 ARG B CA 1
ATOM 2927 C C . ARG B 1 18 ? -23.062 -3.699 10.961 1 79.56 18 ARG B C 1
ATOM 2929 O O . ARG B 1 18 ? -22.109 -3.115 11.477 1 79.56 18 ARG B O 1
ATOM 2936 N N . LYS B 1 19 ? -23.844 -4.469 11.586 1 79.38 19 LYS B N 1
ATOM 2937 C CA . LYS B 1 19 ? -23.656 -4.688 13.016 1 79.38 19 LYS B CA 1
ATOM 2938 C C . LYS B 1 19 ? -22.344 -5.418 13.305 1 79.38 19 LYS B C 1
ATOM 2940 O O . LYS B 1 19 ? -21.641 -5.102 14.266 1 79.38 19 LYS B O 1
ATOM 2945 N N . LYS B 1 20 ? -22.109 -6.344 12.469 1 83.62 20 LYS B N 1
ATOM 2946 C CA . LYS B 1 20 ? -20.875 -7.102 12.633 1 83.62 20 LYS B CA 1
ATOM 2947 C C . LYS B 1 20 ? -19.656 -6.223 12.375 1 83.62 20 LYS B C 1
ATOM 2949 O O . LYS B 1 20 ? -18.625 -6.371 13.047 1 83.62 20 LYS B O 1
ATOM 2954 N N . ILE B 1 21 ? -19.75 -5.332 11.438 1 83.5 21 ILE B N 1
ATOM 2955 C CA . ILE B 1 21 ? -18.672 -4.395 11.141 1 83.5 21 ILE B CA 1
ATOM 2956 C C . ILE B 1 21 ? -18.391 -3.523 12.367 1 83.5 21 ILE B C 1
ATOM 2958 O O . ILE B 1 21 ? -17.234 -3.273 12.711 1 83.5 21 ILE B O 1
ATOM 2962 N N . ASP B 1 22 ? -19.406 -3.125 12.992 1 81.94 22 ASP B N 1
ATOM 2963 C CA . ASP B 1 22 ? -19.281 -2.311 14.203 1 81.94 22 ASP B CA 1
ATOM 2964 C C . ASP B 1 22 ? -18.578 -3.084 15.312 1 81.94 22 ASP B C 1
ATOM 2966 O O . ASP B 1 22 ? -17.75 -2.527 16.031 1 81.94 22 ASP B O 1
ATOM 2970 N N . THR B 1 23 ? -18.891 -4.34 15.344 1 82.56 23 THR B N 1
ATOM 2971 C CA . THR B 1 23 ? -18.297 -5.18 16.375 1 82.56 23 THR B CA 1
ATOM 2972 C C . THR B 1 23 ? -16.812 -5.398 16.125 1 82.56 23 THR B C 1
ATOM 2974 O O . THR B 1 23 ? -16.016 -5.449 17.062 1 82.56 23 THR B O 1
ATOM 2977 N N . LEU B 1 24 ? -16.469 -5.531 14.938 1 82.69 24 LEU B N 1
ATOM 2978 C CA . LEU B 1 24 ? -15.078 -5.762 14.578 1 82.69 24 LEU B CA 1
ATOM 2979 C C . LEU B 1 24 ? -14.258 -4.488 14.75 1 82.69 24 LEU B C 1
ATOM 2981 O O . LEU B 1 24 ? -13.031 -4.547 14.898 1 82.69 24 LEU B O 1
ATOM 2985 N N . GLY B 1 25 ? -14.875 -3.336 14.82 1 80.06 25 GLY B N 1
ATOM 2986 C CA . GLY B 1 25 ? -14.195 -2.059 14.953 1 80.06 25 GLY B CA 1
ATOM 2987 C C . GLY B 1 25 ? -13.977 -1.354 13.625 1 80.06 25 GLY B C 1
ATOM 2988 O O . GLY B 1 25 ? -13.047 -1.682 12.883 1 80.06 25 GLY B O 1
ATOM 2989 N N . ASP B 1 26 ? -14.789 -0.426 13.312 1 84.56 26 ASP B N 1
ATOM 2990 C CA . ASP B 1 26 ? -14.688 0.432 12.133 1 84.56 26 ASP B CA 1
ATOM 2991 C C . ASP B 1 26 ? -13.875 1.689 12.438 1 84.56 26 ASP B C 1
ATOM 2993 O O . ASP B 1 26 ? -14.336 2.562 13.18 1 84.56 26 ASP B O 1
ATOM 2997 N N . PRO B 1 27 ? -12.695 1.725 11.914 1 85.88 27 PRO B N 1
ATOM 2998 C CA . PRO B 1 27 ? -11.859 2.896 12.18 1 85.88 27 PRO B CA 1
ATOM 2999 C C . PRO B 1 27 ? -12.539 4.207 11.805 1 85.88 27 PRO B C 1
ATOM 3001 O O . PRO B 1 27 ? -12.289 5.242 12.43 1 85.88 27 PRO B O 1
ATOM 3004 N N . LEU B 1 28 ? -13.43 4.207 10.852 1 93 28 LEU B N 1
ATOM 3005 C CA . LEU B 1 28 ? -14.086 5.426 10.398 1 93 28 LEU B CA 1
ATOM 3006 C C . LEU B 1 28 ? -15.148 5.875 11.398 1 93 28 LEU B C 1
ATOM 3008 O O . LEU B 1 28 ? -15.43 7.07 11.516 1 93 28 LEU B O 1
ATOM 3012 N N . ALA B 1 29 ? -15.711 4.879 12.125 1 89.75 29 ALA B N 1
ATOM 3013 C CA . ALA B 1 29 ? -16.672 5.227 13.164 1 89.75 29 ALA B CA 1
ATOM 3014 C C . ALA B 1 29 ? -16.016 6.016 14.289 1 89.75 29 ALA B C 1
ATOM 3016 O O . ALA B 1 29 ? -16.625 6.938 14.844 1 89.75 29 ALA B O 1
ATOM 3017 N N . GLN B 1 30 ? -14.828 5.668 14.57 1 90.12 30 GLN B N 1
ATOM 3018 C CA . GLN B 1 30 ? -14.078 6.395 15.586 1 90.12 30 GLN B CA 1
ATOM 3019 C C . GLN B 1 30 ? -13.773 7.82 15.133 1 90.12 30 GLN B C 1
ATOM 3021 O O . GLN B 1 30 ? -13.922 8.766 15.906 1 90.12 30 GLN B O 1
ATOM 3026 N N . ILE B 1 31 ? -13.391 7.961 13.945 1 94.81 31 ILE B N 1
ATOM 3027 C CA . ILE B 1 31 ? -13.102 9.289 13.406 1 94.81 31 ILE B CA 1
ATOM 3028 C C . ILE B 1 31 ? -14.359 10.141 13.445 1 94.81 31 ILE B C 1
ATOM 3030 O O . ILE B 1 31 ? -14.32 11.305 13.867 1 94.81 31 ILE B O 1
ATOM 3034 N N . GLU B 1 32 ? -15.43 9.531 13.117 1 93.12 32 GLU B N 1
ATOM 3035 C CA . GLU B 1 32 ? -16.703 10.234 13.086 1 93.12 32 GLU B CA 1
ATOM 3036 C C . GLU B 1 32 ? -17.109 10.703 14.477 1 93.12 32 GLU B C 1
ATOM 3038 O O . GLU B 1 32 ? -17.688 11.789 14.633 1 93.12 32 GLU B O 1
ATOM 3043 N N . SER B 1 33 ? -16.812 9.961 15.445 1 92.5 33 SER B N 1
ATOM 3044 C CA . SER B 1 33 ? -17.266 10.258 16.797 1 92.5 33 SER B CA 1
ATOM 3045 C C . SER B 1 33 ? -16.438 11.367 17.438 1 92.5 33 SER B C 1
ATOM 3047 O O . SER B 1 33 ? -16.922 12.102 18.297 1 92.5 33 SER B O 1
ATOM 3049 N N . TYR B 1 34 ? -15.266 11.586 16.938 1 94.44 34 TYR B N 1
ATOM 3050 C CA . TYR B 1 34 ? -14.383 12.492 17.656 1 94.44 34 TYR B CA 1
ATOM 3051 C C . TYR B 1 34 ? -14.141 13.773 16.859 1 94.44 34 TYR B C 1
ATOM 3053 O O . TYR B 1 34 ? -13.664 14.766 17.391 1 94.44 34 TYR B O 1
ATOM 3061 N N . ILE B 1 35 ? -14.43 13.75 15.617 1 97.31 35 ILE B N 1
ATOM 3062 C CA . ILE B 1 35 ? -14.18 14.914 14.773 1 97.31 35 ILE B CA 1
ATOM 3063 C C . ILE B 1 35 ? -15.492 15.633 14.477 1 97.31 35 ILE B C 1
ATOM 3065 O O . ILE B 1 35 ? -16.5 14.992 14.148 1 97.31 35 ILE B O 1
ATOM 3069 N N . ASP B 1 36 ? -15.547 16.891 14.633 1 97.81 36 ASP B N 1
ATOM 3070 C CA . ASP B 1 36 ? -16.703 17.719 14.305 1 97.81 36 ASP B CA 1
ATOM 3071 C C . ASP B 1 36 ? -16.688 18.125 12.836 1 97.81 36 ASP B C 1
ATOM 3073 O O . ASP B 1 36 ? -16.281 19.25 12.508 1 97.81 36 ASP B O 1
ATOM 3077 N N . PHE B 1 37 ? -17.203 17.312 12.008 1 97.81 37 PHE B N 1
ATOM 3078 C CA . PHE B 1 37 ? -17.172 17.547 10.562 1 97.81 37 PHE B CA 1
ATOM 3079 C C . PHE B 1 37 ? -18.109 18.688 10.18 1 97.81 37 PHE B C 1
ATOM 3081 O O . PHE B 1 37 ? -17.891 19.375 9.18 1 97.81 37 PHE B O 1
ATOM 3088 N N . ALA B 1 38 ? -19.172 18.891 10.945 1 97.19 38 ALA B N 1
ATOM 3089 C CA . ALA B 1 38 ? -20.078 20 10.688 1 97.19 38 ALA B CA 1
ATOM 3090 C C . ALA B 1 38 ? -19.344 21.328 10.805 1 97.19 38 ALA B C 1
ATOM 3092 O O . ALA B 1 38 ? -19.531 22.234 9.977 1 97.19 38 ALA B O 1
ATOM 3093 N N . ALA B 1 39 ? -18.531 21.375 11.789 1 97.56 39 ALA B N 1
ATOM 3094 C CA . ALA B 1 39 ? -17.766 22.594 11.984 1 97.56 39 ALA B CA 1
ATOM 3095 C C . ALA B 1 39 ? -16.766 22.812 10.844 1 97.56 39 ALA B C 1
ATOM 3097 O O . ALA B 1 39 ? -16.578 23.938 10.375 1 97.56 39 ALA B O 1
ATOM 3098 N N . LEU B 1 40 ? -16.094 21.75 10.414 1 98 40 LEU B N 1
ATOM 3099 C CA . LEU B 1 40 ? -15.164 21.844 9.297 1 98 40 LEU B CA 1
ATOM 3100 C C . LEU B 1 40 ? -15.883 22.297 8.031 1 98 40 LEU B C 1
ATOM 3102 O O . LEU B 1 40 ? -15.375 23.141 7.297 1 98 40 LEU B O 1
ATOM 3106 N N . ALA B 1 41 ? -17.047 21.75 7.824 1 96.69 41 ALA B N 1
ATOM 3107 C CA . ALA B 1 41 ? -17.844 22.109 6.652 1 96.69 41 ALA B CA 1
ATOM 3108 C C . ALA B 1 41 ? -18.234 23.594 6.68 1 96.69 41 ALA B C 1
ATOM 3110 O O . ALA B 1 41 ? -18.203 24.266 5.648 1 96.69 41 ALA B O 1
ATOM 3111 N N . ALA B 1 42 ? -18.594 24.031 7.828 1 96.31 42 ALA B N 1
ATOM 3112 C CA . ALA B 1 42 ? -18.969 25.438 7.984 1 96.31 42 ALA B CA 1
ATOM 3113 C C . ALA B 1 42 ? -17.812 26.359 7.625 1 96.31 42 ALA B C 1
ATOM 3115 O O . ALA B 1 42 ? -18 27.391 6.988 1 96.31 42 ALA B O 1
ATOM 3116 N N . GLU B 1 43 ? -16.625 25.969 8.039 1 95.81 43 GLU B N 1
ATOM 3117 C CA . GLU B 1 43 ? -15.438 26.766 7.719 1 95.81 43 GLU B CA 1
ATOM 3118 C C . GLU B 1 43 ? -15.18 26.781 6.215 1 95.81 43 GLU B C 1
ATOM 3120 O O . GLU B 1 43 ? -14.797 27.812 5.66 1 95.81 43 GLU B O 1
ATOM 3125 N N . VAL B 1 44 ? -15.352 25.656 5.566 1 96.12 44 VAL B N 1
ATOM 3126 C CA . VAL B 1 44 ? -15.156 25.578 4.121 1 96.12 44 VAL B CA 1
ATOM 3127 C C . VAL B 1 44 ? -16.188 26.453 3.412 1 96.12 44 VAL B C 1
ATOM 3129 O O . VAL B 1 44 ? -15.852 27.172 2.471 1 96.12 44 VAL B O 1
ATOM 3132 N N . ASP B 1 45 ? -17.453 26.406 3.883 1 93.81 45 ASP B N 1
ATOM 3133 C CA . ASP B 1 45 ? -18.516 27.188 3.27 1 93.81 45 ASP B CA 1
ATOM 3134 C C . ASP B 1 45 ? -18.25 28.688 3.387 1 93.81 45 ASP B C 1
ATOM 3136 O O . ASP B 1 45 ? -18.656 29.469 2.523 1 93.81 45 ASP B O 1
ATOM 3140 N N . ARG B 1 46 ? -17.594 29.047 4.371 1 93.5 46 ARG B N 1
ATOM 3141 C CA . ARG B 1 46 ? -17.281 30.453 4.578 1 93.5 46 ARG B CA 1
ATOM 3142 C C . ARG B 1 46 ? -16.281 30.953 3.527 1 93.5 46 ARG B C 1
ATOM 3144 O O . ARG B 1 46 ? -16.422 32.062 3.025 1 93.5 46 ARG B O 1
ATOM 3151 N N . VAL B 1 47 ? -15.344 30.156 3.17 1 92.12 47 VAL B N 1
ATOM 3152 C CA . VAL B 1 47 ? -14.273 30.594 2.281 1 92.12 47 VAL B CA 1
ATOM 3153 C C . VAL B 1 47 ? -14.641 30.281 0.834 1 92.12 47 VAL B C 1
ATOM 3155 O O . VAL B 1 47 ? -14.164 30.938 -0.093 1 92.12 47 VAL B O 1
ATOM 3158 N N . ALA B 1 48 ? -15.375 29.219 0.649 1 89.88 48 ALA B N 1
ATOM 3159 C CA . ALA B 1 48 ? -15.82 28.812 -0.675 1 89.88 48 ALA B CA 1
ATOM 3160 C C . ALA B 1 48 ? -17.312 28.469 -0.667 1 89.88 48 ALA B C 1
ATOM 3162 O O . ALA B 1 48 ? -17.688 27.297 -0.685 1 89.88 48 ALA B O 1
ATOM 3163 N N . PRO B 1 49 ? -18.047 29.562 -0.739 1 82.12 49 PRO B N 1
ATOM 3164 C CA . PRO B 1 49 ? -19.5 29.359 -0.644 1 82.12 49 PRO B CA 1
ATOM 3165 C C . PRO B 1 49 ? -20.062 28.516 -1.79 1 82.12 49 PRO B C 1
ATOM 3167 O O . PRO B 1 49 ? -19.516 28.547 -2.896 1 82.12 49 PRO B O 1
ATOM 3170 N N . ARG B 1 50 ? -21.078 27.828 -1.45 1 76.69 50 ARG B N 1
ATOM 3171 C CA . ARG B 1 50 ? -21.75 26.969 -2.416 1 76.69 50 ARG B CA 1
ATOM 3172 C C . ARG B 1 50 ? -22.391 27.781 -3.533 1 76.69 50 ARG B C 1
ATOM 3174 O O . ARG B 1 50 ? -22.969 28.844 -3.281 1 76.69 50 ARG B O 1
ATOM 3181 N N . PRO B 1 51 ? -22.016 27.297 -4.754 1 66.44 51 PRO B N 1
ATOM 3182 C CA . PRO B 1 51 ? -22.672 28.031 -5.832 1 66.44 51 PRO B CA 1
ATOM 3183 C C . PRO B 1 51 ? -24.188 27.953 -5.758 1 66.44 51 PRO B C 1
ATOM 3185 O O . PRO B 1 51 ? -24.75 26.922 -5.395 1 66.44 51 PRO B O 1
ATOM 3188 N N . VAL B 1 52 ? -24.844 29.031 -5.348 1 59.34 52 VAL B N 1
ATOM 3189 C CA . VAL B 1 52 ? -26.297 29.078 -5.344 1 59.34 52 VAL B CA 1
ATOM 3190 C C . VAL B 1 52 ? -26.844 28.719 -6.727 1 59.34 52 VAL B C 1
ATOM 3192 O O . VAL B 1 52 ? -26.375 29.25 -7.734 1 59.34 52 VAL B O 1
ATOM 3195 N N . SER B 1 53 ? -27.047 27.422 -6.883 1 54.06 53 SER B N 1
ATOM 3196 C CA . SER B 1 53 ? -27.578 27.016 -8.18 1 54.06 53 SER B CA 1
ATOM 3197 C C . SER B 1 53 ? -28.703 27.953 -8.633 1 54.06 53 SER B C 1
ATOM 3199 O O . SER B 1 53 ? -29.578 28.297 -7.84 1 54.06 53 SER B O 1
ATOM 3201 N N . PRO B 1 54 ? -28.531 28.625 -9.719 1 48.16 54 PRO B N 1
ATOM 3202 C CA . PRO B 1 54 ? -29.766 29.219 -10.234 1 48.16 54 PRO B CA 1
ATOM 3203 C C . PRO B 1 54 ? -30.938 28.234 -10.18 1 48.16 54 PRO B C 1
ATOM 3205 O O . PRO B 1 54 ? -30.75 27.031 -10.008 1 48.16 54 PRO B O 1
ATOM 3208 N N . GLN B 1 55 ? -32.25 28.547 -10.586 1 43.31 55 GLN B N 1
ATOM 3209 C CA . GLN B 1 55 ? -33.531 27.891 -10.844 1 43.31 55 GLN B CA 1
ATOM 3210 C C . GLN B 1 55 ? -33.344 26.672 -11.742 1 43.31 55 GLN B C 1
ATOM 3212 O O . GLN B 1 55 ? -32.75 26.781 -12.828 1 43.31 55 GLN B O 1
ATOM 3217 N N . GLY B 1 56 ? -33.188 25.234 -11.203 1 52.06 56 GLY B N 1
ATOM 3218 C CA . GLY B 1 56 ? -33.469 24 -11.945 1 52.06 56 GLY B CA 1
ATOM 3219 C C . GLY B 1 56 ? -32.344 23 -11.844 1 52.06 56 GLY B C 1
ATOM 3220 O O . GLY B 1 56 ? -32.438 21.875 -12.352 1 52.06 56 GLY B O 1
ATOM 3221 N N . GLY B 1 57 ? -31.078 23.297 -11.398 1 54 57 GLY B N 1
ATOM 3222 C CA . GLY B 1 57 ? -30.047 22.266 -11.508 1 54 57 GLY B CA 1
ATOM 3223 C C . GLY B 1 57 ? -29.984 21.359 -10.297 1 54 57 GLY B C 1
ATOM 3224 O O . GLY B 1 57 ? -30.656 21.609 -9.297 1 54 57 GLY B O 1
ATOM 3225 N N . ARG B 1 58 ? -29.578 20.094 -10.453 1 60.16 58 ARG B N 1
ATOM 3226 C CA . ARG B 1 58 ? -29.422 19.141 -9.359 1 60.16 58 ARG B CA 1
ATOM 3227 C C . ARG B 1 58 ? -28.719 19.781 -8.164 1 60.16 58 ARG B C 1
ATOM 3229 O O . ARG B 1 58 ? -27.672 20.406 -8.328 1 60.16 58 ARG B O 1
ATOM 3236 N N . PRO B 1 59 ? -29.422 19.844 -7.039 1 71.19 59 PRO B N 1
ATOM 3237 C CA . PRO B 1 59 ? -28.812 20.453 -5.855 1 71.19 59 PRO B CA 1
ATOM 3238 C C . PRO B 1 59 ? -27.469 19.812 -5.492 1 71.19 59 PRO B C 1
ATOM 3240 O O . PRO B 1 59 ? -27.266 18.625 -5.715 1 71.19 59 PRO B O 1
ATOM 3243 N N . PRO B 1 60 ? -26.516 20.672 -5.074 1 79.56 60 PRO B N 1
ATOM 3244 C CA . PRO B 1 60 ? -25.188 20.156 -4.707 1 79.56 60 PRO B CA 1
ATOM 3245 C C . PRO B 1 60 ? -25.219 19.297 -3.453 1 79.56 60 PRO B C 1
ATOM 3247 O O . PRO B 1 60 ? -26.172 19.391 -2.656 1 79.56 60 PRO B O 1
ATOM 3250 N N . TYR B 1 61 ? -24.344 18.391 -3.291 1 89.19 61 TYR B N 1
ATOM 3251 C CA . TYR B 1 61 ? -24.172 17.609 -2.07 1 89.19 61 TYR B CA 1
ATOM 3252 C C . TYR B 1 61 ? -23.781 18.5 -0.9 1 89.19 61 TYR B C 1
ATOM 3254 O O . TYR B 1 61 ? -23.172 19.547 -1.091 1 89.19 61 TYR B O 1
ATOM 3262 N N . PRO B 1 62 ? -24.203 18.094 0.275 1 91.56 62 PRO B N 1
ATOM 3263 C CA . PRO B 1 62 ? -23.781 18.859 1.442 1 91.56 62 PRO B CA 1
ATOM 3264 C C . PRO B 1 62 ? -22.266 18.969 1.558 1 91.56 62 PRO B C 1
ATOM 3266 O O . PRO B 1 62 ? -21.547 18.016 1.261 1 91.56 62 PRO B O 1
ATOM 3269 N N . THR B 1 63 ? -21.812 20.141 1.961 1 94.19 63 THR B N 1
ATOM 3270 C CA . THR B 1 63 ? -20.375 20.375 2.104 1 94.19 63 THR B CA 1
ATOM 3271 C C . THR B 1 63 ? -19.75 19.375 3.064 1 94.19 63 THR B C 1
ATOM 3273 O O . THR B 1 63 ? -18.641 18.906 2.84 1 94.19 63 THR B O 1
ATOM 3276 N N . GLU B 1 64 ? -20.516 19.047 4.094 1 96.06 64 GLU B N 1
ATOM 3277 C CA . GLU B 1 64 ? -20 18.094 5.066 1 96.06 64 GLU B CA 1
ATOM 3278 C C . GLU B 1 64 ? -19.688 16.75 4.406 1 96.06 64 GLU B C 1
ATOM 3280 O O . GLU B 1 64 ? -18.641 16.141 4.676 1 96.06 64 GLU B O 1
ATOM 3285 N N . THR B 1 65 ? -20.578 16.297 3.572 1 95.75 65 THR B N 1
ATOM 3286 C CA . THR B 1 65 ? -20.375 15.055 2.84 1 95.75 65 THR B CA 1
ATOM 3287 C C . THR B 1 65 ? -19.109 15.133 1.987 1 95.75 65 THR B C 1
ATOM 3289 O O . THR B 1 65 ? -18.297 14.211 1.998 1 95.75 65 THR B O 1
ATOM 3292 N N . MET B 1 66 ? -18.969 16.203 1.344 1 96.31 66 MET B N 1
ATOM 3293 C CA . MET B 1 66 ? -17.828 16.359 0.439 1 96.31 66 MET B CA 1
ATOM 3294 C C . MET B 1 66 ? -16.516 16.453 1.217 1 96.31 66 MET B C 1
ATOM 3296 O O . MET B 1 66 ? -15.492 15.938 0.775 1 96.31 66 MET B O 1
ATOM 3300 N N . VAL B 1 67 ? -16.531 17.094 2.373 1 97.62 67 VAL B N 1
ATOM 3301 C CA . VAL B 1 67 ? -15.352 17.188 3.223 1 97.62 67 VAL B CA 1
ATOM 3302 C C . VAL B 1 67 ? -14.961 15.797 3.715 1 97.62 67 VAL B C 1
ATOM 3304 O O . VAL B 1 67 ? -13.781 15.43 3.699 1 97.62 67 VAL B O 1
ATOM 3307 N N . ARG B 1 68 ? -15.969 15.039 4.113 1 97.88 68 ARG B N 1
ATOM 3308 C CA . ARG B 1 68 ? -15.719 13.672 4.562 1 97.88 68 ARG B CA 1
ATOM 3309 C C . ARG B 1 68 ? -15.102 12.836 3.447 1 97.88 68 ARG B C 1
ATOM 3311 O O . ARG B 1 68 ? -14.211 12.023 3.697 1 97.88 68 ARG B O 1
ATOM 3318 N N . ILE B 1 69 ? -15.562 13.031 2.279 1 97.5 69 ILE B N 1
ATOM 3319 C CA . ILE B 1 69 ? -15.039 12.312 1.123 1 97.5 69 ILE B CA 1
ATOM 3320 C C . ILE B 1 69 ? -13.578 12.688 0.897 1 97.5 69 ILE B C 1
ATOM 3322 O O . ILE B 1 69 ? -12.734 11.828 0.64 1 97.5 69 ILE B O 1
ATOM 3326 N N . LEU B 1 70 ? -13.242 13.953 1.047 1 96.94 70 LEU B N 1
ATOM 3327 C CA . LEU B 1 70 ? -11.867 14.406 0.879 1 96.94 70 LEU B CA 1
ATOM 3328 C C . LEU B 1 70 ? -10.953 13.797 1.941 1 96.94 70 LEU B C 1
ATOM 3330 O O . LEU B 1 70 ? -9.828 13.391 1.643 1 96.94 70 LEU B O 1
ATOM 3334 N N . VAL B 1 71 ? -11.453 13.766 3.121 1 97.25 71 VAL B N 1
ATOM 3335 C CA . VAL B 1 71 ? -10.695 13.18 4.219 1 97.25 71 VAL B CA 1
ATOM 3336 C C . VAL B 1 71 ? -10.445 11.703 3.945 1 97.25 71 VAL B C 1
ATOM 3338 O O . VAL B 1 71 ? -9.32 11.219 4.094 1 97.25 71 VAL B O 1
ATOM 3341 N N . LEU B 1 72 ? -11.477 11.016 3.506 1 96.38 72 LEU B N 1
ATOM 3342 C CA . LEU B 1 72 ? -11.352 9.602 3.166 1 96.38 72 LEU B CA 1
ATOM 3343 C C . LEU B 1 72 ? -10.328 9.398 2.055 1 96.38 72 LEU B C 1
ATOM 3345 O O . LEU B 1 72 ? -9.492 8.492 2.135 1 96.38 72 LEU B O 1
ATOM 3349 N N . LYS B 1 73 ? -10.461 10.203 1.079 1 96.06 73 LYS B N 1
ATOM 3350 C CA . LYS B 1 73 ? -9.578 10.125 -0.078 1 96.06 73 LYS B CA 1
ATOM 3351 C C . LYS B 1 73 ? -8.117 10.242 0.343 1 96.06 73 LYS B C 1
ATOM 3353 O O . LYS B 1 73 ? -7.262 9.492 -0.137 1 96.06 73 LYS B O 1
ATOM 3358 N N . ARG B 1 74 ? -7.828 11.094 1.28 1 95.5 74 ARG B N 1
ATOM 3359 C CA . ARG B 1 74 ? -6.457 11.297 1.739 1 95.5 74 ARG B CA 1
ATOM 3360 C C . ARG B 1 74 ? -6.043 10.211 2.725 1 95.5 74 ARG B C 1
ATOM 3362 O O . ARG B 1 74 ? -4.914 9.711 2.672 1 95.5 74 ARG B O 1
ATOM 3369 N N . LEU B 1 75 ? -6.941 9.836 3.629 1 95.06 75 LEU B N 1
ATOM 3370 C CA . LEU B 1 75 ? -6.641 8.836 4.645 1 95.06 75 LEU B CA 1
ATOM 3371 C C . LEU B 1 75 ? -6.148 7.539 4 1 95.06 75 LEU B C 1
ATOM 3373 O O . LEU B 1 75 ? -5.262 6.875 4.535 1 95.06 75 LEU B O 1
ATOM 3377 N N . TYR B 1 76 ? -6.703 7.238 2.838 1 93.5 76 TYR B N 1
ATOM 3378 C CA . TYR B 1 76 ? -6.363 5.98 2.188 1 93.5 76 TYR B CA 1
ATOM 3379 C C . TYR B 1 76 ? -5.641 6.223 0.867 1 93.5 76 TYR B C 1
ATOM 3381 O O . TYR B 1 76 ? -5.402 5.285 0.1 1 93.5 76 TYR B O 1
ATOM 3389 N N . ASN B 1 77 ? -5.293 7.5 0.645 1 93.81 77 ASN B N 1
ATOM 3390 C CA . ASN B 1 77 ? -4.559 7.949 -0.533 1 93.81 77 ASN B CA 1
ATOM 3391 C C . ASN B 1 77 ? -5.148 7.371 -1.816 1 93.81 77 ASN B C 1
ATOM 3393 O O . ASN B 1 77 ? -4.434 6.77 -2.617 1 93.81 77 ASN B O 1
ATOM 3397 N N . LEU B 1 78 ? -6.438 7.57 -2.016 1 94.31 78 LEU B N 1
ATOM 3398 C CA . LEU B 1 78 ? -7.176 7.023 -3.15 1 94.31 78 LEU B CA 1
ATOM 3399 C C . LEU B 1 78 ? -7.176 8 -4.32 1 94.31 78 LEU B C 1
ATOM 3401 O O . LEU B 1 78 ? -7.266 9.211 -4.125 1 94.31 78 LEU B O 1
ATOM 3405 N N . SER B 1 79 ? -7.047 7.465 -5.555 1 91.12 79 SER B N 1
ATOM 3406 C CA . SER B 1 79 ? -7.312 8.281 -6.734 1 91.12 79 SER B CA 1
ATOM 3407 C C . SER B 1 79 ? -8.789 8.664 -6.824 1 91.12 79 SER B C 1
ATOM 3409 O O . SER B 1 79 ? -9.617 8.141 -6.07 1 91.12 79 SER B O 1
ATOM 3411 N N . ASP B 1 80 ? -9.07 9.555 -7.75 1 90.69 80 ASP B N 1
ATOM 3412 C CA . ASP B 1 80 ? -10.461 9.945 -7.945 1 90.69 80 ASP B CA 1
ATOM 3413 C C . ASP B 1 80 ? -11.312 8.742 -8.367 1 90.69 80 ASP B C 1
ATOM 3415 O O . ASP B 1 80 ? -12.43 8.57 -7.875 1 90.69 80 ASP B O 1
ATOM 3419 N N . GLU B 1 81 ? -10.734 7.965 -9.211 1 90.62 81 GLU B N 1
ATOM 3420 C CA . GLU B 1 81 ? -11.445 6.789 -9.695 1 90.62 81 GLU B CA 1
ATOM 3421 C C . GLU B 1 81 ? -11.656 5.77 -8.578 1 90.62 81 GLU B C 1
ATOM 3423 O O . GLU B 1 81 ? -12.742 5.215 -8.43 1 90.62 81 GLU B O 1
ATOM 3428 N N . GLN B 1 82 ? -10.672 5.559 -7.816 1 92.31 82 GLN B N 1
ATOM 3429 C CA . GLN B 1 82 ? -10.766 4.613 -6.711 1 92.31 82 GLN B CA 1
ATOM 3430 C C . GLN B 1 82 ? -11.742 5.102 -5.648 1 92.31 82 GLN B C 1
ATOM 3432 O O . GLN B 1 82 ? -12.461 4.305 -5.047 1 92.31 82 GLN B O 1
ATOM 3437 N N . MET B 1 83 ? -11.695 6.383 -5.461 1 94.56 83 MET B N 1
ATOM 3438 C CA . MET B 1 83 ? -12.617 6.941 -4.473 1 94.56 83 MET B CA 1
ATOM 3439 C C . MET B 1 83 ? -14.07 6.703 -4.883 1 94.56 83 MET B C 1
ATOM 3441 O O . MET B 1 83 ? -14.883 6.27 -4.066 1 94.56 83 MET B O 1
ATOM 3445 N N . GLU B 1 84 ? -14.367 7.012 -6.141 1 94.06 84 GLU B N 1
ATOM 3446 C CA . GLU B 1 84 ? -15.719 6.773 -6.633 1 94.06 84 GLU B CA 1
ATOM 3447 C C . GLU B 1 84 ? -16.094 5.301 -6.508 1 94.06 84 GLU B C 1
ATOM 3449 O O . GLU B 1 84 ? -17.172 4.977 -5.98 1 94.06 84 GLU B O 1
ATOM 3454 N N . TYR B 1 85 ? -15.219 4.461 -6.926 1 93.44 85 TYR B N 1
ATOM 3455 C CA . TYR B 1 85 ? -15.484 3.025 -6.891 1 93.44 85 TYR B CA 1
ATOM 3456 C C . TYR B 1 85 ? -15.703 2.545 -5.465 1 93.44 85 TYR B C 1
ATOM 3458 O O . TYR B 1 85 ? -16.688 1.851 -5.18 1 93.44 85 TYR B O 1
ATOM 3466 N N . GLN B 1 86 ? -14.836 2.904 -4.578 1 94.25 86 GLN B N 1
ATOM 3467 C CA . GLN B 1 86 ? -14.891 2.406 -3.209 1 94.25 86 GLN B CA 1
ATOM 3468 C C . GLN B 1 86 ? -16.062 3.012 -2.451 1 94.25 86 GLN B C 1
ATOM 3470 O O . GLN B 1 86 ? -16.641 2.375 -1.56 1 94.25 86 GLN B O 1
ATOM 3475 N N . LEU B 1 87 ? -16.375 4.234 -2.816 1 93.56 87 LEU B N 1
ATOM 3476 C CA . LEU B 1 87 ? -17.547 4.844 -2.203 1 93.56 87 LEU B CA 1
ATOM 3477 C C . LEU B 1 87 ? -18.812 4.055 -2.547 1 93.56 87 LEU B C 1
ATOM 3479 O O . LEU B 1 87 ? -19.703 3.93 -1.716 1 93.56 87 LEU B O 1
ATOM 3483 N N . LEU B 1 88 ? -18.891 3.533 -3.713 1 91.5 88 LEU B N 1
ATOM 3484 C CA . LEU B 1 88 ? -20.016 2.707 -4.145 1 91.5 88 LEU B CA 1
ATOM 3485 C C . LEU B 1 88 ? -19.938 1.318 -3.518 1 91.5 88 LEU B C 1
ATOM 3487 O O . LEU B 1 88 ? -20.969 0.745 -3.145 1 91.5 88 LEU B O 1
ATOM 3491 N N . ASP B 1 89 ? -18.812 0.865 -3.299 1 92.69 89 ASP B N 1
ATOM 3492 C CA . ASP B 1 89 ? -18.578 -0.546 -3.008 1 92.69 89 ASP B CA 1
ATOM 3493 C C . ASP B 1 89 ? -18.578 -0.804 -1.502 1 92.69 89 ASP B C 1
ATOM 3495 O O . ASP B 1 89 ? -18.969 -1.887 -1.054 1 92.69 89 ASP B O 1
ATOM 3499 N N . ARG B 1 90 ? -18.125 0.124 -0.691 1 93.5 90 ARG B N 1
ATOM 3500 C CA . ARG B 1 90 ? -17.891 -0.12 0.728 1 93.5 90 ARG B CA 1
ATOM 3501 C C . ARG B 1 90 ? -19 0.486 1.58 1 93.5 90 ARG B C 1
ATOM 3503 O O . ARG B 1 90 ? -19.266 1.688 1.502 1 93.5 90 ARG B O 1
ATOM 3510 N N . MET B 1 91 ? -19.531 -0.291 2.432 1 90.88 91 MET B N 1
ATOM 3511 C CA . MET B 1 91 ? -20.594 0.153 3.324 1 90.88 91 MET B CA 1
ATOM 3512 C C . MET B 1 91 ? -20.078 1.154 4.348 1 90.88 91 MET B C 1
ATOM 3514 O O . MET B 1 91 ? -20.734 2.148 4.648 1 90.88 91 MET B O 1
ATOM 3518 N N . SER B 1 92 ? -18.922 0.918 4.832 1 93.25 92 SER B N 1
ATOM 3519 C CA . SER B 1 92 ? -18.328 1.796 5.836 1 93.25 92 SER B CA 1
ATOM 3520 C C . SER B 1 92 ? -18.078 3.193 5.277 1 93.25 92 SER B C 1
ATOM 3522 O O . SER B 1 92 ? -18.312 4.191 5.961 1 93.25 92 SER B O 1
ATOM 3524 N N . TYR B 1 93 ? -17.609 3.273 3.986 1 95.06 93 TYR B N 1
ATOM 3525 C CA . TYR B 1 93 ? -17.359 4.562 3.348 1 95.06 93 TYR B CA 1
ATOM 3526 C C . TYR B 1 93 ? -18.656 5.344 3.193 1 95.06 93 TYR B C 1
ATOM 3528 O O . TYR B 1 93 ? -18.719 6.539 3.494 1 95.06 93 TYR B O 1
ATOM 3536 N N . LYS B 1 94 ? -19.734 4.637 2.752 1 92.56 94 LYS B N 1
ATOM 3537 C CA . LYS B 1 94 ? -21.031 5.277 2.582 1 92.56 94 LYS B CA 1
ATOM 3538 C C . LYS B 1 94 ? -21.547 5.816 3.91 1 92.56 94 LYS B C 1
ATOM 3540 O O . LYS B 1 94 ? -22.016 6.957 3.986 1 92.56 94 LYS B O 1
ATOM 3545 N N . ARG B 1 95 ? -21.438 5.02 4.879 1 91.19 95 ARG B N 1
ATOM 3546 C CA . ARG B 1 95 ? -21.906 5.422 6.199 1 91.19 95 ARG B CA 1
ATOM 3547 C C . ARG B 1 95 ? -21.109 6.617 6.723 1 91.19 95 ARG B C 1
ATOM 3549 O O . ARG B 1 95 ? -21.703 7.586 7.219 1 91.19 95 ARG B O 1
ATOM 3556 N N . PHE B 1 96 ? -19.859 6.613 6.617 1 95.56 96 PHE B N 1
ATOM 3557 C CA . PHE B 1 96 ? -18.984 7.68 7.09 1 95.56 96 PHE B CA 1
ATOM 3558 C C . PHE B 1 96 ? -19.312 9 6.406 1 95.56 96 PHE B C 1
ATOM 3560 O O . PHE B 1 96 ? -19.297 10.055 7.039 1 95.56 96 PHE B O 1
ATOM 3567 N N . CYS B 1 97 ? -19.672 8.914 5.117 1 95.38 97 CYS B N 1
ATOM 3568 C CA . CYS B 1 97 ? -19.922 10.117 4.332 1 95.38 97 CYS B CA 1
ATOM 3569 C C . CYS B 1 97 ? -21.391 10.523 4.395 1 95.38 97 CYS B C 1
ATOM 3571 O O . CYS B 1 97 ? -21.812 11.453 3.707 1 95.38 97 CYS B O 1
ATOM 3573 N N . GLY B 1 98 ? -22.203 9.812 5.141 1 90.06 98 GLY B N 1
ATOM 3574 C CA . GLY B 1 98 ? -23.625 10.117 5.254 1 90.06 98 GLY B CA 1
ATOM 3575 C C . GLY B 1 98 ? -24.422 9.711 4.027 1 90.06 98 GLY B C 1
ATOM 3576 O O . GLY B 1 98 ? -25.406 10.375 3.676 1 90.06 98 GLY B O 1
ATOM 3577 N N . LEU B 1 99 ? -23.938 8.617 3.361 1 89.94 99 LEU B N 1
ATOM 3578 C CA . LEU B 1 99 ? -24.562 8.234 2.098 1 89.94 99 LEU B CA 1
ATOM 3579 C C . LEU B 1 99 ? -25.094 6.805 2.168 1 89.94 99 LEU B C 1
ATOM 3581 O O . LEU B 1 99 ? -25.281 6.16 1.136 1 89.94 99 LEU B O 1
ATOM 3585 N N . ALA B 1 100 ? -25.297 6.254 3.309 1 82.62 100 ALA B N 1
ATOM 3586 C CA . ALA B 1 100 ? -25.672 4.852 3.496 1 82.62 100 ALA B CA 1
ATOM 3587 C C . ALA B 1 100 ? -26.969 4.523 2.748 1 82.62 100 ALA B C 1
ATOM 3589 O O . ALA B 1 100 ? -27.094 3.439 2.176 1 82.62 100 ALA B O 1
ATOM 3590 N N . SER B 1 101 ? -27.891 5.465 2.684 1 80.12 101 SER B N 1
ATOM 3591 C CA . SER B 1 101 ? -29.172 5.211 2.045 1 80.12 101 SER B CA 1
ATOM 3592 C C . SER B 1 101 ? -29.359 6.066 0.795 1 80.12 101 SER B C 1
ATOM 3594 O O . SER B 1 101 ? -30.469 6.23 0.303 1 80.12 101 SER B O 1
ATOM 3596 N N . ALA B 1 102 ? -28.234 6.586 0.368 1 83.62 102 ALA B N 1
ATOM 3597 C CA . ALA B 1 102 ? -28.328 7.484 -0.779 1 83.62 102 ALA B CA 1
ATOM 3598 C C . ALA B 1 102 ? -28.297 6.707 -2.09 1 83.62 102 ALA B C 1
ATOM 3600 O O . ALA B 1 102 ? -27.547 5.75 -2.242 1 83.62 102 ALA B O 1
ATOM 3601 N N . VAL B 1 103 ? -29.172 7.082 -2.973 1 79.44 103 VAL B N 1
ATOM 3602 C CA . VAL B 1 103 ? -29.203 6.449 -4.285 1 79.44 103 VAL B CA 1
ATOM 3603 C C . VAL B 1 103 ? -28.062 6.988 -5.148 1 79.44 103 VAL B C 1
ATOM 3605 O O . VAL B 1 103 ? -27.375 6.223 -5.824 1 79.44 103 VAL B O 1
ATOM 3608 N N . ASN B 1 104 ? -27.953 8.289 -4.98 1 84.31 104 ASN B N 1
ATOM 3609 C CA . ASN B 1 104 ? -26.891 8.922 -5.77 1 84.31 104 ASN B CA 1
ATOM 3610 C C . ASN B 1 104 ? -25.625 9.141 -4.941 1 84.31 104 ASN B C 1
ATOM 3612 O O . ASN B 1 104 ? -25.703 9.625 -3.809 1 84.31 104 ASN B O 1
ATOM 3616 N N . ILE B 1 105 ? -24.578 8.719 -5.504 1 89.56 105 ILE B N 1
ATOM 3617 C CA . ILE B 1 105 ? -23.266 8.883 -4.875 1 89.56 105 ILE B CA 1
ATOM 3618 C C . ILE B 1 105 ? -22.406 9.805 -5.723 1 89.56 105 ILE B C 1
ATOM 3620 O O . ILE B 1 105 ? -22.422 9.727 -6.953 1 89.56 105 ILE B O 1
ATOM 3624 N N . PRO B 1 106 ? -21.734 10.758 -5.062 1 91.88 106 PRO B N 1
ATOM 3625 C CA . PRO B 1 106 ? -20.844 11.625 -5.828 1 91.88 106 PRO B CA 1
ATOM 3626 C C . PRO B 1 106 ? -19.844 10.844 -6.684 1 91.88 106 PRO B C 1
ATOM 3628 O O . PRO B 1 106 ? -19.219 9.914 -6.195 1 91.88 106 PRO B O 1
ATOM 3631 N N . ASP B 1 107 ? -19.75 11.203 -7.957 1 92.31 107 ASP B N 1
ATOM 3632 C CA . ASP B 1 107 ? -18.797 10.555 -8.844 1 92.31 107 ASP B CA 1
ATOM 3633 C C . ASP B 1 107 ? -17.453 11.273 -8.836 1 92.31 107 ASP B C 1
ATOM 3635 O O . ASP B 1 107 ? -17.266 12.266 -8.117 1 92.31 107 ASP B O 1
ATOM 3639 N N . ARG B 1 108 ? -16.516 10.773 -9.594 1 93.19 108 ARG B N 1
ATOM 3640 C CA . ARG B 1 108 ? -15.156 11.305 -9.586 1 93.19 108 ARG B CA 1
ATOM 3641 C C . ARG B 1 108 ? -15.133 12.766 -10.031 1 93.19 108 ARG B C 1
ATOM 3643 O O . ARG B 1 108 ? -14.352 13.562 -9.508 1 93.19 108 ARG B O 1
ATOM 3650 N N . THR B 1 109 ? -15.984 13.172 -10.906 1 92.62 109 THR B N 1
ATOM 3651 C CA . THR B 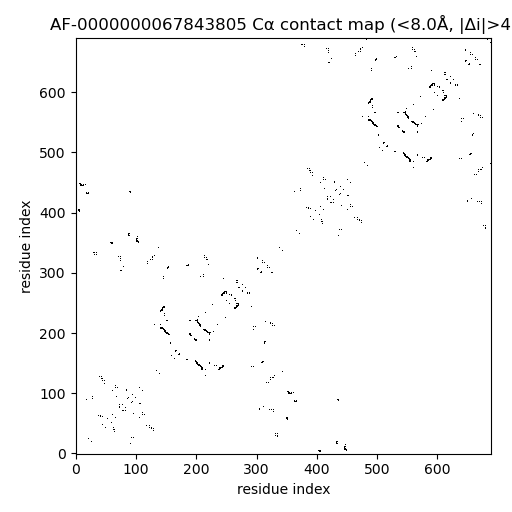1 109 ? -16.016 14.539 -11.398 1 92.62 109 THR B CA 1
ATOM 3652 C C . THR B 1 109 ? -16.547 15.484 -10.32 1 92.62 109 THR B C 1
ATOM 3654 O O . THR B 1 109 ? -16.062 16.609 -10.18 1 92.62 109 THR B O 1
ATOM 3657 N N . THR B 1 110 ? -17.594 15.016 -9.625 1 92 110 THR B N 1
ATOM 3658 C CA . THR B 1 110 ? -18.156 15.812 -8.539 1 92 110 THR B CA 1
ATOM 3659 C C . THR B 1 110 ? -17.094 16.078 -7.469 1 92 110 THR B C 1
ATOM 3661 O O . THR B 1 110 ? -16.953 17.203 -6.996 1 92 110 THR B O 1
ATOM 3664 N N . VAL B 1 111 ? -16.359 15.047 -7.129 1 93.62 111 VAL B N 1
ATOM 3665 C CA . VAL B 1 111 ? -15.32 15.172 -6.105 1 93.62 111 VAL B CA 1
ATOM 3666 C C . VAL B 1 111 ? -14.219 16.109 -6.594 1 93.62 111 VAL B C 1
ATOM 3668 O O . VAL B 1 111 ? -13.797 17.016 -5.867 1 93.62 111 VAL B O 1
ATOM 3671 N N . TRP B 1 112 ? -13.852 15.914 -7.777 1 91.88 112 TRP B N 1
ATOM 3672 C CA . TRP B 1 112 ? -12.812 16.734 -8.383 1 91.88 112 TRP B CA 1
ATOM 3673 C C . TRP B 1 112 ? -13.242 18.203 -8.438 1 91.88 112 TRP B C 1
ATOM 3675 O O . TRP B 1 112 ? -12.453 19.094 -8.125 1 91.88 112 TRP B O 1
ATOM 3685 N N . THR B 1 113 ? -14.445 18.469 -8.828 1 91.5 113 THR B N 1
ATOM 3686 C CA . THR B 1 113 ? -14.977 19.828 -8.922 1 91.5 113 THR B CA 1
ATOM 3687 C C . THR B 1 113 ? -15 20.5 -7.551 1 91.5 113 THR B C 1
ATOM 3689 O O . THR B 1 113 ? -14.672 21.672 -7.422 1 91.5 113 THR B O 1
ATOM 3692 N N . PHE B 1 114 ? -15.383 19.797 -6.621 1 93.69 114 PHE B N 1
ATOM 3693 C CA . PHE B 1 114 ? -15.398 20.328 -5.266 1 93.69 114 PHE B CA 1
ATOM 3694 C C . PHE B 1 114 ? -13.992 20.672 -4.801 1 93.69 114 PHE B C 1
ATOM 3696 O O . PHE B 1 114 ? -13.758 21.734 -4.242 1 93.69 114 PHE B O 1
ATOM 3703 N N . GLU B 1 115 ? -13.039 19.766 -5.043 1 94 115 GLU B N 1
ATOM 3704 C CA . GLU B 1 115 ? -11.641 19.984 -4.691 1 94 115 GLU B CA 1
ATOM 3705 C C . GLU B 1 115 ? -11.102 21.266 -5.34 1 94 115 GLU B C 1
ATOM 3707 O O . GLU B 1 115 ? -10.43 22.062 -4.688 1 94 115 GLU B O 1
ATOM 3712 N N . ASN B 1 116 ? -11.445 21.438 -6.531 1 91.31 116 ASN B N 1
ATOM 3713 C CA . ASN B 1 116 ? -10.977 22.609 -7.266 1 91.31 116 ASN B CA 1
ATOM 3714 C C . ASN B 1 116 ? -11.664 23.875 -6.781 1 91.31 116 ASN B C 1
ATOM 3716 O O . ASN B 1 116 ? -11.055 24.953 -6.777 1 91.31 116 ASN B O 1
ATOM 3720 N N . ARG B 1 117 ? -12.859 23.703 -6.438 1 91.56 117 ARG B N 1
ATOM 3721 C CA . ARG B 1 117 ? -13.609 24.844 -5.945 1 91.56 117 ARG B CA 1
ATOM 3722 C C . ARG B 1 117 ? -13 25.391 -4.648 1 91.56 117 ARG B C 1
ATOM 3724 O O . ARG B 1 117 ? -12.781 26.594 -4.516 1 91.56 117 ARG B O 1
ATOM 3731 N N . ILE B 1 118 ? -12.766 24.5 -3.736 1 93.88 118 ILE B N 1
ATOM 3732 C CA . ILE B 1 118 ? -12.305 25 -2.445 1 93.88 118 ILE B CA 1
ATOM 3733 C C . ILE B 1 118 ? -10.812 25.328 -2.521 1 93.88 118 ILE B C 1
ATOM 3735 O O . ILE B 1 118 ? -10.328 26.219 -1.836 1 93.88 118 ILE B O 1
ATOM 3739 N N . GLY B 1 119 ? -10.016 24.562 -3.34 1 93 119 GLY B N 1
ATOM 3740 C CA . GLY B 1 119 ? -8.625 24.875 -3.635 1 93 119 GLY B CA 1
ATOM 3741 C C . GLY B 1 119 ? -7.75 24.922 -2.398 1 93 119 GLY B C 1
ATOM 3742 O O . GLY B 1 119 ? -8.07 24.297 -1.384 1 93 119 GLY B O 1
ATOM 3743 N N . ASP B 1 120 ? -6.684 25.656 -2.51 1 93.81 120 ASP B N 1
ATOM 3744 C CA . ASP B 1 120 ? -5.695 25.766 -1.441 1 93.81 120 ASP B CA 1
ATOM 3745 C C . ASP B 1 120 ? -6.301 26.422 -0.196 1 93.81 120 ASP B C 1
ATOM 3747 O O . ASP B 1 120 ? -6.016 26 0.927 1 93.81 120 ASP B O 1
ATOM 3751 N N . ALA B 1 121 ? -7.109 27.359 -0.443 1 94.25 121 ALA B N 1
ATOM 3752 C CA . ALA B 1 121 ? -7.742 28.062 0.669 1 94.25 121 ALA B CA 1
ATOM 3753 C C . ALA B 1 121 ? -8.625 27.125 1.481 1 94.25 121 ALA B C 1
ATOM 3755 O O . ALA B 1 121 ? -8.609 27.156 2.715 1 94.25 121 ALA B O 1
ATOM 3756 N N . GLY B 1 122 ? -9.344 26.344 0.745 1 95.69 122 GLY B N 1
ATOM 3757 C CA . GLY B 1 122 ? -10.203 25.391 1.419 1 95.69 122 GLY B CA 1
ATOM 3758 C C . GLY B 1 122 ? -9.43 24.344 2.215 1 95.69 122 GLY B C 1
ATOM 3759 O O . GLY B 1 122 ? -9.828 24 3.326 1 95.69 122 GLY B O 1
ATOM 3760 N N . ALA B 1 123 ? -8.359 23.859 1.645 1 97.38 123 ALA B N 1
ATOM 3761 C CA . ALA B 1 123 ? -7.523 22.891 2.346 1 97.38 123 ALA B CA 1
ATOM 3762 C C . ALA B 1 123 ? -6.926 23.484 3.613 1 97.38 123 ALA B C 1
ATOM 3764 O O . ALA B 1 123 ? -6.875 22.844 4.656 1 97.38 123 ALA B O 1
ATOM 3765 N N . LYS B 1 124 ? -6.512 24.719 3.488 1 97.31 124 LYS B N 1
ATOM 3766 C CA . LYS B 1 124 ? -5.938 25.406 4.645 1 97.31 124 LYS B CA 1
ATOM 3767 C C . LYS B 1 124 ? -6.973 25.578 5.75 1 97.31 124 LYS B C 1
ATOM 3769 O O . LYS B 1 124 ? -6.66 25.406 6.93 1 97.31 124 LYS B O 1
ATOM 3774 N N . VAL B 1 125 ? -8.133 25.875 5.371 1 97.38 125 VAL B N 1
ATOM 3775 C CA . VAL B 1 125 ? -9.219 26.062 6.336 1 97.38 125 VAL B CA 1
ATOM 3776 C C . VAL B 1 125 ? -9.523 24.734 7.023 1 97.38 125 VAL B C 1
ATOM 3778 O O . VAL B 1 125 ? -9.859 24.703 8.211 1 97.38 125 VAL B O 1
ATOM 3781 N N . LEU B 1 126 ? -9.453 23.703 6.27 1 98.06 126 LEU B N 1
ATOM 3782 C CA . LEU B 1 126 ? -9.656 22.375 6.863 1 98.06 126 LEU B CA 1
ATOM 3783 C C . LEU B 1 126 ? -8.555 22.062 7.871 1 98.06 126 LEU B C 1
ATOM 3785 O O . LEU B 1 126 ? -8.836 21.578 8.969 1 98.06 126 LEU B O 1
ATOM 3789 N N . PHE B 1 127 ? -7.309 22.375 7.535 1 98.56 127 PHE B N 1
ATOM 3790 C CA . PHE B 1 127 ? -6.191 22.188 8.453 1 98.56 127 PHE B CA 1
ATOM 3791 C C . PHE B 1 127 ? -6.395 23 9.727 1 98.56 127 PHE B C 1
ATOM 3793 O O . PHE B 1 127 ? -6.266 22.469 10.828 1 98.56 127 PHE B O 1
ATOM 3800 N N . ASP B 1 128 ? -6.75 24.219 9.523 1 98 128 ASP B N 1
ATOM 3801 C CA . ASP B 1 128 ? -6.973 25.109 10.648 1 98 128 ASP B CA 1
ATOM 3802 C C . ASP B 1 128 ? -8.148 24.641 11.508 1 98 128 ASP B C 1
ATOM 3804 O O . ASP B 1 128 ? -8.125 24.781 12.734 1 98 128 ASP B O 1
ATOM 3808 N N . GLY B 1 129 ? -9.164 24.156 10.805 1 98.12 129 GLY B N 1
ATOM 3809 C CA . GLY B 1 129 ? -10.312 23.641 11.531 1 98.12 129 GLY B CA 1
ATOM 3810 C C . GLY B 1 129 ? -9.977 22.453 12.43 1 98.12 129 GLY B C 1
ATOM 3811 O O . GLY B 1 129 ? -10.438 22.391 13.57 1 98.12 129 GLY B O 1
ATOM 3812 N N . VAL B 1 130 ? -9.219 21.547 11.922 1 98.19 130 VAL B N 1
ATOM 3813 C CA . VAL B 1 130 ? -8.797 20.406 12.727 1 98.19 130 VAL B CA 1
ATOM 3814 C C . VAL B 1 130 ? -7.918 20.891 13.883 1 98.19 130 VAL B C 1
ATOM 3816 O O . VAL B 1 130 ? -8.062 20.422 15.016 1 98.19 130 VAL B O 1
ATOM 3819 N N . THR B 1 131 ? -7.027 21.828 13.57 1 97.31 131 THR B N 1
ATOM 3820 C CA . THR B 1 131 ? -6.16 22.406 14.594 1 97.31 131 THR B CA 1
ATOM 3821 C C . THR B 1 131 ? -6.988 23.062 15.695 1 97.31 131 THR B C 1
ATOM 3823 O O . THR B 1 131 ? -6.684 22.922 16.875 1 97.31 131 THR B O 1
ATOM 3826 N N . ALA B 1 132 ? -8.031 23.75 15.312 1 97.38 132 ALA B N 1
ATOM 3827 C CA . ALA B 1 132 ? -8.914 24.406 16.281 1 97.38 132 ALA B CA 1
ATOM 3828 C C . ALA B 1 132 ? -9.586 23.375 17.188 1 97.38 132 ALA B C 1
ATOM 3830 O O . ALA B 1 132 ? -9.75 23.625 18.391 1 97.38 132 ALA B O 1
ATOM 3831 N N . GLN B 1 133 ? -9.977 22.312 16.625 1 97.25 133 GLN B N 1
ATOM 3832 C CA . GLN B 1 133 ? -10.586 21.266 17.438 1 97.25 133 GLN B CA 1
ATOM 3833 C C . GLN B 1 133 ? -9.578 20.688 18.422 1 97.25 133 GLN B C 1
ATOM 3835 O O . GLN B 1 133 ? -9.922 20.391 19.562 1 97.25 133 GLN B O 1
ATOM 3840 N N . LEU B 1 134 ? -8.32 20.5 18.016 1 96.81 134 LEU B N 1
ATOM 3841 C CA . LEU B 1 134 ? -7.258 20.047 18.906 1 96.81 134 LEU B CA 1
ATOM 3842 C C . LEU B 1 134 ? -7.059 21.016 20.062 1 96.81 134 LEU B C 1
ATOM 3844 O O . LEU B 1 134 ? -6.941 20.609 21.219 1 96.81 134 LEU B O 1
ATOM 3848 N N . LEU B 1 135 ? -7.121 22.281 19.734 1 95.19 135 LEU B N 1
ATOM 3849 C CA . LEU B 1 135 ? -6.949 23.312 20.75 1 95.19 135 LEU B CA 1
ATOM 3850 C C . LEU B 1 135 ? -8.117 23.312 21.734 1 95.19 135 LEU B C 1
ATOM 3852 O O . LEU B 1 135 ? -7.914 23.5 22.938 1 95.19 135 LEU B O 1
ATOM 3856 N N . ARG B 1 136 ? -9.297 23.109 21.234 1 94.88 136 ARG B N 1
ATOM 3857 C CA . ARG B 1 136 ? -10.484 23.078 22.078 1 94.88 136 ARG B CA 1
ATOM 3858 C C . ARG B 1 136 ? -10.391 21.938 23.078 1 94.88 136 ARG B C 1
ATOM 3860 O O . ARG B 1 136 ? -10.906 22.031 24.203 1 94.88 136 ARG B O 1
ATOM 3867 N N . HIS B 1 137 ? -9.727 20.859 22.719 1 95 137 HIS B N 1
ATOM 3868 C CA . HIS B 1 137 ? -9.547 19.719 23.609 1 95 137 HIS B CA 1
ATOM 3869 C C . HIS B 1 137 ? -8.344 19.938 24.531 1 95 137 HIS B C 1
ATOM 3871 O O . HIS B 1 137 ? -7.996 19.047 25.312 1 95 137 HIS B O 1
ATOM 3877 N N . GLY B 1 138 ? -7.621 21.109 24.344 1 93.94 138 GLY B N 1
ATOM 3878 C CA . GLY B 1 138 ? -6.578 21.5 25.266 1 93.94 138 GLY B CA 1
ATOM 3879 C C . GLY B 1 138 ? -5.184 21.156 24.781 1 93.94 138 GLY B C 1
ATOM 3880 O O . GLY B 1 138 ? -4.207 21.312 25.516 1 93.94 138 GLY B O 1
ATOM 3881 N N . PHE B 1 139 ? -5.086 20.703 23.578 1 95.94 139 PHE B N 1
ATOM 3882 C CA . PHE B 1 139 ? -3.777 20.312 23.062 1 95.94 139 PHE B CA 1
ATOM 3883 C C . PHE B 1 139 ? -3.045 21.516 22.469 1 95.94 139 PHE B C 1
ATOM 3885 O O . PHE B 1 139 ? -2.896 21.609 21.25 1 95.94 139 PHE B O 1
ATOM 3892 N N . ILE B 1 140 ? -2.535 22.297 23.297 1 94.25 140 ILE B N 1
ATOM 3893 C CA . ILE B 1 140 ? -1.778 23.469 22.891 1 94.25 140 ILE B CA 1
ATOM 3894 C C . ILE B 1 140 ? -0.328 23.078 22.609 1 94.25 140 ILE B C 1
ATOM 3896 O O . ILE B 1 140 ? 0.161 22.078 23.125 1 94.25 140 ILE B O 1
ATOM 3900 N N . ALA B 1 141 ? 0.281 23.844 21.812 1 93 141 ALA B N 1
ATOM 3901 C CA . ALA B 1 141 ? 1.681 23.578 21.5 1 93 141 ALA B CA 1
ATOM 3902 C C . ALA B 1 141 ? 2.564 23.734 22.734 1 93 141 ALA B C 1
ATOM 3904 O O . ALA B 1 141 ? 2.539 24.781 23.391 1 93 141 ALA B O 1
ATOM 3905 N N . ARG B 1 142 ? 3.32 22.719 23.031 1 91.31 142 ARG B N 1
ATOM 3906 C CA . ARG B 1 142 ? 4.129 22.719 24.234 1 91.31 142 ARG B CA 1
ATOM 3907 C C . ARG B 1 142 ? 5.402 21.906 24.047 1 91.31 142 ARG B C 1
ATOM 3909 O O . ARG B 1 142 ? 5.457 21.016 23.203 1 91.31 142 ARG B O 1
ATOM 3916 N N . GLY B 1 143 ? 6.41 22.25 24.828 1 92.69 143 GLY B N 1
ATOM 3917 C CA . GLY B 1 143 ? 7.598 21.422 24.969 1 92.69 143 GLY B CA 1
ATOM 3918 C C . GLY B 1 143 ? 8.648 21.719 23.906 1 92.69 143 GLY B C 1
ATOM 3919 O O . GLY B 1 143 ? 9.727 21.125 23.922 1 92.69 143 GLY B O 1
ATOM 3920 N N . GLY B 1 144 ? 8.328 22.672 23.047 1 96.12 144 GLY B N 1
ATOM 3921 C CA . GLY B 1 144 ? 9.258 23 21.984 1 96.12 144 GLY B CA 1
ATOM 3922 C C . GLY B 1 144 ? 8.719 22.688 20.609 1 96.12 144 GLY B C 1
ATOM 3923 O O . GLY B 1 144 ? 7.668 22.047 20.484 1 96.12 144 GLY B O 1
ATOM 3924 N N . GLN B 1 145 ? 9.352 23.203 19.625 1 97.69 145 GLN B N 1
ATOM 3925 C CA . GLN B 1 145 ? 8.914 23.016 18.25 1 97.69 145 GLN B CA 1
ATOM 3926 C C . GLN B 1 145 ? 10.023 22.406 17.391 1 97.69 145 GLN B C 1
ATOM 3928 O O . GLN B 1 145 ? 11.188 22.797 17.516 1 97.69 145 GLN B O 1
ATOM 3933 N N . ILE B 1 146 ? 9.664 21.406 16.641 1 98.06 146 ILE B N 1
ATOM 3934 C CA . ILE B 1 146 ? 10.594 20.688 15.789 1 98.06 146 ILE B CA 1
ATOM 3935 C C . ILE B 1 146 ? 10.297 21 14.32 1 98.06 146 ILE B C 1
ATOM 3937 O O . ILE B 1 146 ? 9.172 20.828 13.859 1 98.06 146 ILE B O 1
ATOM 3941 N N . VAL B 1 147 ? 11.305 21.484 13.609 1 96.88 147 VAL B N 1
ATOM 3942 C CA . VAL B 1 147 ? 11.164 21.797 12.195 1 96.88 147 VAL B CA 1
ATOM 3943 C C . VAL B 1 147 ? 11.883 20.734 11.352 1 96.88 147 VAL B C 1
ATOM 3945 O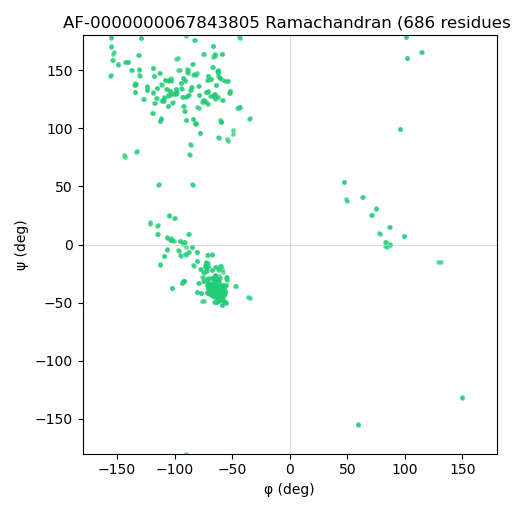 O . VAL B 1 147 ? 13.031 20.391 11.633 1 96.88 147 VAL B O 1
ATOM 3948 N N . ASP B 1 148 ? 11.203 20.219 10.438 1 96.5 148 ASP B N 1
ATOM 3949 C CA . ASP B 1 148 ? 11.758 19.219 9.523 1 96.5 148 ASP B CA 1
ATOM 3950 C C . ASP B 1 148 ? 10.992 19.203 8.203 1 96.5 148 ASP B C 1
ATOM 3952 O O . ASP B 1 148 ? 10.039 19.953 8.023 1 96.5 148 ASP B O 1
ATOM 3956 N N . ALA B 1 149 ? 11.516 18.484 7.246 1 96.12 149 ALA B N 1
ATOM 3957 C CA . ALA B 1 149 ? 10.883 18.422 5.934 1 96.12 149 ALA B CA 1
ATOM 3958 C C . ALA B 1 149 ? 10.891 17 5.387 1 96.12 149 ALA B C 1
ATOM 3960 O O . ALA B 1 149 ? 11.734 16.188 5.777 1 96.12 149 ALA B O 1
ATOM 3961 N N . THR B 1 150 ? 9.93 16.688 4.613 1 95.88 150 THR B N 1
ATOM 3962 C CA . THR B 1 150 ? 9.867 15.391 3.939 1 95.88 150 THR B CA 1
ATOM 3963 C C . THR B 1 150 ? 9.57 15.57 2.453 1 95.88 150 THR B C 1
ATOM 3965 O O . THR B 1 150 ? 8.914 16.531 2.059 1 95.88 150 THR B O 1
ATOM 3968 N N . LEU B 1 151 ? 10.125 14.727 1.637 1 95.69 151 LEU B N 1
ATOM 3969 C CA . LEU B 1 151 ? 9.852 14.734 0.203 1 95.69 151 LEU B CA 1
ATOM 3970 C C . LEU B 1 151 ? 8.523 14.055 -0.104 1 95.69 151 LEU B C 1
ATOM 3972 O O . LEU B 1 151 ? 8.188 13.039 0.514 1 95.69 151 LEU B O 1
ATOM 3976 N N . VAL B 1 152 ? 7.793 14.641 -0.931 1 96.44 152 VAL B N 1
ATOM 3977 C CA . VAL B 1 152 ? 6.527 14.102 -1.422 1 96.44 152 VAL B CA 1
ATOM 3978 C C . VAL B 1 152 ? 6.652 13.758 -2.902 1 96.44 152 VAL B C 1
ATOM 3980 O O . VAL B 1 152 ? 6.672 14.641 -3.758 1 96.44 152 VAL B O 1
ATOM 3983 N N . PRO B 1 153 ? 6.723 12.477 -3.184 1 95 153 PRO B N 1
ATOM 3984 C CA . PRO B 1 153 ? 6.957 12.07 -4.57 1 95 153 PRO B CA 1
ATOM 3985 C C . PRO B 1 153 ? 5.754 12.328 -5.473 1 95 153 PRO B C 1
ATOM 3987 O O . PRO B 1 153 ? 4.609 12.242 -5.02 1 95 153 PRO B O 1
ATOM 3990 N N . ALA B 1 154 ? 6.043 12.688 -6.707 1 92.69 154 ALA B N 1
ATOM 3991 C CA . ALA B 1 154 ? 5.082 12.781 -7.801 1 92.69 154 ALA B CA 1
ATOM 3992 C C . ALA B 1 154 ? 5.441 11.82 -8.93 1 92.69 154 ALA B C 1
ATOM 3994 O O . ALA B 1 154 ? 6.582 11.367 -9.023 1 92.69 154 ALA B O 1
ATOM 3995 N N . PRO B 1 155 ? 4.43 11.359 -9.695 1 86.81 155 PRO B N 1
ATOM 3996 C CA . PRO B 1 155 ? 4.758 10.445 -10.797 1 86.81 155 PRO B CA 1
ATOM 3997 C C . PRO B 1 155 ? 5.848 11 -11.711 1 86.81 155 PRO B C 1
ATOM 3999 O O . PRO B 1 155 ? 5.809 12.172 -12.086 1 86.81 155 PRO B O 1
ATOM 4002 N N . LYS B 1 156 ? 6.816 10.086 -11.953 1 82.12 156 LYS B N 1
ATOM 4003 C CA . LYS B 1 156 ? 7.945 10.492 -12.781 1 82.12 156 LYS B CA 1
ATOM 4004 C C . LYS B 1 156 ? 7.523 10.664 -14.234 1 82.12 156 LYS B C 1
ATOM 4006 O O . LYS B 1 156 ? 6.723 9.875 -14.758 1 82.12 156 LYS B O 1
ATOM 4011 N N . GLN B 1 157 ? 7.941 11.789 -14.742 1 74.06 157 GLN B N 1
ATOM 4012 C CA . GLN B 1 157 ? 7.625 12.078 -16.141 1 74.06 157 GLN B CA 1
ATOM 4013 C C . GLN B 1 157 ? 8.742 11.602 -17.062 1 74.06 157 GLN B C 1
ATOM 4015 O O . GLN B 1 157 ? 9.922 11.789 -16.766 1 74.06 157 GLN B O 1
ATOM 4020 N N . ARG B 1 158 ? 8.391 10.703 -17.938 1 72.56 158 ARG B N 1
ATOM 4021 C CA . ARG B 1 158 ? 9.391 10.266 -18.906 1 72.56 158 ARG B CA 1
ATOM 4022 C C . ARG B 1 158 ? 9.57 11.297 -20.016 1 72.56 158 ARG B C 1
ATOM 4024 O O . ARG B 1 158 ? 8.648 11.547 -20.797 1 72.56 158 ARG B O 1
ATOM 4031 N N . ASN B 1 159 ? 10.547 12.164 -19.891 1 70.56 159 ASN B N 1
ATOM 4032 C CA . ASN B 1 159 ? 10.875 13.172 -20.906 1 70.56 159 ASN B CA 1
ATOM 4033 C C . ASN B 1 159 ? 12.281 12.969 -21.469 1 70.56 159 ASN B C 1
ATOM 4035 O O . ASN B 1 159 ? 13.125 12.336 -20.828 1 70.56 159 ASN B O 1
ATOM 4039 N N . SER B 1 160 ? 12.383 13.258 -22.734 1 74.06 160 SER B N 1
ATOM 4040 C CA . SER B 1 160 ? 13.727 13.273 -23.297 1 74.06 160 SER B CA 1
ATOM 4041 C C . SER B 1 160 ? 14.625 14.273 -22.578 1 74.06 160 SER B C 1
ATOM 4043 O O . SER B 1 160 ? 14.133 15.133 -21.844 1 74.06 160 SER B O 1
ATOM 4045 N N . ARG B 1 161 ? 15.938 14.117 -22.797 1 75.5 161 ARG B N 1
ATOM 4046 C CA . ARG B 1 161 ? 16.891 15.016 -22.172 1 75.5 161 ARG B CA 1
ATOM 4047 C C . ARG B 1 161 ? 16.641 16.469 -22.578 1 75.5 161 ARG B C 1
ATOM 4049 O O . ARG B 1 161 ? 16.734 17.375 -21.75 1 75.5 161 ARG B O 1
ATOM 4056 N N . GLU B 1 162 ? 16.312 16.672 -23.812 1 73.12 162 GLU B N 1
ATOM 4057 C CA . GLU B 1 162 ? 16.078 18.016 -24.328 1 73.12 162 GLU B CA 1
ATOM 4058 C C . GLU B 1 162 ? 14.805 18.625 -23.734 1 73.12 162 GLU B C 1
ATOM 4060 O O . GLU B 1 162 ? 14.781 19.797 -23.359 1 73.12 162 GLU B O 1
ATOM 4065 N N . GLU B 1 163 ? 13.867 17.781 -23.578 1 74.62 163 GLU B N 1
ATOM 4066 C CA . GLU B 1 163 ? 12.602 18.234 -23 1 74.62 163 GLU B CA 1
ATOM 4067 C C . GLU B 1 163 ? 12.758 18.594 -21.531 1 74.62 163 GLU B C 1
ATOM 4069 O O . GLU B 1 163 ? 12.172 19.578 -21.062 1 74.62 163 GLU B O 1
ATOM 4074 N N . ASN B 1 164 ? 13.57 17.891 -20.875 1 73.31 164 ASN B N 1
ATOM 4075 C CA . ASN B 1 164 ? 13.797 18.141 -19.469 1 73.31 164 ASN B CA 1
ATOM 4076 C C . ASN B 1 164 ? 14.492 19.484 -19.234 1 73.31 164 ASN B C 1
ATOM 4078 O O . ASN B 1 164 ? 14.188 20.188 -18.281 1 73.31 164 ASN B O 1
ATOM 4082 N N . LYS B 1 165 ? 15.461 19.766 -20.094 1 75.06 165 LYS B N 1
ATOM 4083 C CA . LYS B 1 165 ? 16.156 21.031 -19.984 1 75.06 165 LYS B CA 1
ATOM 4084 C C . LYS B 1 165 ? 15.195 22.203 -20.156 1 75.06 165 LYS B C 1
ATOM 4086 O O . LYS B 1 165 ? 15.273 23.188 -19.406 1 75.06 165 LYS B O 1
ATOM 4091 N N . LEU B 1 166 ? 14.297 22.078 -21.047 1 72.06 166 LEU B N 1
ATOM 4092 C CA . LEU B 1 166 ? 13.328 23.141 -21.297 1 72.06 166 LEU B CA 1
ATOM 4093 C C . LEU B 1 166 ? 12.391 23.312 -20.109 1 72.06 166 LEU B C 1
ATOM 4095 O O . LEU B 1 166 ? 12.086 24.438 -19.719 1 72.06 166 LEU B O 1
ATOM 4099 N N . VAL B 1 167 ? 11.984 22.25 -19.594 1 70.06 167 VAL B N 1
ATOM 4100 C CA . VAL B 1 167 ? 11.047 22.266 -18.484 1 70.06 167 VAL B CA 1
ATOM 4101 C C . VAL B 1 167 ? 11.727 22.875 -17.25 1 70.06 167 VAL B C 1
ATOM 4103 O O . VAL B 1 167 ? 11.109 23.641 -16.516 1 70.06 167 VAL B O 1
ATOM 4106 N N . ARG B 1 168 ? 13.016 22.609 -17.078 1 72.19 168 ARG B N 1
ATOM 4107 C CA . ARG B 1 168 ? 13.766 23.141 -15.945 1 72.19 168 ARG B CA 1
ATOM 4108 C C . ARG B 1 168 ? 13.898 24.656 -16.031 1 72.19 168 ARG B C 1
ATOM 4110 O O . ARG B 1 168 ? 13.969 25.344 -15.008 1 72.19 168 ARG B O 1
ATOM 4117 N N . GLU B 1 169 ? 13.891 25.047 -17.266 1 71.75 169 GLU B N 1
ATOM 4118 C CA . GLU B 1 169 ? 14.023 26.484 -17.5 1 71.75 169 GLU B CA 1
ATOM 4119 C C . GLU B 1 169 ? 12.656 27.172 -17.484 1 71.75 169 GLU B C 1
ATOM 4121 O O . GLU B 1 169 ? 12.555 28.359 -17.781 1 71.75 169 GLU B O 1
ATOM 4126 N N . GLY B 1 170 ? 11.688 26.422 -17.094 1 69.38 170 GLY B N 1
ATOM 4127 C CA . GLY B 1 170 ? 10.352 26.984 -16.984 1 69.38 170 GLY B CA 1
ATOM 4128 C C . GLY B 1 170 ? 9.656 27.125 -18.328 1 69.38 170 GLY B C 1
ATOM 4129 O O . GLY B 1 170 ? 8.695 27.891 -18.453 1 69.38 170 GLY B O 1
ATOM 4130 N N . ALA B 1 171 ? 10.328 26.484 -19.438 1 70.88 171 ALA B N 1
ATOM 4131 C CA . ALA B 1 171 ? 9.75 26.578 -20.766 1 70.88 171 ALA B CA 1
ATOM 4132 C C . ALA B 1 171 ? 9.047 25.281 -21.156 1 70.88 171 ALA B C 1
ATOM 4134 O O . ALA B 1 171 ? 9.375 24.219 -20.656 1 70.88 171 ALA B O 1
ATOM 4135 N N . MET B 1 172 ? 7.91 25.375 -21.844 1 69.25 172 MET B N 1
ATOM 4136 C CA . MET B 1 172 ? 7.191 24.203 -22.344 1 69.25 172 MET B CA 1
ATOM 4137 C C . MET B 1 172 ? 7.703 23.812 -23.734 1 69.25 172 MET B C 1
ATOM 4139 O O . MET B 1 172 ? 7.828 24.656 -24.625 1 69.25 172 MET B O 1
ATOM 4143 N N . PRO B 1 173 ? 8.047 22.578 -23.922 1 69.38 173 PRO B N 1
ATOM 4144 C CA . PRO B 1 173 ? 8.477 22.172 -25.266 1 69.38 173 PRO B CA 1
ATOM 4145 C C . PRO B 1 173 ? 7.414 22.422 -26.328 1 69.38 173 PRO B C 1
ATOM 4147 O O . PRO B 1 173 ? 6.246 22.078 -26.125 1 69.38 173 PRO B O 1
ATOM 4150 N N . ALA B 1 174 ? 7.77 23.094 -27.25 1 67.56 174 ALA B N 1
ATOM 4151 C CA . ALA B 1 174 ? 6.867 23.484 -28.328 1 67.56 174 ALA B CA 1
ATOM 4152 C C . ALA B 1 174 ? 6.258 22.266 -29 1 67.56 174 ALA B C 1
ATOM 4154 O O . ALA B 1 174 ? 5.164 22.344 -29.578 1 67.56 174 ALA B O 1
ATOM 4155 N N . ASN B 1 175 ? 6.891 21.156 -28.906 1 69.31 175 ASN B N 1
ATOM 4156 C CA . ASN B 1 175 ? 6.457 19.984 -29.656 1 69.31 175 ASN B CA 1
ATOM 4157 C C . ASN B 1 175 ? 5.457 19.141 -28.859 1 69.31 175 ASN B C 1
ATOM 4159 O O . ASN B 1 175 ? 5 18.109 -29.344 1 69.31 175 ASN B O 1
ATOM 4163 N N . TRP B 1 176 ? 5.199 19.578 -27.656 1 72.56 176 TRP B N 1
ATOM 4164 C CA . TRP B 1 176 ? 4.246 18.781 -26.906 1 72.56 176 TRP B CA 1
ATOM 4165 C C . TRP B 1 176 ? 2.826 19 -27.406 1 72.56 176 TRP B C 1
ATOM 4167 O O . TRP B 1 176 ? 2.363 20.141 -27.516 1 72.56 176 TRP B O 1
ATOM 4177 N N . LYS B 1 177 ? 2.246 17.844 -27.797 1 75.25 177 LYS B N 1
ATOM 4178 C CA . LYS B 1 177 ? 0.812 17.922 -28.062 1 75.25 177 LYS B CA 1
ATOM 4179 C C . LYS B 1 177 ? 0.039 18.312 -26.797 1 75.25 177 LYS B C 1
ATOM 4181 O O . LYS B 1 177 ? 0.507 18.094 -25.688 1 75.25 177 LYS B O 1
ATOM 4186 N N . PRO B 1 178 ? -1.053 19.094 -27.016 1 71.38 178 PRO B N 1
ATOM 4187 C CA . PRO B 1 178 ? -1.839 19.562 -25.875 1 71.38 178 PRO B CA 1
ATOM 4188 C C . PRO B 1 178 ? -2.16 18.453 -24.875 1 71.38 178 PRO B C 1
ATOM 4190 O O . PRO B 1 178 ? -2.113 18.672 -23.656 1 71.38 178 PRO B O 1
ATOM 4193 N N . ALA B 1 179 ? -2.391 17.281 -25.391 1 69.81 179 ALA B N 1
ATOM 4194 C CA . ALA B 1 179 ? -2.746 16.172 -24.516 1 69.81 179 ALA B CA 1
ATOM 4195 C C . ALA B 1 179 ? -1.571 15.773 -23.625 1 69.81 179 ALA B C 1
ATOM 4197 O O . ALA B 1 179 ? -1.752 15.477 -22.438 1 69.81 179 ALA B O 1
ATOM 4198 N N . LYS B 1 180 ? -0.468 15.766 -24.25 1 72.38 180 LYS B N 1
ATOM 4199 C CA . LYS B 1 180 ? 0.737 15.43 -23.5 1 72.38 180 LYS B CA 1
ATOM 4200 C C . LYS B 1 180 ? 1.055 16.5 -22.469 1 72.38 180 LYS B C 1
ATOM 4202 O O . LYS B 1 180 ? 1.474 16.188 -21.344 1 72.38 180 LYS B O 1
ATOM 4207 N N . ARG B 1 181 ? 0.807 17.734 -22.828 1 70.38 181 ARG B N 1
ATOM 4208 C CA . ARG B 1 181 ? 1.11 18.859 -21.953 1 70.38 181 ARG B CA 1
ATOM 4209 C C . ARG B 1 181 ? 0.266 18.797 -20.688 1 70.38 181 ARG B C 1
ATOM 4211 O O . ARG B 1 181 ? 0.754 19.109 -19.594 1 70.38 181 ARG B O 1
ATOM 4218 N N . ARG B 1 182 ? -0.929 18.375 -20.875 1 71.75 182 ARG B N 1
ATOM 4219 C CA . ARG B 1 182 ? -1.847 18.344 -19.734 1 71.75 182 ARG B CA 1
ATOM 4220 C C . ARG B 1 182 ? -1.465 17.25 -18.75 1 71.75 182 ARG B C 1
ATOM 4222 O O . ARG B 1 182 ? -1.846 17.297 -17.578 1 71.75 182 ARG B O 1
ATOM 4229 N N . GLN B 1 183 ? -0.631 16.344 -19.234 1 76.94 183 GLN B N 1
ATOM 4230 C CA . GLN B 1 183 ? -0.308 15.18 -18.406 1 76.94 183 GLN B CA 1
ATOM 4231 C C . GLN B 1 183 ? 1.077 15.312 -17.781 1 76.94 183 GLN B C 1
ATOM 4233 O O . GLN B 1 183 ? 1.518 14.438 -17.047 1 76.94 183 GLN B O 1
ATOM 4238 N N . LYS B 1 184 ? 1.637 16.469 -18.047 1 78.31 184 LYS B N 1
ATOM 4239 C CA . LYS B 1 184 ? 2.998 16.641 -17.547 1 78.31 184 LYS B CA 1
ATOM 4240 C C . LYS B 1 184 ? 3.029 17.641 -16.391 1 78.31 184 LYS B C 1
ATOM 4242 O O . LYS B 1 184 ? 2.455 18.734 -16.484 1 78.31 184 LYS B O 1
ATOM 4247 N N . ASP B 1 185 ? 3.578 17.25 -15.336 1 82.69 185 ASP B N 1
ATOM 4248 C CA . ASP B 1 185 ? 3.787 18.156 -14.211 1 82.69 185 ASP B CA 1
ATOM 4249 C C . ASP B 1 185 ? 5.039 19.016 -14.414 1 82.69 185 ASP B C 1
ATOM 4251 O O . ASP B 1 185 ? 6.152 18.562 -14.117 1 82.69 185 ASP B O 1
ATOM 4255 N N . THR B 1 186 ? 4.852 20.172 -14.75 1 80.44 186 THR B N 1
ATOM 4256 C CA . THR B 1 186 ? 5.984 21.031 -15.07 1 80.44 186 THR B CA 1
ATOM 4257 C C . THR B 1 186 ? 6.48 21.766 -13.828 1 80.44 186 THR B C 1
ATOM 4259 O O . THR B 1 186 ? 7.531 22.422 -13.867 1 80.44 186 THR B O 1
ATOM 4262 N N . ASP B 1 187 ? 5.809 21.703 -12.773 1 88.38 187 ASP B N 1
ATOM 4263 C CA . ASP B 1 187 ? 6.203 22.422 -11.562 1 88.38 187 ASP B CA 1
ATOM 4264 C C . ASP B 1 187 ? 7.086 21.547 -10.672 1 88.38 187 ASP B C 1
ATOM 4266 O O . ASP B 1 187 ? 7.992 22.047 -10.008 1 88.38 187 ASP B O 1
ATOM 4270 N N . ALA B 1 188 ? 6.848 20.219 -10.703 1 90.19 188 ALA B N 1
ATOM 4271 C CA . ALA B 1 188 ? 7.629 19.297 -9.875 1 90.19 188 ALA B CA 1
ATOM 4272 C C . ALA B 1 188 ? 9.109 19.344 -10.258 1 90.19 188 ALA B C 1
ATOM 4274 O O . ALA B 1 188 ? 9.453 19.609 -11.414 1 90.19 188 ALA B O 1
ATOM 4275 N N . THR B 1 189 ? 9.969 19.125 -9.242 1 90.5 189 THR B N 1
ATOM 4276 C CA . THR B 1 189 ? 11.398 19.234 -9.531 1 90.5 189 THR B CA 1
ATOM 4277 C C . THR B 1 189 ? 12.148 18.031 -8.992 1 90.5 189 THR B C 1
ATOM 4279 O O . THR B 1 189 ? 11.602 17.234 -8.227 1 90.5 189 THR B O 1
ATOM 4282 N N . TRP B 1 190 ? 13.289 17.906 -9.5 1 90.06 190 TRP B N 1
ATOM 4283 C CA . TRP B 1 190 ? 14.18 16.828 -9.086 1 90.06 190 TRP B CA 1
ATOM 4284 C C . TRP B 1 190 ? 15.102 17.297 -7.961 1 90.06 190 TRP B C 1
ATOM 4286 O O . TRP B 1 190 ? 15.484 18.469 -7.906 1 90.06 190 TRP B O 1
ATOM 4296 N N . THR B 1 191 ? 15.375 16.422 -7.039 1 91.12 191 THR B N 1
ATOM 4297 C CA . THR B 1 191 ? 16.375 16.656 -6.008 1 91.12 191 THR B CA 1
ATOM 4298 C C . THR B 1 191 ? 17.141 15.367 -5.695 1 91.12 191 THR B C 1
ATOM 4300 O O . THR B 1 191 ? 16.703 14.273 -6.066 1 91.12 191 THR B O 1
ATOM 4303 N N . GLN B 1 192 ? 18.297 15.5 -5.184 1 89.88 192 GLN B N 1
ATOM 4304 C CA . GLN B 1 192 ? 19.109 14.336 -4.816 1 89.88 192 GLN B CA 1
ATOM 4305 C C . GLN B 1 192 ? 19.234 14.219 -3.303 1 89.88 192 GLN B C 1
ATOM 4307 O O . GLN B 1 192 ? 19.562 15.195 -2.621 1 89.88 192 GLN B O 1
ATOM 4312 N N . LYS B 1 193 ? 18.844 13.062 -2.822 1 84.44 193 LYS B N 1
ATOM 4313 C CA . LYS B 1 193 ? 18.984 12.75 -1.403 1 84.44 193 LYS B CA 1
ATOM 4314 C C . LYS B 1 193 ? 19.719 11.422 -1.202 1 84.44 193 LYS B C 1
ATOM 4316 O O . LYS B 1 193 ? 19.25 10.383 -1.678 1 84.44 193 LYS B O 1
ATOM 4321 N N . HIS B 1 194 ? 20.75 11.469 -0.444 1 82.5 194 HIS B N 1
ATOM 4322 C CA . HIS B 1 194 ? 21.562 10.289 -0.174 1 82.5 194 HIS B CA 1
ATOM 4323 C C . HIS B 1 194 ? 21.922 9.562 -1.464 1 82.5 194 HIS B C 1
ATOM 4325 O O . HIS B 1 194 ? 21.781 8.336 -1.554 1 82.5 194 HIS B O 1
ATOM 4331 N N . GLY B 1 195 ? 22.203 10.312 -2.482 1 82.88 195 GLY B N 1
ATOM 4332 C CA . GLY B 1 195 ? 22.656 9.75 -3.74 1 82.88 195 GLY B CA 1
ATOM 4333 C C . GLY B 1 195 ? 21.516 9.266 -4.625 1 82.88 195 GLY B C 1
ATOM 4334 O O . GLY B 1 195 ? 21.766 8.734 -5.715 1 82.88 195 GLY B O 1
ATOM 4335 N N . LYS B 1 196 ? 20.375 9.383 -4.156 1 87.44 196 LYS B N 1
ATOM 4336 C CA . LYS B 1 196 ? 19.203 8.961 -4.945 1 87.44 196 LYS B CA 1
ATOM 4337 C C . LYS B 1 196 ? 18.406 10.164 -5.43 1 87.44 196 LYS B C 1
ATOM 4339 O O . LYS B 1 196 ? 18.25 11.148 -4.699 1 87.44 196 LYS B O 1
ATOM 4344 N N . ASN B 1 197 ? 17.922 10.055 -6.637 1 89.5 197 ASN B N 1
ATOM 4345 C CA . ASN B 1 197 ? 17.141 11.133 -7.223 1 89.5 197 ASN B CA 1
ATOM 4346 C C . ASN B 1 197 ? 15.664 11.016 -6.852 1 89.5 197 ASN B C 1
ATOM 4348 O O . ASN B 1 197 ? 15.102 9.914 -6.859 1 89.5 197 ASN B O 1
ATOM 4352 N N . HIS B 1 198 ? 15.172 12.117 -6.453 1 91.88 198 HIS B N 1
ATOM 4353 C CA . HIS B 1 198 ? 13.758 12.18 -6.098 1 91.88 198 HIS B CA 1
ATOM 4354 C C . HIS B 1 198 ? 13.039 13.258 -6.898 1 91.88 198 HIS B C 1
ATOM 4356 O O . HIS B 1 198 ? 13.578 14.336 -7.125 1 91.88 198 HIS B O 1
ATOM 4362 N N . PHE B 1 199 ? 11.844 12.906 -7.398 1 92.69 199 PHE B N 1
ATOM 4363 C CA . PHE B 1 199 ? 11.039 13.828 -8.188 1 92.69 199 PHE B CA 1
ATOM 4364 C C . PHE B 1 199 ? 9.727 14.156 -7.477 1 92.69 199 PHE B C 1
ATOM 4366 O O . PHE B 1 199 ? 9.008 13.25 -7.051 1 92.69 199 PHE B O 1
ATOM 4373 N N . GLY B 1 200 ? 9.477 15.422 -7.309 1 95.62 200 GLY B N 1
ATOM 4374 C CA . GLY B 1 200 ? 8.188 15.766 -6.734 1 95.62 200 GLY B CA 1
ATOM 4375 C C . GLY B 1 200 ? 8.219 17.047 -5.926 1 95.62 200 GLY B C 1
ATOM 4376 O O . GLY B 1 200 ? 8.68 18.094 -6.414 1 95.62 200 GLY B O 1
ATOM 4377 N N . TYR B 1 201 ? 7.703 17 -4.801 1 96.81 201 TYR B N 1
ATOM 4378 C CA . TYR B 1 201 ? 7.48 18.172 -3.973 1 96.81 201 TYR B CA 1
ATOM 4379 C C . TYR B 1 201 ? 8.031 17.969 -2.568 1 96.81 201 TYR B C 1
ATOM 4381 O O . TYR B 1 201 ? 8.648 16.938 -2.285 1 96.81 201 TYR B O 1
ATOM 4389 N N . LYS B 1 202 ? 7.918 19.016 -1.76 1 96.38 202 LYS B N 1
ATOM 4390 C CA . LYS B 1 202 ? 8.453 19 -0.401 1 96.38 202 LYS B CA 1
ATOM 4391 C C . LYS B 1 202 ? 7.438 19.562 0.592 1 96.38 202 LYS B C 1
ATOM 4393 O O . LYS B 1 202 ? 6.785 20.578 0.312 1 96.38 202 LYS B O 1
ATOM 4398 N N . LEU B 1 203 ? 7.246 18.844 1.65 1 97.25 203 LEU B N 1
ATOM 4399 C CA . LEU B 1 203 ? 6.402 19.281 2.758 1 97.25 203 LEU B CA 1
ATOM 4400 C C . LEU B 1 203 ? 7.242 19.562 3.996 1 97.25 203 LEU B C 1
ATOM 4402 O O . LEU B 1 203 ? 7.805 18.656 4.602 1 97.25 203 LEU B O 1
ATOM 4406 N N . SER B 1 204 ? 7.402 20.828 4.355 1 97.44 204 SER B N 1
ATOM 4407 C CA . SER B 1 204 ? 8.078 21.234 5.582 1 97.44 204 SER B CA 1
ATOM 4408 C C . SER B 1 204 ? 7.078 21.453 6.715 1 97.44 204 SER B C 1
ATOM 4410 O O . SER B 1 204 ? 6.02 22.047 6.516 1 97.44 204 SER B O 1
ATOM 4412 N N . VAL B 1 205 ? 7.449 20.906 7.848 1 97.94 205 VAL B N 1
ATOM 4413 C CA . VAL B 1 205 ? 6.457 20.953 8.914 1 97.94 205 VAL B CA 1
ATOM 4414 C C . VAL B 1 205 ? 7.105 21.469 10.203 1 97.94 205 VAL B C 1
ATOM 4416 O O . VAL B 1 205 ? 8.32 21.375 10.367 1 97.94 205 VAL B O 1
ATOM 4419 N N . ASN B 1 206 ? 6.363 22.109 11.016 1 98 206 ASN B N 1
ATOM 4420 C CA . ASN B 1 206 ? 6.609 22.391 12.422 1 98 206 ASN B CA 1
ATOM 4421 C C . ASN B 1 206 ? 5.75 21.531 13.336 1 98 206 ASN B C 1
ATOM 4423 O O . ASN B 1 206 ? 4.52 21.547 13.242 1 98 206 ASN B O 1
ATOM 4427 N N . VAL B 1 207 ? 6.398 20.75 14.148 1 98.25 207 VAL B N 1
ATOM 4428 C CA . VAL B 1 207 ? 5.707 19.812 15.016 1 98.25 207 VAL B CA 1
ATOM 4429 C C . VAL B 1 207 ? 6 20.141 16.484 1 98.25 207 VAL B C 1
ATOM 4431 O O . VAL B 1 207 ? 7.145 20.406 16.844 1 98.25 207 VAL B O 1
ATOM 4434 N N . ASP B 1 208 ? 4.988 20.203 17.266 1 97.06 208 ASP B N 1
ATOM 4435 C CA . ASP B 1 208 ? 5.238 20.406 18.688 1 97.06 208 ASP B CA 1
ATOM 4436 C C . ASP B 1 208 ? 5.836 19.156 19.344 1 97.06 208 ASP B C 1
ATOM 4438 O O . ASP B 1 208 ? 5.438 18.047 19.016 1 97.06 208 ASP B O 1
ATOM 4442 N N . LYS B 1 209 ? 6.703 19.375 20.188 1 96.31 209 LYS B N 1
ATOM 4443 C CA . LYS B 1 209 ? 7.48 18.281 20.781 1 96.31 209 LYS B CA 1
ATOM 4444 C C . LYS B 1 209 ? 6.609 17.406 21.672 1 96.31 209 LYS B C 1
ATOM 4446 O O . LYS B 1 209 ? 6.699 16.172 21.609 1 96.31 209 LYS B O 1
ATOM 4451 N N . LYS B 1 210 ? 5.73 17.906 22.391 1 94.56 210 LYS B N 1
ATOM 4452 C CA . LYS B 1 210 ? 5.004 17.172 23.422 1 94.56 210 LYS B CA 1
ATOM 4453 C C . LYS B 1 210 ? 3.971 16.234 22.797 1 94.56 210 LYS B C 1
ATOM 4455 O O . LYS B 1 210 ? 3.947 15.031 23.109 1 94.56 210 LYS B O 1
ATOM 4460 N N . TYR B 1 211 ? 3.166 16.75 21.859 1 96.06 211 TYR B N 1
ATOM 4461 C CA . TYR B 1 211 ? 2.016 16 21.391 1 96.06 211 TYR B CA 1
ATOM 4462 C C . TYR B 1 211 ? 2.238 15.508 19.953 1 96.06 211 TYR B C 1
ATOM 4464 O O . TYR B 1 211 ? 1.433 14.75 19.422 1 96.06 211 TYR B O 1
ATOM 4472 N N . LYS B 1 212 ? 3.258 15.945 19.25 1 97.12 212 LYS B N 1
ATOM 4473 C CA . LYS B 1 212 ? 3.574 15.57 17.875 1 97.12 212 LYS B CA 1
ATOM 4474 C C . LYS B 1 212 ? 2.471 16.016 16.922 1 97.12 212 LYS B C 1
ATOM 4476 O O . LYS B 1 212 ? 2.053 15.242 16.047 1 97.12 212 LYS B O 1
ATOM 4481 N N . ILE B 1 213 ? 1.978 17.219 17.188 1 98 213 ILE B N 1
ATOM 4482 C CA . ILE B 1 213 ? 0.955 17.797 16.328 1 98 213 ILE B CA 1
ATOM 4483 C C . ILE B 1 213 ? 1.602 18.766 15.344 1 98 213 ILE B C 1
ATOM 4485 O O . ILE B 1 213 ? 2.479 19.547 15.719 1 98 213 ILE B O 1
ATOM 4489 N N . ILE B 1 214 ? 1.238 18.672 14.078 1 98.56 214 ILE B N 1
ATOM 4490 C CA . ILE B 1 214 ? 1.712 19.641 13.094 1 98.56 214 ILE B CA 1
ATOM 4491 C C . ILE B 1 214 ? 1.03 20.984 13.328 1 98.56 214 ILE B C 1
ATOM 4493 O O . ILE B 1 214 ? -0.197 21.078 13.266 1 98.56 214 ILE B O 1
ATOM 4497 N N . ARG B 1 215 ? 1.808 21.984 13.562 1 98.25 215 ARG B N 1
ATOM 4498 C CA . ARG B 1 215 ? 1.257 23.297 13.891 1 98.25 215 ARG B CA 1
ATOM 4499 C C . ARG B 1 215 ? 1.312 24.234 12.688 1 98.25 215 ARG B C 1
ATOM 4501 O O . ARG B 1 215 ? 0.407 25.047 12.484 1 98.25 215 ARG B O 1
ATOM 4508 N N . LYS B 1 216 ? 2.348 24.094 11.977 1 97.62 216 LYS B N 1
ATOM 4509 C CA . LYS B 1 216 ? 2.559 24.859 10.742 1 97.62 216 LYS B CA 1
ATOM 4510 C C . LYS B 1 216 ? 3.193 23.984 9.664 1 97.62 216 LYS B C 1
ATOM 4512 O O . LYS B 1 216 ? 3.787 22.953 9.969 1 97.62 216 LYS B O 1
ATOM 4517 N N . PHE B 1 217 ? 2.984 24.406 8.453 1 97.81 217 PHE B N 1
ATOM 4518 C CA . PHE B 1 217 ? 3.631 23.688 7.363 1 97.81 217 PHE B CA 1
ATOM 4519 C C . PHE B 1 217 ? 3.842 24.609 6.16 1 97.81 217 PHE B C 1
ATOM 4521 O O . PHE B 1 217 ? 3.211 25.656 6.062 1 97.81 217 PHE B O 1
ATOM 4528 N N . GLU B 1 218 ? 4.727 24.25 5.359 1 96.94 218 GLU B N 1
ATOM 4529 C CA . GLU B 1 218 ? 5 24.906 4.078 1 96.94 218 GLU B CA 1
ATOM 4530 C C . GLU B 1 218 ? 5.184 23.875 2.971 1 96.94 218 GLU B C 1
ATOM 4532 O O . GLU B 1 218 ? 5.785 22.812 3.188 1 96.94 218 GLU B O 1
ATOM 4537 N N . THR B 1 219 ? 4.582 24.188 1.83 1 96.38 219 THR B N 1
ATOM 4538 C CA . THR B 1 219 ? 4.691 23.297 0.679 1 96.38 219 THR B CA 1
ATOM 4539 C C . THR B 1 219 ? 5.535 23.938 -0.421 1 96.38 219 THR B C 1
ATOM 4541 O O . THR B 1 219 ? 5.449 25.141 -0.651 1 96.38 219 THR B O 1
ATOM 4544 N N . ASP B 1 220 ? 6.371 23.141 -0.993 1 96.38 220 ASP B N 1
ATOM 4545 C CA . ASP B 1 220 ? 7.219 23.625 -2.08 1 96.38 220 ASP B CA 1
ATOM 4546 C C . ASP B 1 220 ? 7.656 22.469 -2.984 1 96.38 220 ASP B C 1
ATOM 4548 O O . ASP B 1 220 ? 7.266 21.328 -2.771 1 96.38 220 ASP B O 1
ATOM 4552 N N . THR B 1 221 ? 8.414 22.797 -4.039 1 95 221 THR B N 1
ATOM 4553 C CA . THR B 1 221 ? 8.945 21.766 -4.918 1 95 221 THR B CA 1
ATOM 4554 C C . THR B 1 221 ? 10.117 21.047 -4.254 1 95 221 THR B C 1
ATOM 4556 O O . THR B 1 221 ? 10.688 21.547 -3.277 1 95 221 THR B O 1
ATOM 4559 N N . ALA B 1 222 ? 10.477 19.953 -4.742 1 94.38 222 ALA B N 1
ATOM 4560 C CA . ALA B 1 222 ? 11.484 19.094 -4.129 1 94.38 222 ALA B CA 1
ATOM 4561 C C . ALA B 1 222 ? 12.852 19.766 -4.121 1 94.38 222 ALA B C 1
ATOM 4563 O O . ALA B 1 222 ? 13.672 19.5 -3.236 1 94.38 222 ALA B O 1
ATOM 4564 N N . SER B 1 223 ? 13.125 20.672 -5.023 1 92.56 223 SER B N 1
ATOM 4565 C CA . SER B 1 223 ? 14.461 21.234 -5.199 1 92.56 223 SER B CA 1
ATOM 4566 C C . SER B 1 223 ? 14.719 22.359 -4.219 1 92.56 223 SER B C 1
ATOM 4568 O O . SER B 1 223 ? 15.875 22.719 -3.969 1 92.56 223 SER B O 1
ATOM 4570 N N . VAL B 1 224 ? 13.688 22.922 -3.643 1 91.88 224 VAL B N 1
ATOM 4571 C CA . VAL B 1 224 ? 13.844 24.062 -2.744 1 91.88 224 VAL B CA 1
ATOM 4572 C C . VAL B 1 224 ? 14.453 23.609 -1.423 1 91.88 224 VAL B C 1
ATOM 4574 O O . VAL B 1 224 ? 14.023 22.594 -0.855 1 91.88 224 VAL B O 1
ATOM 4577 N N . HIS B 1 225 ? 15.406 24.297 -1.048 1 90.19 225 HIS B N 1
ATOM 4578 C CA . HIS B 1 225 ? 16.078 23.953 0.196 1 90.19 225 HIS B CA 1
ATOM 4579 C C . HIS B 1 225 ? 15.188 24.203 1.403 1 90.19 225 HIS B C 1
ATOM 4581 O O . HIS B 1 225 ? 14.516 25.25 1.478 1 90.19 225 HIS B O 1
ATOM 4587 N N . ASP B 1 226 ? 15.227 23.406 2.363 1 85.44 226 ASP B N 1
ATOM 4588 C CA . ASP B 1 226 ? 14.359 23.438 3.537 1 85.44 226 ASP B CA 1
ATOM 4589 C C . ASP B 1 226 ? 14.586 24.688 4.363 1 85.44 226 ASP B C 1
ATOM 4591 O O . ASP B 1 226 ? 13.672 25.172 5.043 1 85.44 226 ASP B O 1
ATOM 4595 N N . SER B 1 227 ? 15.805 25.219 4.344 1 85.81 227 SER B N 1
ATOM 4596 C CA . SER B 1 227 ? 16.141 26.375 5.168 1 85.81 227 SER B CA 1
ATOM 4597 C C . SER B 1 227 ? 15.305 27.594 4.785 1 85.81 227 SER B C 1
ATOM 4599 O O . SER B 1 227 ? 15.078 28.484 5.609 1 85.81 227 SER B O 1
ATOM 4601 N N . LYS B 1 228 ? 14.766 27.609 3.605 1 87 228 LYS B N 1
ATOM 4602 C CA . LYS B 1 228 ? 13.992 28.75 3.121 1 87 228 LYS B CA 1
ATOM 4603 C C . LYS B 1 228 ? 12.633 28.828 3.807 1 87 228 LYS B C 1
ATOM 4605 O O . LYS B 1 228 ? 12.008 29.891 3.844 1 87 228 LYS B O 1
ATOM 4610 N N . HIS B 1 229 ? 12.227 27.734 4.34 1 90.62 229 HIS B N 1
ATOM 4611 C CA . HIS B 1 229 ? 10.898 27.672 4.938 1 90.62 229 HIS B CA 1
ATOM 4612 C C . HIS B 1 229 ? 10.953 27.906 6.441 1 90.62 229 HIS B C 1
ATOM 4614 O O . HIS B 1 229 ? 9.914 28.031 7.094 1 90.62 229 HIS B O 1
ATOM 4620 N N . PHE B 1 230 ? 12.117 28.016 6.984 1 90.81 230 PHE B N 1
ATOM 4621 C CA . PHE B 1 230 ? 12.32 27.969 8.422 1 90.81 230 PHE B CA 1
ATOM 4622 C C . PHE B 1 230 ? 11.523 29.047 9.133 1 90.81 230 PHE B C 1
ATOM 4624 O O . PHE B 1 230 ? 10.758 28.766 10.047 1 90.81 230 PHE B O 1
ATOM 4631 N N . ASP B 1 231 ? 11.531 30.281 8.672 1 88.94 231 ASP B N 1
ATOM 4632 C CA . ASP B 1 231 ? 10.906 31.422 9.352 1 88.94 231 ASP B CA 1
ATOM 4633 C C . ASP B 1 231 ? 9.383 31.281 9.344 1 88.94 231 ASP B C 1
ATOM 4635 O O . ASP B 1 231 ? 8.727 31.562 10.344 1 88.94 231 ASP B O 1
ATOM 4639 N N . ALA B 1 232 ? 8.977 30.797 8.258 1 92.56 232 ALA B N 1
ATOM 4640 C CA . ALA B 1 232 ? 7.527 30.672 8.094 1 92.56 232 ALA B CA 1
ATOM 4641 C C . ALA B 1 232 ? 6.973 29.531 8.953 1 92.56 232 ALA B C 1
ATOM 4643 O O . ALA B 1 232 ? 5.77 29.484 9.227 1 92.56 232 ALA B O 1
ATOM 4644 N N . LEU B 1 233 ? 7.832 28.672 9.414 1 95.19 233 LEU B N 1
ATOM 4645 C CA . LEU B 1 233 ? 7.395 27.469 10.117 1 95.19 233 LEU B CA 1
ATOM 4646 C C . LEU B 1 233 ? 7.387 27.703 11.625 1 95.19 233 LEU B C 1
ATOM 4648 O O . LEU B 1 233 ? 6.844 26.891 12.383 1 95.19 233 LEU B O 1
ATOM 4652 N N . ILE B 1 234 ? 7.902 28.75 12.109 1 95 234 ILE B N 1
ATOM 4653 C CA . ILE B 1 234 ? 8.008 28.984 13.547 1 95 234 ILE B CA 1
ATOM 4654 C C . ILE B 1 234 ? 6.633 29.328 14.117 1 95 234 ILE B C 1
ATOM 4656 O O . ILE B 1 234 ? 5.926 30.188 13.594 1 95 234 ILE B O 1
ATOM 4660 N N . ASP B 1 235 ? 6.254 28.594 15.031 1 94.69 235 ASP B N 1
ATOM 4661 C CA . ASP B 1 235 ? 5 28.797 15.75 1 94.69 235 ASP B CA 1
ATOM 4662 C C . ASP B 1 235 ? 5.203 29.672 16.984 1 94.69 235 ASP B C 1
ATOM 4664 O O . ASP B 1 235 ? 5.766 29.219 17.984 1 94.69 235 ASP B O 1
ATOM 4668 N N . ARG B 1 236 ? 4.668 30.766 17.031 1 92.25 236 ARG B N 1
ATOM 4669 C CA . ARG B 1 236 ? 4.867 31.734 18.125 1 92.25 236 ARG B CA 1
ATOM 4670 C C . ARG B 1 236 ? 3.996 31.375 19.328 1 92.25 236 ARG B C 1
ATOM 4672 O O . ARG B 1 236 ? 4.219 31.891 20.422 1 92.25 236 ARG B O 1
ATOM 4679 N N . SER B 1 237 ? 3.082 30.516 19.094 1 92.19 237 SER B N 1
ATOM 4680 C CA . SER B 1 237 ? 2.131 30.219 20.156 1 92.19 237 SER B CA 1
ATOM 4681 C C . SER B 1 237 ? 2.648 29.094 21.062 1 92.19 237 SER B C 1
ATOM 4683 O O . SER B 1 237 ? 2.047 28.781 22.094 1 92.19 237 SER B O 1
ATOM 4685 N N . ASN B 1 238 ? 3.803 28.484 20.641 1 94.06 238 ASN B N 1
ATOM 4686 C CA . ASN B 1 238 ? 4.367 27.422 21.469 1 94.06 238 ASN B CA 1
ATOM 4687 C C . ASN B 1 238 ? 4.812 27.969 22.828 1 94.06 238 ASN B C 1
ATOM 4689 O O . ASN B 1 238 ? 5.449 29.016 22.906 1 94.06 238 ASN B O 1
ATOM 4693 N N . THR B 1 239 ? 4.543 27.266 23.906 1 92.81 239 THR B N 1
ATOM 4694 C CA . THR B 1 239 ? 4.836 27.734 25.25 1 92.81 239 THR B CA 1
ATOM 4695 C C . THR B 1 239 ? 6.332 27.641 25.547 1 92.81 239 THR B C 1
ATOM 4697 O O . THR B 1 239 ? 6.828 28.297 26.469 1 92.81 239 THR B O 1
ATOM 4700 N N . SER B 1 240 ? 6.969 26.797 24.859 1 94.44 240 SER B N 1
ATOM 4701 C CA . SER B 1 240 ? 8.414 26.672 25 1 94.44 240 SER B CA 1
ATOM 4702 C C . SER B 1 240 ? 9.141 27.469 23.922 1 94.44 240 SER B C 1
ATOM 4704 O O . SER B 1 240 ? 8.648 27.594 22.797 1 94.44 240 SER B O 1
ATOM 4706 N N . ARG B 1 241 ? 10.32 27.938 24.234 1 95.12 241 ARG B N 1
ATOM 4707 C CA . ARG B 1 241 ? 11.102 28.75 23.297 1 95.12 241 ARG B CA 1
ATOM 4708 C C . ARG B 1 241 ? 12.086 27.891 22.516 1 95.12 241 ARG B C 1
ATOM 4710 O O . ARG B 1 241 ? 12.836 28.406 21.688 1 95.12 241 ARG B O 1
ATOM 4717 N N . ASP B 1 242 ? 12.039 26.625 22.75 1 96.94 242 ASP B N 1
ATOM 4718 C CA . ASP B 1 242 ? 13.023 25.734 22.125 1 96.94 242 ASP B CA 1
ATOM 4719 C C . ASP B 1 242 ? 12.648 25.453 20.672 1 96.94 242 ASP B C 1
ATOM 4721 O O . ASP B 1 242 ? 11.516 25.078 20.375 1 96.94 242 ASP B O 1
ATOM 4725 N N . VAL B 1 243 ? 13.602 25.656 19.766 1 97.12 243 VAL B N 1
ATOM 4726 C CA . VAL B 1 243 ? 13.422 25.359 18.359 1 97.12 243 VAL B CA 1
ATOM 4727 C C . VAL B 1 243 ? 14.438 24.312 17.906 1 97.12 243 VAL B C 1
ATOM 4729 O O . VAL B 1 243 ? 15.648 24.578 17.906 1 97.12 243 VAL B O 1
ATOM 4732 N N . TYR B 1 244 ? 13.906 23.141 17.562 1 97.31 244 TYR B N 1
ATOM 4733 C CA . TYR B 1 244 ? 14.766 22.047 17.141 1 97.31 244 TYR B CA 1
ATOM 4734 C C . TYR B 1 244 ? 14.797 21.906 15.633 1 97.31 244 TYR B C 1
ATOM 4736 O O . TYR B 1 244 ? 13.75 21.891 14.977 1 97.31 244 TYR B O 1
ATOM 4744 N N . ALA B 1 245 ? 15.984 21.812 15.016 1 96 245 ALA B N 1
ATOM 4745 C CA . ALA B 1 245 ? 16.156 21.625 13.578 1 96 245 ALA B CA 1
ATOM 4746 C C . ALA B 1 245 ? 17.469 20.938 13.266 1 96 245 ALA B C 1
ATOM 4748 O O . ALA B 1 245 ? 18.312 20.766 14.148 1 96 245 ALA B O 1
ATOM 4749 N N . ASP B 1 246 ? 17.562 20.453 12.086 1 93 246 ASP B N 1
ATOM 4750 C 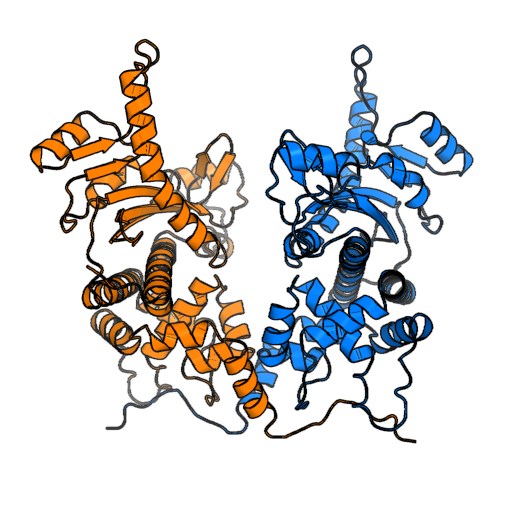CA . ASP B 1 246 ? 18.766 19.719 11.711 1 93 246 ASP B CA 1
ATOM 4751 C C . ASP B 1 246 ? 19.891 20.656 11.305 1 93 246 ASP B C 1
ATOM 4753 O O . ASP B 1 246 ? 19.719 21.875 11.328 1 93 246 ASP B O 1
ATOM 4757 N N . ARG B 1 247 ? 21.016 20.141 11.023 1 90.56 247 ARG B N 1
ATOM 4758 C CA . ARG B 1 247 ? 22.219 20.906 10.758 1 90.56 247 ARG B CA 1
ATOM 4759 C C . ARG B 1 247 ? 22.078 21.734 9.492 1 90.56 247 ARG B C 1
ATOM 4761 O O . ARG B 1 247 ? 22.781 22.734 9.312 1 90.56 247 ARG B O 1
ATOM 4768 N N . GLY B 1 248 ? 21.141 21.391 8.641 1 87.06 248 GLY B N 1
ATOM 4769 C CA . GLY B 1 248 ? 20.938 22.125 7.402 1 87.06 248 GLY B CA 1
ATOM 4770 C C . GLY B 1 248 ? 20.328 23.5 7.617 1 87.06 248 GLY B C 1
ATOM 4771 O O . GLY B 1 248 ? 20.344 24.344 6.719 1 87.06 248 GLY B O 1
ATOM 4772 N N . HIS B 1 249 ? 19.922 23.75 8.781 1 90.44 249 HIS B N 1
ATOM 4773 C CA . HIS B 1 249 ? 19.25 25.016 9.07 1 90.44 249 HIS B CA 1
ATOM 4774 C C . HIS B 1 249 ? 20.188 26 9.766 1 90.44 249 HIS B C 1
ATOM 4776 O O . HIS B 1 249 ? 19.781 27.094 10.133 1 90.44 249 HIS B O 1
ATOM 4782 N N . THR B 1 250 ? 21.375 25.594 9.891 1 87.44 250 THR B N 1
ATOM 4783 C CA . THR B 1 250 ? 22.312 26.453 10.602 1 87.44 250 THR B CA 1
ATOM 4784 C C . THR B 1 250 ? 22.734 27.625 9.727 1 87.44 250 THR B C 1
ATOM 4786 O O . THR B 1 250 ? 23.094 27.453 8.562 1 87.44 250 THR B O 1
ATOM 4789 N N . SER B 1 251 ? 22.531 28.797 10.258 1 87.38 251 SER B N 1
ATOM 4790 C CA . SER B 1 251 ? 23 30.047 9.656 1 87.38 251 SER B CA 1
ATOM 4791 C C . SER B 1 251 ? 23.156 31.141 10.703 1 87.38 251 SER B C 1
ATOM 4793 O O . SER B 1 251 ? 22.406 31.188 11.68 1 87.38 251 SER B O 1
ATOM 4795 N N . ALA B 1 252 ? 24.203 31.984 10.453 1 87.38 252 ALA B N 1
ATOM 4796 C CA . ALA B 1 252 ? 24.438 33.094 11.383 1 87.38 252 ALA B CA 1
ATOM 4797 C C . ALA B 1 252 ? 23.203 33.969 11.5 1 87.38 252 ALA B C 1
ATOM 4799 O O . ALA B 1 252 ? 22.812 34.375 12.594 1 87.38 252 ALA B O 1
ATOM 4800 N N . ASP B 1 253 ? 22.641 34.219 10.414 1 89.31 253 ASP B N 1
ATOM 4801 C CA . ASP B 1 253 ? 21.469 35.062 10.367 1 89.31 253 ASP B CA 1
ATOM 4802 C C . ASP B 1 253 ? 20.312 34.438 11.156 1 89.31 253 ASP B C 1
ATOM 4804 O O . ASP B 1 253 ? 19.609 35.156 11.883 1 89.31 253 ASP B O 1
ATOM 4808 N N . ARG B 1 254 ? 20.156 33.219 11.039 1 90.06 254 ARG B N 1
ATOM 4809 C CA . ARG B 1 254 ? 19.078 32.5 11.719 1 90.06 254 ARG B CA 1
ATOM 4810 C C . ARG B 1 254 ? 19.297 32.469 13.227 1 90.06 254 ARG B C 1
ATOM 4812 O O . ARG B 1 254 ? 18.359 32.656 14 1 90.06 254 ARG B O 1
ATOM 4819 N N . GLU B 1 255 ? 20.531 32.281 13.586 1 90.19 255 GLU B N 1
ATOM 4820 C CA . GLU B 1 255 ? 20.859 32.281 15 1 90.19 255 GLU B CA 1
ATOM 4821 C C . GLU B 1 255 ? 20.578 33.656 15.625 1 90.19 255 GLU B C 1
ATOM 4823 O O . GLU B 1 255 ? 20.031 33.75 16.719 1 90.19 255 GLU B O 1
ATOM 4828 N N . GLY B 1 256 ? 21 34.656 14.93 1 91.81 256 GLY B N 1
ATOM 4829 C CA . GLY B 1 256 ? 20.703 36 15.391 1 91.81 256 GLY B CA 1
ATOM 4830 C C . GLY B 1 256 ? 19.219 36.281 15.477 1 91.81 256 GLY B C 1
ATOM 4831 O O . GLY B 1 256 ? 18.75 36.875 16.469 1 91.81 256 GLY B O 1
ATOM 4832 N N . TRP B 1 257 ? 18.516 35.812 14.484 1 91.12 257 TRP B N 1
ATOM 4833 C CA . TRP B 1 257 ? 17.078 36 14.445 1 91.12 257 TRP B CA 1
ATOM 4834 C C . TRP B 1 257 ? 16.391 35.312 15.609 1 91.12 257 TRP B C 1
ATOM 4836 O O . TRP B 1 257 ? 15.516 35.875 16.266 1 91.12 257 TRP B O 1
ATOM 4846 N N . LEU B 1 258 ? 16.781 34.125 15.891 1 93.5 258 LEU B N 1
ATOM 4847 C CA . LEU B 1 258 ? 16.219 33.375 17 1 93.5 258 LEU B CA 1
ATOM 4848 C C . LEU B 1 258 ? 16.453 34.062 18.328 1 93.5 258 LEU B C 1
ATOM 4850 O O . LEU B 1 258 ? 15.555 34.156 19.156 1 93.5 258 LEU B O 1
ATOM 4854 N N . LYS B 1 259 ? 17.641 34.562 18.453 1 92.69 259 LYS B N 1
ATOM 4855 C CA . LYS B 1 259 ? 18 35.281 19.688 1 92.69 259 LYS B CA 1
ATOM 4856 C C . LYS B 1 259 ? 17.172 36.562 19.828 1 92.69 259 LYS B C 1
ATOM 4858 O O . LYS B 1 259 ? 16.609 36.812 20.906 1 92.69 259 LYS B O 1
ATOM 4863 N N . ASP B 1 260 ? 17.031 37.25 18.797 1 93.69 260 ASP B N 1
ATOM 4864 C CA . ASP B 1 260 ? 16.312 38.5 18.812 1 93.69 260 ASP B CA 1
ATOM 4865 C C . ASP B 1 260 ? 14.836 38.312 19.141 1 93.69 260 ASP B C 1
ATOM 4867 O O . ASP B 1 260 ? 14.188 39.188 19.719 1 93.69 260 ASP B O 1
ATOM 4871 N N . HIS B 1 261 ? 14.359 37.156 18.812 1 93.06 261 HIS B N 1
ATOM 4872 C CA . HIS B 1 261 ? 12.938 36.906 19.016 1 93.06 261 HIS B CA 1
ATOM 4873 C C . HIS B 1 261 ? 12.703 36.031 20.25 1 93.06 261 HIS B C 1
ATOM 4875 O O . HIS B 1 261 ? 11.594 35.562 20.484 1 93.06 261 HIS B O 1
ATOM 4881 N N . GLY B 1 262 ? 13.805 35.75 20.969 1 92 262 GLY B N 1
ATOM 4882 C CA . GLY B 1 262 ? 13.688 35.125 22.281 1 92 262 GLY B CA 1
ATOM 4883 C C . GLY B 1 262 ? 13.617 33.625 22.203 1 92 262 GLY B C 1
ATOM 4884 O O . GLY B 1 262 ? 13.156 32.969 23.141 1 92 262 GLY B O 1
ATOM 4885 N N . TYR B 1 263 ? 13.953 33.031 21.109 1 95.25 263 TYR B N 1
ATOM 4886 C CA . TYR B 1 263 ? 13.93 31.578 20.984 1 95.25 263 TYR B CA 1
ATOM 4887 C C . TYR B 1 263 ? 15.258 30.969 21.406 1 95.25 263 TYR B C 1
ATOM 4889 O O . TYR B 1 263 ? 16.297 31.641 21.375 1 95.25 263 TYR B O 1
ATOM 4897 N N . ARG B 1 264 ? 15.156 29.781 21.938 1 95.19 264 ARG B N 1
ATOM 4898 C CA . ARG B 1 264 ? 16.359 29.016 22.234 1 95.19 264 ARG B CA 1
ATOM 4899 C C . ARG B 1 264 ? 16.781 28.156 21.047 1 95.19 264 ARG B C 1
ATOM 4901 O O . ARG B 1 264 ? 16 27.344 20.547 1 95.19 264 ARG B O 1
ATOM 4908 N N . ASN B 1 265 ? 17.969 28.312 20.719 1 94 265 ASN B N 1
ATOM 4909 C CA . ASN B 1 265 ? 18.516 27.688 19.531 1 94 265 ASN B CA 1
ATOM 4910 C C . ASN B 1 265 ? 18.922 26.234 19.797 1 94 265 ASN B C 1
ATOM 4912 O O . ASN B 1 265 ? 19.938 25.984 20.453 1 94 265 ASN B O 1
ATOM 4916 N N . GLN B 1 266 ? 18.078 25.328 19.312 1 95.81 266 GLN B N 1
ATOM 4917 C CA . GLN B 1 266 ? 18.422 23.906 19.375 1 95.81 266 GLN B CA 1
ATOM 4918 C C . GLN B 1 266 ? 18.625 23.328 17.969 1 95.81 266 GLN B C 1
ATOM 4920 O O . GLN B 1 266 ? 18.047 22.297 17.641 1 95.81 266 GLN B O 1
ATOM 4925 N N . ILE B 1 267 ? 19.422 23.938 17.203 1 94.62 267 ILE B N 1
ATOM 4926 C CA . ILE B 1 267 ? 19.797 23.484 15.867 1 94.62 267 ILE B CA 1
ATOM 4927 C C . ILE B 1 267 ? 21.141 22.766 15.93 1 94.62 267 ILE B C 1
ATOM 4929 O O . ILE B 1 267 ? 22.094 23.266 16.531 1 94.62 267 ILE B O 1
ATOM 4933 N N . GLN B 1 268 ? 21.141 21.641 15.328 1 93.94 268 GLN B N 1
ATOM 4934 C CA . GLN B 1 268 ? 22.391 20.875 15.344 1 93.94 268 GLN B CA 1
ATOM 4935 C C . GLN B 1 268 ? 23.516 21.656 14.672 1 93.94 268 GLN B C 1
ATOM 4937 O O . GLN B 1 268 ? 23.297 22.328 13.664 1 93.94 268 GLN B O 1
ATOM 4942 N N . ARG B 1 269 ? 24.688 21.5 15.227 1 91.31 269 ARG B N 1
ATOM 4943 C CA . ARG B 1 269 ? 25.859 22.188 14.695 1 91.31 269 ARG B CA 1
ATOM 4944 C C . ARG B 1 269 ? 26.469 21.422 13.531 1 91.31 269 ARG B C 1
ATOM 4946 O O . ARG B 1 269 ? 26.375 20.203 13.469 1 91.31 269 ARG B O 1
ATOM 4953 N N . LYS B 1 270 ? 26.984 22.188 12.633 1 89 270 LYS B N 1
ATOM 4954 C CA . LYS B 1 270 ? 27.641 21.594 11.469 1 89 270 LYS B CA 1
ATOM 4955 C C . LYS B 1 270 ? 29.156 21.75 11.547 1 89 270 LYS B C 1
ATOM 4957 O O . LYS B 1 270 ? 29.656 22.797 11.945 1 89 270 LYS B O 1
ATOM 4962 N N . GLY B 1 271 ? 29.812 20.594 11.258 1 85.44 271 GLY B N 1
ATOM 4963 C CA . GLY B 1 271 ? 31.266 20.656 11.18 1 85.44 271 GLY B CA 1
ATOM 4964 C C . GLY B 1 271 ? 31.766 21.188 9.852 1 85.44 271 GLY B C 1
ATOM 4965 O O . GLY B 1 271 ? 31.094 21.078 8.836 1 85.44 271 GLY B O 1
ATOM 4966 N N . TYR B 1 272 ? 32.875 21.875 9.93 1 85 272 TYR B N 1
ATOM 4967 C CA . TYR B 1 272 ? 33.5 22.375 8.727 1 85 272 TYR B CA 1
ATOM 4968 C C . TYR B 1 272 ? 34.844 21.688 8.477 1 85 272 TYR B C 1
ATOM 4970 O O . TYR B 1 272 ? 35.344 20.984 9.359 1 85 272 TYR B O 1
ATOM 4978 N N . ARG B 1 273 ? 35.188 21.516 7.215 1 82.81 273 ARG B N 1
ATOM 4979 C CA . ARG B 1 273 ? 36.406 20.828 6.789 1 82.81 273 ARG B CA 1
ATOM 4980 C C . ARG B 1 273 ? 37.531 21.078 7.758 1 82.81 273 ARG B C 1
ATOM 4982 O O . ARG B 1 273 ? 38.219 20.141 8.188 1 82.81 273 ARG B O 1
ATOM 4989 N N . ASN B 1 274 ? 37.875 22.219 8.258 1 84.94 274 ASN B N 1
ATOM 4990 C CA . ASN B 1 274 ? 39.031 22.531 9.102 1 84.94 274 ASN B CA 1
ATOM 4991 C C . ASN B 1 274 ? 38.594 22.781 10.547 1 84.94 274 ASN B C 1
ATOM 4993 O O . ASN B 1 274 ? 39.438 23.172 11.383 1 84.94 274 ASN B O 1
ATOM 4997 N N . LYS B 1 275 ? 37.375 22.562 10.773 1 87.69 275 LYS B N 1
ATOM 4998 C CA . LYS B 1 275 ? 36.875 22.766 12.125 1 87.69 275 LYS B CA 1
ATOM 4999 C C . LYS B 1 275 ? 35.812 21.719 12.469 1 87.69 275 LYS B C 1
ATOM 5001 O O . LYS B 1 275 ? 34.625 22.031 12.508 1 87.69 275 LYS B O 1
ATOM 5006 N N . PRO B 1 276 ? 36.406 20.469 12.773 1 88.44 276 PRO B N 1
ATOM 5007 C CA . PRO B 1 276 ? 35.438 19.422 13.117 1 88.44 276 PRO B CA 1
ATOM 5008 C C . PRO B 1 276 ? 34.719 19.703 14.422 1 88.44 276 PRO B C 1
ATOM 5010 O O . PRO B 1 276 ? 35.125 20.562 15.203 1 88.44 276 PRO B O 1
ATOM 5013 N N . LEU B 1 277 ? 33.625 19.078 14.641 1 89.38 277 LEU B N 1
ATOM 5014 C CA . LEU B 1 277 ? 32.812 19.266 15.844 1 89.38 277 LEU B CA 1
ATOM 5015 C C . LEU B 1 277 ? 33.562 18.781 17.078 1 89.38 277 LEU B C 1
ATOM 5017 O O . LEU B 1 277 ? 34.188 17.703 17.062 1 89.38 277 LEU B O 1
ATOM 5021 N N . SER B 1 278 ? 33.656 19.547 18.109 1 90.69 278 SER B N 1
ATOM 5022 C CA . SER B 1 278 ? 34.219 19.125 19.375 1 90.69 278 SER B CA 1
ATOM 5023 C C . SER B 1 278 ? 33.375 18.047 20.031 1 90.69 278 SER B C 1
ATOM 5025 O O . SER B 1 278 ? 32.25 17.781 19.578 1 90.69 278 SER B O 1
ATOM 5027 N N . GLU B 1 279 ? 33.906 17.375 20.953 1 91.06 279 GLU B N 1
ATOM 5028 C CA . GLU B 1 279 ? 33.156 16.344 21.672 1 91.06 279 GLU B CA 1
ATOM 5029 C C . GLU B 1 279 ? 31.906 16.922 22.312 1 91.06 279 GLU B C 1
ATOM 5031 O O . GLU B 1 279 ? 30.844 16.281 22.312 1 91.06 279 GLU B O 1
ATOM 5036 N N . CYS B 1 280 ? 32.125 18.125 22.828 1 92.06 280 CYS B N 1
ATOM 5037 C CA . CYS B 1 280 ? 30.984 18.797 23.453 1 92.06 280 CYS B CA 1
ATOM 5038 C C . CYS B 1 280 ? 29.891 19.094 22.438 1 92.06 280 CYS B C 1
ATOM 5040 O O . CYS B 1 280 ? 28.719 18.875 22.703 1 92.06 280 CYS B O 1
ATOM 5042 N N . GLN B 1 281 ? 30.344 19.484 21.312 1 91.12 281 GLN B N 1
ATOM 5043 C CA . GLN B 1 281 ? 29.391 19.797 20.25 1 91.12 281 GLN B CA 1
ATOM 5044 C C . GLN B 1 281 ? 28.703 18.531 19.734 1 91.12 281 GLN B C 1
ATOM 5046 O O . GLN B 1 281 ? 27.516 18.547 19.391 1 91.12 281 GLN B O 1
ATOM 5051 N N . GLN B 1 282 ? 29.375 17.516 19.734 1 93.25 282 GLN B N 1
ATOM 5052 C CA . GLN B 1 282 ? 28.797 16.234 19.312 1 93.25 282 GLN B CA 1
ATOM 5053 C C . GLN B 1 282 ? 27.75 15.75 20.297 1 93.25 282 GLN B C 1
ATOM 5055 O O . GLN B 1 282 ? 26.703 15.242 19.891 1 93.25 282 GLN B O 1
ATOM 5060 N N . ARG B 1 283 ? 28.062 15.867 21.531 1 94 283 ARG B N 1
ATOM 5061 C CA . ARG B 1 283 ? 27.094 15.477 22.562 1 94 283 ARG B CA 1
ATOM 5062 C C . ARG B 1 283 ? 25.828 16.312 22.469 1 94 283 ARG B C 1
ATOM 5064 O O . ARG B 1 283 ? 24.719 15.781 22.625 1 94 283 ARG B O 1
ATOM 5071 N N . ARG B 1 284 ? 26.062 17.562 22.203 1 94.06 284 ARG B N 1
ATOM 5072 C CA . ARG B 1 284 ? 24.922 18.453 22.016 1 94.06 284 ARG B CA 1
ATOM 5073 C C . ARG B 1 284 ? 24.062 18.031 20.828 1 94.06 284 ARG B C 1
ATOM 5075 O O . ARG B 1 284 ? 22.844 17.953 20.938 1 94.06 284 ARG B O 1
ATOM 5082 N N . ASN B 1 285 ? 24.734 17.766 19.75 1 94.62 285 ASN B N 1
ATOM 5083 C CA . ASN B 1 285 ? 24.031 17.328 18.562 1 94.62 285 ASN B CA 1
ATOM 5084 C C . ASN B 1 285 ? 23.25 16.031 18.797 1 94.62 285 ASN B C 1
ATOM 5086 O O . ASN B 1 285 ? 22.141 15.875 18.297 1 94.62 285 ASN B O 1
ATOM 5090 N N . HIS B 1 286 ? 23.797 15.219 19.594 1 94.94 286 HIS B N 1
ATOM 5091 C CA . HIS B 1 286 ? 23.141 13.961 19.906 1 94.94 286 HIS B CA 1
ATOM 5092 C C . HIS B 1 286 ? 21.875 14.195 20.719 1 94.94 286 HIS B C 1
ATOM 5094 O O . HIS B 1 286 ? 20.844 13.555 20.484 1 94.94 286 HIS B O 1
ATOM 5100 N N . ARG B 1 287 ? 21.969 15.039 21.625 1 94.5 287 ARG B N 1
ATOM 5101 C CA . ARG B 1 287 ? 20.812 15.367 22.438 1 94.5 287 ARG B CA 1
ATOM 5102 C C . ARG B 1 287 ? 19.688 15.961 21.594 1 94.5 287 ARG B C 1
ATOM 5104 O O . ARG B 1 287 ? 18.531 15.594 21.766 1 94.5 287 ARG B O 1
ATOM 5111 N N . ILE B 1 288 ? 20.078 16.812 20.734 1 95.69 288 ILE B N 1
ATOM 5112 C CA . ILE B 1 288 ? 19.109 17.453 19.859 1 95.69 288 ILE B CA 1
ATOM 5113 C C . ILE B 1 288 ? 18.484 16.422 18.922 1 95.69 288 ILE B C 1
ATOM 5115 O O . ILE B 1 288 ? 17.266 16.422 18.703 1 95.69 288 ILE B O 1
ATOM 5119 N N . ALA B 1 289 ? 19.281 15.547 18.453 1 95.44 289 ALA B N 1
ATOM 5120 C CA . ALA B 1 289 ? 18.828 14.508 17.531 1 95.44 289 ALA B CA 1
ATOM 5121 C C . ALA B 1 289 ? 17.781 13.609 18.203 1 95.44 289 ALA B C 1
ATOM 5123 O O . ALA B 1 289 ? 16.828 13.172 17.562 1 95.44 289 ALA B O 1
ATOM 5124 N N . LYS B 1 290 ? 18 13.328 19.422 1 95.25 290 LYS B N 1
ATOM 5125 C CA . LYS B 1 290 ? 17.062 12.484 20.156 1 95.25 290 LYS B CA 1
ATOM 5126 C C . LYS B 1 290 ? 15.672 13.102 20.203 1 95.25 290 LYS B C 1
ATOM 5128 O O . LYS B 1 290 ? 14.672 12.406 20 1 95.25 290 LYS B O 1
ATOM 5133 N N . THR B 1 291 ? 15.648 14.375 20.406 1 95.81 291 THR B N 1
ATOM 5134 C CA . THR B 1 291 ? 14.375 15.078 20.438 1 95.81 291 THR B CA 1
ATOM 5135 C C . THR B 1 291 ? 13.766 15.148 19.031 1 95.81 291 THR B C 1
ATOM 5137 O O . THR B 1 291 ? 12.562 14.945 18.859 1 95.81 291 THR B O 1
ATOM 5140 N N . ARG B 1 292 ? 14.625 15.336 18.078 1 95.75 292 ARG B N 1
ATOM 5141 C CA . ARG B 1 292 ? 14.172 15.477 16.703 1 95.75 292 ARG B CA 1
ATOM 5142 C C . ARG B 1 292 ? 13.586 14.172 16.172 1 95.75 292 ARG B C 1
ATOM 5144 O O . ARG B 1 292 ? 12.797 14.18 15.227 1 95.75 292 ARG B O 1
ATOM 5151 N N . ALA B 1 293 ? 13.93 13.102 16.75 1 95.44 293 ALA B N 1
ATOM 5152 C CA . ALA B 1 293 ? 13.469 11.781 16.328 1 95.44 293 ALA B CA 1
ATOM 5153 C C . ALA B 1 293 ? 11.945 11.688 16.391 1 95.44 293 ALA B C 1
ATOM 5155 O O . ALA B 1 293 ? 11.336 10.891 15.672 1 95.44 293 ALA B O 1
ATOM 5156 N N . ARG B 1 294 ? 11.336 12.531 17.094 1 95.56 294 ARG B N 1
ATOM 5157 C CA . ARG B 1 294 ? 9.883 12.516 17.266 1 95.56 294 ARG B CA 1
ATOM 5158 C C . ARG B 1 294 ? 9.18 12.867 15.961 1 95.56 294 ARG B C 1
ATOM 5160 O O . ARG B 1 294 ? 8.062 12.414 15.719 1 95.56 294 ARG B O 1
ATOM 5167 N N . VAL B 1 295 ? 9.859 13.672 15.125 1 96.69 295 VAL B N 1
ATOM 5168 C CA . VAL B 1 295 ? 9.234 14.078 13.875 1 96.69 295 VAL B CA 1
ATOM 5169 C C . VAL B 1 295 ? 9.203 12.898 12.906 1 96.69 295 VAL B C 1
ATOM 5171 O O . VAL B 1 295 ? 8.391 12.867 11.984 1 96.69 295 VAL B O 1
ATOM 5174 N N . GLU B 1 296 ? 10.102 11.945 13.133 1 94.38 296 GLU B N 1
ATOM 5175 C CA . GLU B 1 296 ? 10.102 10.742 12.305 1 94.38 296 GLU B CA 1
ATOM 5176 C C . GLU B 1 296 ? 8.805 9.953 12.477 1 94.38 296 GLU B C 1
ATOM 5178 O O . GLU B 1 296 ? 8.336 9.305 11.539 1 94.38 296 GLU B O 1
ATOM 5183 N N . HIS B 1 297 ? 8.219 10.016 13.594 1 95.62 297 HIS B N 1
ATOM 5184 C CA . HIS B 1 297 ? 6.941 9.359 13.836 1 95.62 297 HIS B CA 1
ATOM 5185 C C . HIS B 1 297 ? 5.82 10.023 13.039 1 95.62 297 HIS B C 1
ATOM 5187 O O . HIS B 1 297 ? 4.918 9.336 12.555 1 95.62 297 HIS B O 1
ATOM 5193 N N . VAL B 1 298 ? 5.957 11.289 12.93 1 97.31 298 VAL B N 1
ATOM 5194 C CA . VAL B 1 298 ? 4.957 12.039 12.18 1 97.31 298 VAL B CA 1
ATOM 5195 C C . VAL B 1 298 ? 5 11.625 10.711 1 97.31 298 VAL B C 1
ATOM 5197 O O . VAL B 1 298 ? 3.971 11.273 10.125 1 97.31 298 VAL B O 1
ATOM 5200 N N . PHE B 1 299 ? 6.199 11.617 10.172 1 96.94 299 PHE B N 1
ATOM 5201 C CA . PHE B 1 299 ? 6.352 11.266 8.766 1 96.94 299 PHE B CA 1
ATOM 5202 C C . PHE B 1 299 ? 5.996 9.805 8.531 1 96.94 299 PHE B C 1
ATOM 5204 O O . PHE B 1 299 ? 5.434 9.453 7.496 1 96.94 299 PHE B O 1
ATOM 5211 N N . ALA B 1 300 ? 6.289 8.961 9.539 1 95.19 300 ALA B N 1
ATOM 5212 C CA . ALA B 1 300 ? 5.91 7.555 9.438 1 95.19 300 ALA B CA 1
ATOM 5213 C C . ALA B 1 300 ? 4.391 7.398 9.406 1 95.19 300 ALA B C 1
ATOM 5215 O O . ALA B 1 300 ? 3.863 6.594 8.633 1 95.19 300 ALA B O 1
ATOM 5216 N N . SER B 1 301 ? 3.754 8.125 10.211 1 95.75 301 SER B N 1
ATOM 5217 C CA . SER B 1 301 ? 2.297 8.086 10.242 1 95.75 301 SER B CA 1
ATOM 5218 C C . SER B 1 301 ? 1.701 8.547 8.922 1 95.75 301 SER B C 1
ATOM 5220 O O . SER B 1 301 ? 0.749 7.949 8.414 1 95.75 301 SER B O 1
ATOM 5222 N N . ILE B 1 302 ? 2.248 9.578 8.375 1 95.62 302 ILE B N 1
ATOM 5223 C CA . ILE B 1 302 ? 1.794 10.086 7.082 1 95.62 302 ILE B CA 1
ATOM 5224 C C . ILE B 1 302 ? 1.995 9.016 6.012 1 95.62 302 ILE B C 1
ATOM 5226 O O . ILE B 1 302 ? 1.124 8.805 5.164 1 95.62 302 ILE B O 1
ATOM 5230 N N . GLU B 1 303 ? 3.109 8.328 6.129 1 93.25 303 GLU B N 1
ATOM 5231 C CA . GLU B 1 303 ? 3.393 7.254 5.184 1 93.25 303 GLU B CA 1
ATOM 5232 C C . GLU B 1 303 ? 2.387 6.117 5.328 1 93.25 303 GLU B C 1
ATOM 5234 O O . GLU B 1 303 ? 1.986 5.508 4.332 1 93.25 303 GLU B O 1
ATOM 5239 N N . GLN B 1 304 ? 1.98 5.871 6.461 1 89.44 304 GLN B N 1
ATOM 5240 C CA . GLN B 1 304 ? 1.064 4.77 6.738 1 89.44 304 GLN B CA 1
ATOM 5241 C C . GLN B 1 304 ? -0.333 5.066 6.203 1 89.44 304 GLN B C 1
ATOM 5243 O O . GLN B 1 304 ? -1.158 4.164 6.066 1 89.44 304 GLN B O 1
ATOM 5248 N N . MET B 1 305 ? -0.587 6.305 5.949 1 89.44 305 MET B N 1
ATOM 5249 C CA . MET B 1 305 ? -1.875 6.707 5.391 1 89.44 305 MET B CA 1
ATOM 5250 C C . MET B 1 305 ? -1.876 6.574 3.873 1 89.44 305 MET B C 1
ATOM 5252 O O . MET B 1 305 ? -2.258 7.508 3.164 1 89.44 305 MET B O 1
ATOM 5256 N N . GLY B 1 306 ? -1.515 5.434 3.352 1 82.38 306 GLY B N 1
ATOM 5257 C CA . GLY B 1 306 ? -1.527 5.164 1.923 1 82.38 306 GLY B CA 1
ATOM 5258 C C . GLY B 1 306 ? -0.291 5.672 1.207 1 82.38 306 GLY B C 1
ATOM 5259 O O . GLY B 1 306 ? -0.223 5.645 -0.023 1 82.38 306 GLY B O 1
ATOM 5260 N N . GLY B 1 307 ? 0.641 6.246 1.977 1 86.56 307 GLY B N 1
ATOM 5261 C CA . GLY B 1 307 ? 1.865 6.73 1.357 1 86.56 307 GLY B CA 1
ATOM 5262 C C . GLY B 1 307 ? 1.867 8.227 1.13 1 86.56 307 GLY B C 1
ATOM 5263 O O . GLY B 1 307 ? 0.865 8.898 1.382 1 86.56 307 GLY B O 1
ATOM 5264 N N . LYS B 1 308 ? 2.963 8.766 0.584 1 89.81 308 LYS B N 1
ATOM 5265 C CA . LYS B 1 308 ? 3.125 10.203 0.407 1 89.81 308 LYS B CA 1
ATOM 5266 C C . LYS B 1 308 ? 2.986 10.594 -1.061 1 89.81 308 LYS B C 1
ATOM 5268 O O . LYS B 1 308 ? 3.029 11.781 -1.399 1 89.81 308 LYS B O 1
ATOM 5273 N N . LEU B 1 309 ? 2.838 9.57 -1.89 1 90.31 309 LEU B N 1
ATOM 5274 C CA . LEU B 1 309 ? 2.754 9.844 -3.318 1 90.31 309 LEU B CA 1
ATOM 5275 C C . LEU B 1 309 ? 1.525 10.695 -3.637 1 90.31 309 LEU B C 1
ATOM 5277 O O . LEU B 1 309 ? 0.421 10.391 -3.182 1 90.31 309 LEU B O 1
ATOM 5281 N N . ILE B 1 310 ? 1.776 11.789 -4.328 1 92.31 310 ILE B N 1
ATOM 5282 C CA . ILE B 1 310 ? 0.633 12.586 -4.77 1 92.31 310 ILE B CA 1
ATOM 5283 C C . ILE B 1 310 ? 0.417 12.391 -6.266 1 92.31 310 ILE B C 1
ATOM 5285 O O . ILE B 1 310 ? 1.38 12.25 -7.027 1 92.31 310 ILE B O 1
ATOM 5289 N N . ARG B 1 311 ? -0.811 12.305 -6.676 1 86.94 311 ARG B N 1
ATOM 5290 C CA . ARG B 1 311 ? -1.171 12.047 -8.062 1 86.94 311 ARG B CA 1
ATOM 5291 C C . ARG B 1 311 ? -1.673 13.312 -8.75 1 86.94 311 ARG B C 1
ATOM 5293 O O . ARG B 1 311 ? -2.406 13.242 -9.734 1 86.94 311 ARG B O 1
ATOM 5300 N N . THR B 1 312 ? -1.28 14.367 -8.305 1 87.19 312 THR B N 1
ATOM 5301 C CA . THR B 1 312 ? -1.727 15.648 -8.852 1 87.19 312 THR B CA 1
ATOM 5302 C C . THR B 1 312 ? -0.693 16.219 -9.82 1 87.19 312 THR B C 1
ATOM 5304 O O . THR B 1 312 ? 0.462 15.781 -9.82 1 87.19 312 THR B O 1
ATOM 5307 N N . ILE B 1 313 ? -1.211 17.109 -10.625 1 86.81 313 ILE B N 1
ATOM 5308 C CA . ILE B 1 313 ? -0.341 17.797 -11.562 1 86.81 313 ILE B CA 1
ATOM 5309 C C . ILE B 1 313 ? -0.333 19.297 -11.25 1 86.81 313 ILE B C 1
ATOM 5311 O O . ILE B 1 313 ? -1.388 19.938 -11.203 1 86.81 313 ILE B O 1
ATOM 5315 N N . GLY B 1 314 ? 0.856 19.797 -10.977 1 89.81 314 GLY B N 1
ATOM 5316 C CA . GLY B 1 314 ? 0.982 21.234 -10.734 1 89.81 314 GLY B CA 1
ATOM 5317 C C . GLY B 1 314 ? 1.104 21.578 -9.258 1 89.81 314 GLY B C 1
ATOM 5318 O O . GLY B 1 314 ? 0.64 20.828 -8.398 1 89.81 314 GLY B O 1
ATOM 5319 N N . GLN B 1 315 ? 1.604 22.734 -9.039 1 91.06 315 GLN B N 1
ATOM 5320 C CA . GLN B 1 315 ? 1.92 23.172 -7.676 1 91.06 315 GLN B CA 1
ATOM 5321 C C . GLN B 1 315 ? 0.649 23.391 -6.863 1 91.06 315 GLN B C 1
ATOM 5323 O O . GLN B 1 315 ? 0.589 23.031 -5.684 1 91.06 315 GLN B O 1
ATOM 5328 N N . GLY B 1 316 ? -0.338 24.031 -7.492 1 92.19 316 GLY B N 1
ATOM 5329 C CA . GLY B 1 316 ? -1.57 24.312 -6.777 1 92.19 316 GLY B CA 1
ATOM 5330 C C . GLY B 1 316 ? -2.227 23.078 -6.211 1 92.19 316 GLY B C 1
ATOM 5331 O O . GLY B 1 316 ? -2.572 23.031 -5.027 1 92.19 316 GLY B O 1
ATOM 5332 N N . ARG B 1 317 ? -2.354 22.156 -7.02 1 92.25 317 ARG B N 1
ATOM 5333 C CA . ARG B 1 317 ? -2.986 20.906 -6.586 1 92.25 317 ARG B CA 1
ATOM 5334 C C . ARG B 1 317 ? -2.082 20.141 -5.625 1 92.25 317 ARG B C 1
ATOM 5336 O O . ARG B 1 317 ? -2.566 19.438 -4.738 1 92.25 317 ARG B O 1
ATOM 5343 N N . ALA B 1 318 ? -0.792 20.234 -5.871 1 95.38 318 ALA B N 1
ATOM 5344 C CA . ALA B 1 318 ? 0.149 19.625 -4.938 1 95.38 318 ALA B CA 1
ATOM 5345 C C . ALA B 1 318 ? 0.03 20.25 -3.551 1 95.38 318 ALA B C 1
ATOM 5347 O O . ALA B 1 318 ? 0.084 19.547 -2.539 1 95.38 318 ALA B O 1
ATOM 5348 N N . ASN B 1 319 ? -0.174 21.578 -3.568 1 96.69 319 ASN B N 1
ATOM 5349 C CA . ASN B 1 319 ? -0.39 22.266 -2.301 1 96.69 319 ASN B CA 1
ATOM 5350 C C . ASN B 1 319 ? -1.618 21.719 -1.571 1 96.69 319 ASN B C 1
ATOM 5352 O O . ASN B 1 319 ? -1.563 21.453 -0.37 1 96.69 319 ASN B O 1
ATOM 5356 N N . PHE B 1 320 ? -2.637 21.609 -2.318 1 96.88 320 PHE B N 1
ATOM 5357 C CA . PHE B 1 320 ? -3.869 21.062 -1.752 1 96.88 320 PHE B CA 1
ATOM 5358 C C . PHE B 1 320 ? -3.633 19.703 -1.135 1 96.88 320 PHE B C 1
ATOM 5360 O O . PHE B 1 320 ? -3.998 19.453 0.017 1 96.88 320 PHE B O 1
ATOM 5367 N N . ALA B 1 321 ? -3.008 18.812 -1.869 1 96.31 321 ALA B N 1
ATOM 5368 C CA . ALA B 1 321 ? -2.781 17.438 -1.434 1 96.31 321 ALA B CA 1
ATOM 5369 C C . ALA B 1 321 ? -1.903 17.391 -0.187 1 96.31 321 ALA B C 1
ATOM 5371 O O . ALA B 1 321 ? -2.186 16.641 0.753 1 96.31 321 ALA B O 1
ATOM 5372 N N . MET B 1 322 ? -0.862 18.141 -0.181 1 97.62 322 MET B N 1
ATOM 5373 C CA . MET B 1 322 ? 0.057 18.156 0.954 1 97.62 322 MET B CA 1
ATOM 5374 C C . MET B 1 322 ? -0.605 18.766 2.186 1 97.62 322 MET B C 1
ATOM 5376 O O . MET B 1 322 ? -0.37 18.312 3.309 1 97.62 322 MET B O 1
ATOM 5380 N N . THR B 1 323 ? -1.415 19.797 1.961 1 98.06 323 THR B N 1
ATOM 5381 C CA . THR B 1 323 ? -2.164 20.359 3.074 1 98.06 323 THR B CA 1
ATOM 5382 C C . THR B 1 323 ? -3.109 19.328 3.68 1 98.06 323 THR B C 1
ATOM 5384 O O . THR B 1 323 ? -3.195 19.203 4.902 1 98.06 323 THR B O 1
ATOM 5387 N N . MET B 1 324 ? -3.734 18.609 2.838 1 97.62 324 MET B N 1
ATOM 5388 C CA . MET B 1 324 ? -4.641 17.562 3.318 1 97.62 324 MET B CA 1
ATOM 5389 C C . MET B 1 324 ? -3.871 16.484 4.066 1 97.62 324 MET B C 1
ATOM 5391 O O . MET B 1 324 ? -4.383 15.898 5.023 1 97.62 324 MET B O 1
ATOM 5395 N N . MET B 1 325 ? -2.656 16.219 3.645 1 97.69 325 MET B N 1
ATOM 5396 C CA . MET B 1 325 ? -1.808 15.266 4.359 1 97.69 325 MET B CA 1
ATOM 5397 C C . MET B 1 325 ? -1.604 15.703 5.809 1 97.69 325 MET B C 1
ATOM 5399 O O . MET B 1 325 ? -1.779 14.906 6.73 1 97.69 325 MET B O 1
ATOM 5403 N N . ALA B 1 326 ? -1.289 16.938 5.953 1 98.12 326 ALA B N 1
ATOM 5404 C CA . ALA B 1 326 ? -1.064 17.5 7.285 1 98.12 326 ALA B CA 1
ATOM 5405 C C . ALA B 1 326 ? -2.355 17.5 8.102 1 98.12 326 ALA B C 1
ATOM 5407 O O . ALA B 1 326 ? -2.355 17.125 9.273 1 98.12 326 ALA B O 1
ATOM 5408 N N . ALA B 1 327 ? -3.453 17.891 7.465 1 98.25 327 ALA B N 1
ATOM 5409 C CA . ALA B 1 327 ? -4.746 17.953 8.141 1 98.25 327 ALA B CA 1
ATOM 5410 C C . ALA B 1 327 ? -5.188 16.578 8.625 1 98.25 327 ALA B C 1
ATOM 5412 O O . ALA B 1 327 ? -5.633 16.422 9.766 1 98.25 327 ALA B O 1
ATOM 5413 N N . CYS B 1 328 ? -5.031 15.609 7.77 1 97.88 328 CYS B N 1
ATOM 5414 C CA . CYS B 1 328 ? -5.473 14.258 8.109 1 97.88 328 CYS B CA 1
ATOM 5415 C C . CYS B 1 328 ? -4.578 13.648 9.18 1 97.88 328 CYS B C 1
ATOM 5417 O O . CYS B 1 328 ? -5.043 12.875 10.023 1 97.88 328 CYS B O 1
ATOM 5419 N N . TYR B 1 329 ? -3.324 13.984 9.117 1 98.12 329 TYR B N 1
ATOM 5420 C CA . TYR B 1 329 ? -2.455 13.531 10.203 1 98.12 329 TYR B CA 1
ATOM 5421 C C . TYR B 1 329 ? -2.947 14.055 11.547 1 98.12 329 TYR B C 1
ATOM 5423 O O . TYR B 1 329 ? -3.086 13.289 12.5 1 98.12 329 TYR B O 1
ATOM 5431 N N . ASN B 1 330 ? -3.174 15.398 11.633 1 98.31 330 ASN B N 1
ATOM 5432 C CA . ASN B 1 330 ? -3.656 16 12.867 1 98.31 330 ASN B CA 1
ATOM 5433 C C . ASN B 1 330 ? -4.992 15.398 13.305 1 98.31 330 ASN B C 1
ATOM 5435 O O . ASN B 1 330 ? -5.23 15.195 14.492 1 98.31 330 ASN B O 1
ATOM 5439 N N . LEU B 1 331 ? -5.816 15.148 12.297 1 97.81 331 LEU B N 1
ATOM 5440 C CA . LEU B 1 331 ? -7.113 14.539 12.555 1 97.81 331 LEU B CA 1
ATOM 5441 C C . LEU B 1 331 ? -6.949 13.172 13.219 1 97.81 331 LEU B C 1
ATOM 5443 O O . LEU B 1 331 ? -7.594 12.891 14.227 1 97.81 331 LEU B O 1
ATOM 5447 N N . LYS B 1 332 ? -6.094 12.352 12.734 1 96.56 332 LYS B N 1
ATOM 5448 C CA . LYS B 1 332 ? -5.832 11.031 13.297 1 96.56 332 LYS B CA 1
ATOM 5449 C C . LYS B 1 332 ? -5.219 11.133 14.688 1 96.56 332 LYS B C 1
ATOM 5451 O O . LYS B 1 332 ? -5.488 10.305 15.555 1 96.56 332 LYS B O 1
ATOM 5456 N N . ARG B 1 333 ? -4.379 12.133 14.844 1 96 333 ARG B N 1
ATOM 5457 C CA . ARG B 1 333 ? -3.773 12.352 16.156 1 96 333 ARG B CA 1
ATOM 5458 C C . ARG B 1 333 ? -4.836 12.664 17.203 1 96 333 ARG B C 1
ATOM 5460 O O . ARG B 1 333 ? -4.785 12.141 18.312 1 96 333 ARG B O 1
ATOM 5467 N N . LEU B 1 334 ? -5.773 13.5 16.844 1 96.56 334 LEU B N 1
ATOM 5468 C CA . LEU B 1 334 ? -6.863 13.836 17.75 1 96.56 334 LEU B CA 1
ATOM 5469 C C . LEU B 1 334 ? -7.66 12.594 18.125 1 96.56 334 LEU B C 1
ATOM 5471 O O . LEU B 1 334 ? -7.961 12.383 19.297 1 96.56 334 LEU B O 1
ATOM 5475 N N . VAL B 1 335 ? -7.961 11.789 17.141 1 95.44 335 VAL B N 1
ATOM 5476 C CA . VAL B 1 335 ? -8.711 10.562 17.375 1 95.44 335 VAL B CA 1
ATOM 5477 C C . VAL B 1 335 ? -7.922 9.656 18.328 1 95.44 335 VAL B C 1
ATOM 5479 O O . VAL B 1 335 ? -8.492 9.07 19.25 1 95.44 335 VAL B O 1
ATOM 5482 N N . TYR B 1 336 ? -6.66 9.594 18.109 1 94.31 336 TYR B N 1
ATOM 5483 C CA . TYR B 1 336 ? -5.801 8.781 18.953 1 94.31 336 TYR B CA 1
ATOM 5484 C C . TYR B 1 336 ? -5.84 9.273 20.406 1 94.31 336 TYR B C 1
ATOM 5486 O O . TYR B 1 336 ? -5.969 8.469 21.328 1 94.31 336 TYR B O 1
ATOM 5494 N N . PHE B 1 337 ? -5.727 10.617 20.594 1 95.06 337 PHE B N 1
ATOM 5495 C CA . PHE B 1 337 ? -5.742 11.195 21.938 1 95.06 337 PHE B CA 1
ATOM 5496 C C . PHE B 1 337 ? -7.051 10.867 22.656 1 95.06 337 PHE B C 1
ATOM 5498 O O . PHE B 1 337 ? -7.047 10.492 23.828 1 95.06 337 PHE B O 1
ATOM 5505 N N . GLN B 1 338 ? -8.094 10.945 21.953 1 92.31 338 GLN B N 1
ATOM 5506 C CA . GLN B 1 338 ? -9.414 10.711 22.547 1 92.31 338 GLN B CA 1
ATOM 5507 C C . GLN B 1 338 ? -9.609 9.234 22.875 1 92.31 338 GLN B C 1
ATOM 5509 O O . GLN B 1 338 ? -10.109 8.898 23.938 1 92.31 338 GLN B O 1
ATOM 5514 N N . LYS B 1 339 ? -9.18 8.375 22.031 1 89.75 339 LYS B N 1
ATOM 5515 C CA . LYS B 1 339 ? -9.32 6.938 22.234 1 89.75 339 LYS B CA 1
ATOM 5516 C C . LYS B 1 339 ? -8.445 6.469 23.391 1 89.75 339 LYS B C 1
ATOM 5518 O O . LYS B 1 339 ? -8.867 5.625 24.188 1 89.75 339 LYS B O 1
ATOM 5523 N N . ALA B 1 340 ? -7.242 7.012 23.453 1 90.5 340 ALA B N 1
ATOM 5524 C CA . ALA B 1 340 ? -6.293 6.605 24.484 1 90.5 340 ALA B CA 1
ATOM 5525 C C . ALA B 1 340 ? -6.598 7.305 25.812 1 90.5 340 ALA B C 1
ATOM 5527 O O . ALA B 1 340 ? -5.996 6.984 26.844 1 90.5 340 ALA B O 1
ATOM 5528 N N . GLY B 1 341 ? -7.496 8.203 25.844 1 86.81 341 GLY B N 1
ATOM 5529 C CA . GLY B 1 341 ? -7.848 8.938 27.047 1 86.81 341 GLY B CA 1
ATOM 5530 C C . GLY B 1 341 ? -6.777 9.914 27.484 1 86.81 341 GLY B C 1
ATOM 5531 O O . GLY B 1 341 ? -6.613 10.172 28.672 1 86.81 341 GLY B O 1
ATOM 5532 N N . ILE B 1 342 ? -6.012 10.328 26.531 1 85.38 342 ILE B N 1
ATOM 5533 C CA . ILE B 1 342 ? -4.973 11.305 26.828 1 85.38 342 ILE B CA 1
ATOM 5534 C C . ILE B 1 342 ? -5.586 12.703 26.922 1 85.38 342 ILE B C 1
ATOM 5536 O O . ILE B 1 342 ? -6.227 13.164 25.969 1 85.38 342 ILE B O 1
ATOM 5540 N N . LYS B 1 343 ? -5.465 13.297 28.141 1 83.94 343 LYS B N 1
ATOM 5541 C CA . LYS B 1 343 ? -5.988 14.641 28.344 1 83.94 343 LYS B CA 1
ATOM 5542 C C . LYS B 1 343 ? -4.867 15.68 28.344 1 83.94 343 LYS B C 1
ATOM 5544 O O . LYS B 1 343 ? -3.738 15.375 28.75 1 83.94 343 LYS B O 1
ATOM 5549 N N . ALA B 1 344 ? -5.277 16.766 27.766 1 79.31 344 ALA B N 1
ATOM 5550 C CA . ALA B 1 344 ? -4.297 17.844 27.734 1 79.31 344 ALA B CA 1
ATOM 5551 C C . ALA B 1 344 ? -4.047 18.406 29.125 1 79.31 344 ALA B C 1
ATOM 5553 O O . ALA B 1 344 ? -4.945 18.406 29.969 1 79.31 344 ALA B O 1
ATOM 5554 N N . PHE B 1 345 ? -2.795 18.547 29.688 1 66.62 345 PHE B N 1
ATOM 5555 C CA . PHE B 1 345 ? -2.537 19.234 30.938 1 66.62 345 PHE B CA 1
ATOM 5556 C C . PHE B 1 345 ? -2.541 20.734 30.75 1 66.62 345 PHE B C 1
ATOM 5558 O O . PHE B 1 345 ? -2.168 21.234 29.672 1 66.62 345 PHE B O 1
#